Protein AF-A0A8S3PUB8-F1 (afdb_monomer_lite)

InterPro domains:
  IPR000990 Innexin [PF00876] (20-182)
  IPR000990 Innexin [PF00876] (285-530)
  IPR000990 Innexin [PR01262] (308-319)
  IPR000990 Innexin [PR01262] (336-345)
  IPR000990 Innexin [PR01262] (365-387)
  IPR000990 Innexin [PR01262] (469-483)
  IPR000990 Innexin [PR01262] (517-526)
  IPR000990 Innexin [PS51013] (15-189)
  IPR000990 Innexin [PS51013] (280-605)
  IPR000990 Innexin [PTHR11893] (272-534)

Organism: Mytilus edulis (NCBI:txid6550)

Sequence (605 aa):
MSQLLGTLPSISQLRGKPNDDWIDRMSHVYTAVILIIFTVAVSSGQFFKDPIQCWHPAEFKSSMESYTSYNCWVKNTYYIPMYDEIPPDITIRQDAEITYYQWVPLILLLMAMLFKLPNVVWRIFSGGSGLNLDKIVGLAENSQLGSPDDRKETIKSIAVFIDKWLEATKETNWTVKIQYCKKYLKINNELHTSFDKKLCVKFAEYYMRDDGVFMLRLVAKNSTEMVVSDLVKELWMMYKNKQNTRKNDDAKELIPEKYTNNFDEMSELLGFVPKISKLRGKPNDDWIDRMSHVYTTVVLIIFTVAVSSGQFFKDPIQCWHPAEFKDSMEAYTKYHCWVKNTYYVPMYDEIPENISERQDAEITYYQWVPLILLFMAFLFKLPNVVWRIFNGGSGLNLDKIVHFAEQSQLGNPDDREKSIKSLANFMDKWLDSNVERNWNVINRTKQQISRYFCFFCNKKAGKYLVALYLFVKVLYVFNAIGQIFLLNAFLSTKFSFYGFEFLENLNSDRPWRASPRFPRVTLCDFQIRQLQNFAENYMRDDGVFVLRVIAKNSTDLVVTDLVKELYELYKNKQSTRKNEDVKELEPVANGDDDDIKKPLNNEYS

Structure (mmCIF, N/CA/C/O backbone):
data_AF-A0A8S3PUB8-F1
#
_entry.id   AF-A0A8S3PUB8-F1
#
loop_
_atom_site.group_PDB
_atom_site.id
_atom_site.type_symbol
_atom_site.label_atom_id
_atom_site.label_alt_id
_atom_site.label_comp_id
_atom_site.label_asym_id
_atom_site.label_entity_id
_atom_site.label_seq_id
_atom_site.pdbx_PDB_ins_code
_atom_site.Cartn_x
_atom_site.Cartn_y
_atom_site.Cartn_z
_atom_site.occupancy
_atom_site.B_iso_or_equiv
_atom_site.auth_seq_id
_atom_site.auth_comp_id
_atom_site.auth_asym_id
_atom_site.auth_atom_id
_atom_site.pdbx_PDB_model_num
ATOM 1 N N . MET A 1 1 ? 17.197 15.611 4.208 1.00 27.06 1 MET A N 1
ATOM 2 C CA . MET A 1 1 ? 18.145 14.816 5.025 1.00 27.06 1 MET A CA 1
ATOM 3 C C . MET A 1 1 ? 17.875 14.952 6.533 1.00 27.06 1 MET A C 1
ATOM 5 O O . MET A 1 1 ? 17.776 13.932 7.198 1.00 27.06 1 MET A O 1
ATOM 9 N N . SER A 1 2 ? 17.630 16.157 7.071 1.00 23.61 2 SER A N 1
ATOM 10 C CA . SER A 1 2 ? 17.280 16.382 8.494 1.00 23.61 2 SER A CA 1
ATOM 11 C C . SER A 1 2 ? 15.954 15.747 8.960 1.00 23.61 2 SER A C 1
ATOM 13 O O . SER A 1 2 ? 15.866 15.292 10.093 1.00 23.61 2 SER A O 1
ATOM 15 N N . GLN A 1 3 ? 14.941 15.631 8.092 1.00 29.42 3 GLN A N 1
ATOM 16 C CA . GLN A 1 3 ? 13.682 14.927 8.410 1.00 29.42 3 GLN A CA 1
ATOM 17 C C . GLN A 1 3 ? 13.792 13.391 8.362 1.00 29.42 3 GLN A C 1
ATOM 19 O O . GLN A 1 3 ? 13.019 12.708 9.022 1.00 29.42 3 GLN A O 1
ATOM 24 N N . LEU A 1 4 ? 14.770 12.852 7.625 1.00 29.41 4 LEU A N 1
ATOM 25 C CA . LEU A 1 4 ? 15.040 11.409 7.509 1.00 29.41 4 LEU A CA 1
ATOM 26 C C . LEU A 1 4 ? 15.948 10.911 8.649 1.00 29.41 4 LEU A C 1
ATOM 28 O O . LEU A 1 4 ? 15.897 9.751 9.026 1.00 29.41 4 LEU A O 1
ATOM 32 N N . LEU A 1 5 ? 16.736 11.811 9.245 1.00 29.66 5 LEU A N 1
ATOM 33 C CA . LEU A 1 5 ? 17.480 11.574 10.488 1.00 29.66 5 LEU A CA 1
ATOM 34 C C . LEU A 1 5 ? 16.611 11.754 11.748 1.00 29.66 5 LEU A C 1
ATOM 36 O O . LEU A 1 5 ? 16.967 11.254 12.811 1.00 29.66 5 LEU A O 1
ATOM 40 N N . GLY A 1 6 ? 15.445 12.402 11.635 1.00 31.77 6 GLY A N 1
ATOM 41 C CA . GLY A 1 6 ? 14.461 12.539 12.719 1.00 31.77 6 GLY A CA 1
ATOM 42 C C . GLY A 1 6 ? 13.688 11.255 13.054 1.00 31.77 6 GLY A C 1
ATOM 43 O O . GLY A 1 6 ? 12.892 11.251 13.989 1.00 31.77 6 GLY A O 1
ATOM 44 N N . THR A 1 7 ? 13.908 10.170 12.303 1.00 39.03 7 THR A N 1
ATOM 45 C CA . THR A 1 7 ? 13.345 8.835 12.565 1.00 39.03 7 THR A CA 1
ATOM 46 C C . THR A 1 7 ? 14.293 7.923 13.341 1.00 39.03 7 THR A C 1
ATOM 48 O O . THR A 1 7 ? 13.961 6.757 13.557 1.00 39.03 7 THR A O 1
ATOM 51 N N . LEU A 1 8 ? 15.466 8.413 13.758 1.00 38.09 8 LEU A N 1
ATOM 52 C CA . LEU A 1 8 ? 16.292 7.678 14.708 1.00 38.09 8 LEU A CA 1
ATOM 53 C C . LEU A 1 8 ? 15.555 7.640 16.055 1.00 38.09 8 LEU A C 1
ATOM 55 O O . LEU A 1 8 ? 15.200 8.701 16.579 1.00 38.09 8 LEU A O 1
ATOM 59 N N . PRO A 1 9 ? 15.269 6.444 16.603 1.00 45.78 9 PRO A N 1
ATOM 60 C CA . PRO A 1 9 ? 14.570 6.339 17.870 1.00 45.78 9 PRO A CA 1
ATOM 61 C C . PRO A 1 9 ? 15.358 7.084 18.948 1.00 45.78 9 PRO A C 1
ATOM 63 O O . PRO A 1 9 ? 16.573 6.932 19.066 1.00 45.78 9 PRO A O 1
ATOM 66 N N . SER A 1 10 ? 14.652 7.897 19.735 1.00 45.38 10 SER A N 1
ATOM 67 C CA . SER A 1 10 ? 15.204 8.529 20.937 1.00 45.38 10 SER A CA 1
ATOM 68 C C . SER A 1 10 ? 15.931 7.482 21.794 1.00 45.38 10 SER A C 1
ATOM 70 O O . SER A 1 10 ? 15.484 6.338 21.875 1.00 45.38 10 SER A O 1
ATOM 72 N N . ILE A 1 11 ? 16.997 7.865 22.506 1.00 49.72 11 ILE A N 1
ATOM 73 C CA . ILE A 1 11 ? 17.711 6.982 23.454 1.00 49.72 11 ILE A CA 1
ATOM 74 C C . ILE A 1 11 ? 16.733 6.329 24.454 1.00 49.72 11 ILE A C 1
ATOM 76 O O . ILE A 1 11 ? 16.915 5.178 24.847 1.00 49.72 11 ILE A O 1
ATOM 80 N N . SER A 1 12 ? 15.629 7.007 24.795 1.00 49.09 12 SER A N 1
ATOM 81 C CA . SER A 1 12 ? 14.558 6.440 25.628 1.00 49.09 12 SER A CA 1
ATOM 82 C C . SER A 1 12 ? 13.759 5.314 24.955 1.00 49.09 12 SER A C 1
ATOM 84 O O . SER A 1 12 ? 13.294 4.409 25.641 1.00 49.09 12 SER A O 1
ATOM 86 N N . GLN A 1 13 ? 13.618 5.328 23.627 1.00 52.09 13 GLN A N 1
ATOM 87 C CA . GLN A 1 13 ? 12.942 4.286 22.844 1.00 52.09 13 GLN A CA 1
ATOM 88 C C . GLN A 1 13 ? 13.824 3.044 22.634 1.00 52.09 13 GLN A C 1
ATOM 90 O O . GLN A 1 13 ? 13.295 1.953 22.442 1.00 52.09 13 GLN A O 1
ATOM 95 N N . LEU A 1 14 ? 15.153 3.184 22.729 1.00 53.12 14 LEU A N 1
ATOM 96 C CA . LEU A 1 14 ? 16.117 2.073 22.679 1.00 53.12 14 LEU A CA 1
ATOM 97 C C . LEU A 1 14 ? 16.167 1.246 23.977 1.00 53.12 14 LEU A C 1
ATOM 99 O O . LEU A 1 14 ? 16.753 0.163 23.993 1.00 53.12 14 LEU A O 1
ATOM 103 N N . ARG A 1 15 ? 15.552 1.734 25.066 1.00 57.75 15 ARG A N 1
ATOM 104 C CA . ARG A 1 15 ? 15.506 1.037 26.362 1.00 57.75 15 ARG A CA 1
ATOM 105 C C . ARG A 1 15 ? 14.525 -0.145 26.379 1.00 57.75 15 ARG A C 1
ATOM 107 O O . ARG A 1 15 ? 14.636 -0.980 27.269 1.00 57.75 15 ARG A O 1
ATOM 114 N N . GLY A 1 16 ? 13.625 -0.246 25.393 1.00 60.56 16 GLY A N 1
ATOM 115 C CA . GLY A 1 16 ? 12.526 -1.222 25.392 1.00 60.56 16 GLY A CA 1
ATOM 116 C C . GLY A 1 16 ? 11.441 -0.878 26.419 1.00 60.56 16 GLY A C 1
ATOM 117 O O . GLY A 1 16 ? 11.570 0.090 27.173 1.00 60.56 16 GLY A O 1
ATOM 118 N N . LYS A 1 17 ? 10.342 -1.636 26.435 1.00 67.88 17 LYS A N 1
ATOM 119 C CA . LYS A 1 17 ? 9.321 -1.531 27.487 1.00 67.88 17 LYS A CA 1
ATOM 120 C C . LYS A 1 17 ? 9.698 -2.372 28.722 1.00 67.88 17 LYS A C 1
ATOM 122 O O . LYS A 1 17 ? 10.484 -3.308 28.594 1.00 67.88 17 LYS A O 1
ATOM 127 N N . PRO A 1 18 ? 9.115 -2.081 29.904 1.00 63.94 18 PRO A N 1
ATOM 128 C CA . PRO A 1 18 ? 9.362 -2.830 31.145 1.00 63.94 18 PRO A CA 1
ATOM 129 C C . PRO A 1 18 ? 9.121 -4.341 31.045 1.00 63.94 18 PRO A C 1
ATOM 131 O O . PRO A 1 18 ? 9.779 -5.117 31.721 1.00 63.94 18 PRO A O 1
ATOM 134 N N . ASN A 1 19 ? 8.181 -4.761 30.197 1.00 65.94 19 ASN A N 1
ATOM 135 C CA . ASN A 1 19 ? 7.847 -6.163 29.954 1.00 65.94 19 ASN A CA 1
ATOM 136 C C . ASN A 1 19 ? 8.636 -6.817 28.813 1.00 65.94 19 ASN A C 1
ATOM 138 O O . ASN A 1 19 ? 8.381 -7.982 28.532 1.00 65.94 19 ASN A O 1
ATOM 142 N N . ASP A 1 20 ? 9.516 -6.079 28.133 1.00 71.88 20 ASP A N 1
ATOM 143 C CA . ASP A 1 20 ? 10.406 -6.661 27.133 1.00 71.88 20 ASP A CA 1
ATOM 144 C C . ASP A 1 20 ? 11.655 -7.186 27.859 1.00 71.88 20 ASP A C 1
ATOM 146 O O . ASP A 1 20 ? 12.405 -6.392 28.453 1.00 71.88 20 ASP A O 1
ATOM 150 N N . ASP A 1 21 ? 11.909 -8.491 27.765 1.00 77.69 21 ASP A N 1
ATOM 151 C CA . ASP A 1 21 ? 13.136 -9.100 28.277 1.00 77.69 21 ASP A CA 1
ATOM 152 C C . ASP A 1 21 ? 14.336 -8.734 27.385 1.00 77.69 21 ASP A C 1
ATOM 154 O O . ASP A 1 21 ? 14.208 -8.168 26.292 1.00 77.69 21 ASP A O 1
ATOM 158 N N . TRP A 1 22 ? 15.555 -9.042 27.834 1.00 76.44 22 TRP A N 1
ATOM 159 C CA . TRP A 1 22 ? 16.772 -8.689 27.090 1.00 76.44 22 TRP A CA 1
ATOM 160 C C . TRP A 1 22 ? 16.811 -9.314 25.682 1.00 76.44 22 TRP A C 1
ATOM 162 O O . TRP A 1 22 ? 17.256 -8.661 24.735 1.00 76.44 22 TRP A O 1
ATOM 172 N N . ILE A 1 23 ? 16.293 -10.541 25.536 1.00 81.12 23 ILE A N 1
ATOM 173 C CA . ILE A 1 23 ? 16.183 -11.255 24.254 1.00 81.12 23 ILE A CA 1
ATOM 174 C C . ILE A 1 23 ? 15.235 -10.504 23.319 1.00 81.12 23 ILE A C 1
ATOM 176 O O . ILE A 1 23 ? 15.556 -10.297 22.146 1.00 81.12 23 ILE A O 1
ATOM 180 N N . ASP A 1 24 ? 14.106 -10.023 23.846 1.00 78.12 24 ASP A N 1
ATOM 181 C CA . ASP A 1 24 ? 13.133 -9.264 23.067 1.00 78.12 24 ASP A CA 1
ATOM 182 C C . ASP A 1 24 ? 13.769 -7.988 22.531 1.00 78.12 24 ASP A C 1
ATOM 184 O O . ASP A 1 24 ? 13.701 -7.729 21.328 1.00 78.12 24 ASP A O 1
ATOM 188 N N . ARG A 1 25 ? 14.436 -7.213 23.395 1.00 78.69 25 ARG A N 1
ATOM 189 C CA . ARG A 1 25 ? 15.104 -5.955 23.015 1.00 78.69 25 ARG A CA 1
ATOM 190 C C . ARG A 1 25 ? 16.185 -6.189 21.963 1.00 78.69 25 ARG A C 1
ATOM 192 O O . ARG A 1 25 ? 16.259 -5.450 20.981 1.00 78.69 25 ARG A O 1
ATOM 199 N N . MET A 1 26 ? 16.978 -7.246 22.120 1.00 82.06 26 MET A N 1
ATOM 200 C CA . MET A 1 26 ? 17.995 -7.617 21.138 1.00 82.06 26 MET A CA 1
ATOM 201 C C . MET A 1 26 ? 17.378 -7.930 19.771 1.00 82.06 26 MET A C 1
ATOM 203 O O . MET A 1 26 ? 17.850 -7.422 18.751 1.00 82.06 26 MET A O 1
ATOM 207 N N . SER A 1 27 ? 16.292 -8.701 19.752 1.00 81.75 27 SER A N 1
ATOM 208 C CA . SER A 1 27 ? 15.603 -9.107 18.527 1.00 81.75 27 SER A CA 1
ATOM 209 C C . SER A 1 27 ? 14.898 -7.932 17.837 1.00 81.75 27 SER A C 1
ATOM 211 O O . SER A 1 27 ? 15.279 -7.527 16.741 1.00 81.75 27 SER A O 1
ATOM 213 N N . HIS A 1 28 ? 13.878 -7.335 18.461 1.00 79.75 28 HIS A N 1
ATOM 214 C CA . HIS A 1 28 ? 12.984 -6.406 17.755 1.00 79.75 28 HIS A CA 1
ATOM 215 C C . HIS A 1 28 ? 13.437 -4.938 17.771 1.00 79.75 28 HIS A C 1
ATOM 217 O O . HIS A 1 28 ? 12.882 -4.132 17.018 1.00 79.75 28 HIS A O 1
ATOM 223 N N . VAL A 1 29 ? 14.413 -4.577 18.617 1.00 76.25 29 VAL A N 1
ATOM 224 C CA . VAL A 1 29 ? 14.943 -3.206 18.721 1.00 76.25 29 VAL A CA 1
ATOM 225 C C . VAL A 1 29 ? 16.340 -3.122 18.115 1.00 76.25 29 VAL A C 1
ATOM 227 O O . VAL A 1 29 ? 16.509 -2.446 17.104 1.00 76.25 29 VAL A O 1
ATOM 230 N N . TYR A 1 30 ? 17.338 -3.808 18.679 1.00 83.31 30 TYR A N 1
ATOM 231 C CA . TYR A 1 30 ? 18.731 -3.635 18.241 1.00 83.31 30 TYR A CA 1
ATOM 232 C C . TYR A 1 30 ? 18.983 -4.213 16.850 1.00 83.31 30 TYR A C 1
ATOM 234 O O . TYR A 1 30 ? 19.457 -3.493 15.971 1.00 83.31 30 TYR A O 1
ATOM 242 N N . THR A 1 31 ? 18.598 -5.471 16.618 1.00 88.38 31 THR A N 1
ATOM 243 C CA . THR A 1 31 ? 18.793 -6.126 15.315 1.00 88.38 31 THR A CA 1
ATOM 244 C C . THR A 1 31 ? 18.028 -5.390 14.213 1.00 88.38 31 THR A C 1
ATOM 246 O O . THR A 1 31 ? 18.595 -5.080 13.168 1.00 88.38 31 THR A O 1
ATOM 249 N N . ALA A 1 32 ? 16.773 -5.002 14.466 1.00 84.31 32 ALA A N 1
ATOM 250 C CA . ALA A 1 32 ? 15.977 -4.238 13.506 1.00 84.31 32 ALA A CA 1
ATOM 251 C C . ALA A 1 32 ? 16.595 -2.865 13.168 1.00 84.31 32 ALA A C 1
ATOM 253 O O . ALA A 1 32 ? 16.630 -2.487 11.999 1.00 84.31 32 ALA A O 1
ATOM 254 N N . VAL A 1 33 ? 17.110 -2.122 14.158 1.00 82.69 33 VAL A N 1
ATOM 255 C CA . VAL A 1 33 ? 17.761 -0.817 13.926 1.00 82.69 33 VAL A CA 1
ATOM 256 C C . VAL A 1 33 ? 19.058 -0.972 13.131 1.00 82.69 33 VAL A C 1
ATOM 258 O O . VAL A 1 33 ? 19.268 -0.223 12.178 1.00 82.69 33 VAL A O 1
ATOM 261 N N . ILE A 1 34 ? 19.897 -1.954 13.469 1.00 87.88 34 ILE A N 1
ATOM 262 C CA . ILE A 1 34 ? 21.144 -2.239 12.742 1.00 87.88 34 ILE A CA 1
ATOM 263 C C . ILE A 1 34 ? 20.845 -2.560 11.270 1.00 87.88 34 ILE A C 1
ATOM 265 O O . ILE A 1 34 ? 21.458 -1.983 10.372 1.00 87.88 34 ILE A O 1
ATOM 269 N N . LEU A 1 35 ? 19.854 -3.419 11.011 1.00 89.44 35 LEU A N 1
ATOM 270 C CA . LEU A 1 35 ? 19.437 -3.775 9.653 1.00 89.44 35 LEU A CA 1
ATOM 271 C C . LEU A 1 35 ? 18.899 -2.569 8.868 1.00 89.44 35 LEU A C 1
ATOM 273 O O . LEU A 1 35 ? 19.206 -2.423 7.685 1.00 89.44 35 LEU A O 1
ATOM 277 N N . ILE A 1 36 ? 18.151 -1.666 9.511 1.00 84.75 36 ILE A N 1
ATOM 278 C CA . ILE A 1 36 ? 17.677 -0.420 8.883 1.00 84.75 36 ILE A CA 1
ATOM 279 C C . ILE A 1 36 ? 18.855 0.499 8.526 1.00 84.75 36 ILE A C 1
ATOM 281 O O . ILE A 1 36 ? 18.876 1.056 7.429 1.00 84.75 36 ILE A O 1
ATOM 285 N N . ILE A 1 37 ? 19.854 0.634 9.405 1.00 85.88 37 ILE A N 1
ATOM 286 C CA . ILE A 1 37 ? 21.059 1.434 9.130 1.00 85.88 37 ILE A CA 1
ATOM 287 C C . ILE A 1 37 ? 21.805 0.876 7.913 1.00 85.88 37 ILE A C 1
ATOM 289 O O . ILE A 1 37 ? 22.120 1.633 6.994 1.00 85.88 37 ILE A O 1
ATOM 293 N N . PHE A 1 38 ? 22.028 -0.441 7.859 1.00 88.62 38 PHE A N 1
ATOM 294 C CA . PHE A 1 38 ? 22.661 -1.075 6.700 1.00 88.62 38 PHE A CA 1
ATOM 295 C C . PHE A 1 38 ? 21.828 -0.931 5.427 1.00 88.62 38 PHE A C 1
ATOM 297 O O . PHE A 1 38 ? 22.384 -0.654 4.367 1.00 88.62 38 PHE A O 1
ATOM 304 N N . THR A 1 39 ? 20.501 -1.036 5.527 1.00 88.06 39 THR A N 1
ATOM 305 C CA . THR A 1 39 ? 19.596 -0.802 4.392 1.00 88.06 39 THR A CA 1
ATOM 306 C C . THR A 1 39 ? 19.804 0.594 3.808 1.00 88.06 39 THR A C 1
ATOM 308 O O . THR A 1 39 ? 19.959 0.735 2.595 1.00 88.06 39 THR A O 1
ATOM 311 N N . VAL A 1 40 ? 19.854 1.630 4.654 1.00 84.19 40 VAL A N 1
ATOM 312 C CA . VAL A 1 40 ? 20.078 3.019 4.217 1.00 84.19 40 VAL A CA 1
ATOM 313 C C . VAL A 1 40 ? 21.477 3.194 3.625 1.00 84.19 40 VAL A C 1
ATOM 315 O O . VAL A 1 40 ? 21.610 3.797 2.560 1.00 84.19 40 VAL A O 1
ATOM 318 N N . ALA A 1 41 ? 22.506 2.638 4.270 1.00 84.31 41 ALA A N 1
ATOM 319 C CA . ALA A 1 41 ? 23.886 2.709 3.795 1.00 84.31 41 ALA A CA 1
ATOM 320 C C . ALA A 1 41 ? 24.037 2.100 2.389 1.00 84.31 41 ALA A C 1
ATOM 322 O O . ALA A 1 41 ? 24.505 2.780 1.475 1.00 84.31 41 ALA A O 1
ATOM 323 N N . VAL A 1 42 ? 23.563 0.868 2.180 1.00 84.00 42 VAL A N 1
ATOM 324 C CA . VAL A 1 42 ? 23.633 0.193 0.873 1.00 84.00 42 VAL A CA 1
ATOM 325 C C . VAL A 1 42 ? 22.784 0.920 -0.177 1.00 84.00 42 VAL A C 1
ATOM 327 O O . VAL A 1 42 ? 23.266 1.174 -1.280 1.00 84.00 42 VAL A O 1
ATOM 330 N N . SER A 1 43 ? 21.559 1.334 0.170 1.00 82.06 43 SER A N 1
ATOM 331 C CA . SER A 1 43 ? 20.668 2.049 -0.764 1.00 82.06 43 SER A CA 1
ATOM 332 C C . SER A 1 43 ? 21.263 3.380 -1.229 1.00 82.06 43 SER A C 1
ATOM 334 O O . SER A 1 43 ? 21.126 3.750 -2.392 1.00 82.06 43 SER A O 1
ATOM 336 N N . SER A 1 44 ? 21.950 4.105 -0.340 1.00 76.19 44 SER A N 1
ATOM 337 C CA . SER A 1 44 ? 22.615 5.359 -0.706 1.00 76.19 44 SER A CA 1
ATOM 338 C C . SER A 1 44 ? 23.735 5.150 -1.729 1.00 76.19 44 SER A C 1
ATOM 340 O O . SER A 1 44 ? 23.855 5.939 -2.664 1.00 76.19 44 SER A O 1
ATOM 342 N N . GLY A 1 45 ? 24.492 4.053 -1.623 1.00 71.19 45 GLY A N 1
ATOM 343 C CA . GLY A 1 45 ? 25.492 3.682 -2.625 1.00 71.19 45 GLY A CA 1
ATOM 344 C C . GLY A 1 45 ? 24.871 3.428 -4.000 1.00 71.19 45 GLY A C 1
ATOM 345 O O . GLY A 1 45 ? 25.397 3.909 -4.994 1.00 71.19 45 GLY A O 1
ATOM 346 N N . GLN A 1 46 ? 23.717 2.758 -4.046 1.00 74.00 46 GLN A N 1
ATOM 347 C CA . GLN A 1 46 ? 23.009 2.435 -5.293 1.00 74.00 46 GLN A CA 1
ATOM 348 C C . GLN A 1 46 ? 22.308 3.637 -5.943 1.00 74.00 46 GLN A C 1
ATOM 350 O O . GLN A 1 46 ? 22.089 3.656 -7.153 1.00 74.00 46 GLN A O 1
ATOM 355 N N . PHE A 1 47 ? 21.895 4.628 -5.150 1.00 68.56 47 PHE A N 1
ATOM 356 C CA . PHE A 1 47 ? 21.149 5.771 -5.672 1.00 68.56 47 PHE A CA 1
ATOM 357 C C . PHE A 1 47 ? 22.065 6.872 -6.220 1.00 68.56 47 PHE A C 1
ATOM 359 O O . PHE A 1 47 ? 21.742 7.468 -7.250 1.00 68.56 47 PHE A O 1
ATOM 366 N N . PHE A 1 48 ? 23.187 7.132 -5.535 1.00 68.00 48 PHE A N 1
ATOM 367 C CA . PHE A 1 48 ? 24.090 8.255 -5.821 1.00 68.00 48 PHE A CA 1
ATOM 368 C C . PHE A 1 48 ? 25.329 7.893 -6.648 1.00 68.00 48 PHE A C 1
ATOM 370 O O . PHE A 1 48 ? 25.999 8.801 -7.131 1.00 68.00 48 PHE A O 1
ATOM 377 N N . LYS A 1 49 ? 25.659 6.607 -6.795 1.00 67.44 49 LYS A N 1
ATOM 378 C CA . LYS A 1 49 ? 26.782 6.133 -7.614 1.00 67.44 49 LYS A CA 1
ATOM 379 C C . LYS A 1 49 ? 26.306 5.071 -8.594 1.00 67.44 49 LYS A C 1
ATOM 381 O O . LYS A 1 49 ? 25.270 4.446 -8.365 1.00 67.44 49 LYS A O 1
ATOM 386 N N . ASP A 1 50 ? 27.088 4.845 -9.646 1.00 68.69 50 ASP A N 1
ATOM 387 C CA . ASP A 1 50 ? 26.887 3.683 -10.502 1.00 68.69 50 ASP A CA 1
ATOM 388 C C . ASP A 1 50 ? 27.148 2.416 -9.679 1.00 68.69 50 ASP A C 1
ATOM 390 O O . ASP A 1 50 ? 28.213 2.282 -9.067 1.00 68.69 50 ASP A O 1
ATOM 394 N N . PRO A 1 51 ? 26.167 1.505 -9.592 1.00 71.75 51 PRO A N 1
ATOM 395 C CA . PRO A 1 51 ? 26.248 0.362 -8.691 1.00 71.75 51 PRO A CA 1
ATOM 396 C C . PRO A 1 51 ? 27.254 -0.692 -9.175 1.00 71.75 51 PRO A C 1
ATOM 398 O O . PRO A 1 51 ? 27.711 -1.516 -8.385 1.00 71.75 51 PRO A O 1
ATOM 401 N N . ILE A 1 52 ? 27.610 -0.648 -10.460 1.00 80.94 52 ILE A N 1
ATOM 402 C CA . ILE A 1 52 ? 28.653 -1.451 -11.085 1.00 80.94 52 ILE A CA 1
ATOM 403 C C . ILE A 1 52 ? 29.327 -0.620 -12.180 1.00 80.94 52 ILE A C 1
ATOM 405 O O . ILE A 1 52 ? 28.664 0.160 -12.862 1.00 80.94 52 ILE A O 1
ATOM 409 N N . GLN A 1 53 ? 30.636 -0.793 -12.347 1.00 80.69 53 GLN A N 1
ATOM 410 C CA . GLN A 1 53 ? 31.379 -0.264 -13.489 1.00 80.69 53 GLN A CA 1
ATOM 411 C C . GLN A 1 53 ? 31.731 -1.427 -14.404 1.00 80.69 53 GLN A C 1
ATOM 413 O O . GLN A 1 53 ? 32.274 -2.431 -13.940 1.00 80.69 53 GLN A O 1
ATOM 418 N N . CYS A 1 54 ? 31.404 -1.295 -15.685 1.00 84.88 54 CYS A N 1
ATOM 419 C CA . CYS A 1 54 ? 31.712 -2.311 -16.678 1.00 84.88 54 CYS A CA 1
ATOM 420 C C . CYS A 1 54 ? 32.849 -1.884 -17.587 1.00 84.88 54 CYS A C 1
ATOM 422 O O . CYS A 1 54 ? 32.940 -0.727 -17.985 1.00 84.88 54 CYS A O 1
ATOM 424 N N . TRP A 1 55 ? 33.697 -2.850 -17.935 1.00 84.88 55 TRP A N 1
ATOM 425 C CA . TRP A 1 55 ? 34.674 -2.658 -18.993 1.00 84.88 55 TRP A CA 1
ATOM 426 C C . TRP A 1 55 ? 33.933 -2.647 -20.331 1.00 84.88 55 TRP A C 1
ATOM 428 O O . TRP A 1 55 ? 33.234 -3.600 -20.670 1.00 84.88 55 TRP A O 1
ATOM 438 N N . HIS A 1 56 ? 34.085 -1.563 -21.083 1.00 85.44 56 HIS A N 1
ATOM 439 C CA . HIS A 1 56 ? 33.639 -1.445 -22.464 1.00 85.44 56 HIS A CA 1
ATOM 440 C C . HIS A 1 56 ? 34.798 -1.006 -23.384 1.00 85.44 56 HIS A C 1
ATOM 442 O O . HIS A 1 56 ? 35.793 -0.457 -22.901 1.00 85.44 56 HIS A O 1
ATOM 448 N N . PRO A 1 57 ? 34.699 -1.237 -24.705 1.00 87.94 57 PRO A N 1
ATOM 449 C CA . PRO A 1 57 ? 35.642 -0.700 -25.684 1.00 87.94 57 PRO A CA 1
ATOM 450 C C . PRO A 1 57 ? 35.746 0.830 -25.623 1.00 87.94 57 PRO A C 1
ATOM 452 O O . PRO A 1 57 ? 34.781 1.514 -25.274 1.00 87.94 57 PRO A O 1
ATOM 455 N N . ALA A 1 58 ? 36.906 1.368 -26.011 1.00 83.94 58 ALA A N 1
ATOM 456 C CA . ALA A 1 58 ? 37.172 2.813 -26.011 1.00 83.94 58 ALA A CA 1
ATOM 457 C C . ALA A 1 58 ? 36.383 3.590 -27.085 1.00 83.94 58 ALA A C 1
ATOM 459 O O . ALA A 1 58 ? 36.292 4.810 -27.022 1.00 83.94 58 ALA A O 1
ATOM 460 N N . GLU A 1 59 ? 35.816 2.891 -28.069 1.00 85.12 59 GLU A N 1
ATOM 461 C CA . GLU A 1 59 ? 35.022 3.471 -29.161 1.00 85.12 59 GLU A CA 1
ATOM 462 C C . GLU A 1 59 ? 33.592 3.840 -28.736 1.00 85.12 59 GLU A C 1
ATOM 464 O O . GLU A 1 59 ? 32.868 4.505 -29.479 1.00 85.12 59 GLU A O 1
ATOM 469 N N . PHE A 1 60 ? 33.153 3.399 -27.554 1.00 85.06 60 PHE A N 1
ATOM 470 C CA . PHE A 1 60 ? 31.796 3.652 -27.084 1.00 85.06 60 PHE A CA 1
ATOM 471 C C . PHE A 1 60 ? 31.621 5.119 -26.696 1.00 85.06 60 PHE A C 1
ATOM 473 O O . PHE A 1 60 ? 32.425 5.702 -25.976 1.00 85.06 60 PHE A O 1
ATOM 480 N N . LYS A 1 61 ? 30.519 5.718 -27.154 1.00 82.94 61 LYS A N 1
ATOM 481 C CA . LYS A 1 61 ? 30.083 7.042 -26.697 1.00 82.94 61 LYS A CA 1
ATOM 482 C C . LYS A 1 61 ? 29.468 6.959 -25.301 1.00 82.94 61 LYS A C 1
ATOM 484 O O . LYS A 1 61 ? 28.954 5.915 -24.907 1.00 82.94 61 LYS A O 1
ATOM 489 N N . SER A 1 62 ? 29.403 8.093 -24.603 1.00 81.31 62 SER A N 1
ATOM 490 C CA . SER A 1 62 ? 28.888 8.204 -23.225 1.00 81.31 62 SER A CA 1
ATOM 491 C C . SER A 1 62 ? 27.513 7.540 -22.992 1.00 81.31 62 SER A C 1
ATOM 493 O O . SER A 1 62 ? 27.272 6.933 -21.944 1.00 81.31 62 SER A O 1
ATOM 495 N N . SER A 1 63 ? 26.606 7.582 -23.973 1.00 79.19 63 SER A N 1
ATOM 496 C CA . SER A 1 63 ? 25.303 6.902 -23.919 1.00 79.19 63 SER A CA 1
ATOM 497 C C . SER A 1 63 ? 25.410 5.372 -23.970 1.00 79.19 63 SER A C 1
ATOM 499 O O . SER A 1 63 ? 24.704 4.681 -23.233 1.00 79.19 63 SER A O 1
ATOM 501 N N . MET A 1 64 ? 26.330 4.834 -24.773 1.00 85.12 64 MET A N 1
ATOM 502 C CA . MET A 1 64 ? 26.621 3.399 -24.871 1.00 85.12 64 MET A CA 1
ATOM 503 C C . MET A 1 64 ? 27.335 2.881 -23.616 1.00 85.12 64 MET A C 1
ATOM 505 O O . MET A 1 64 ? 27.028 1.784 -23.146 1.00 85.12 64 MET A O 1
ATOM 509 N N . GLU A 1 65 ? 28.228 3.676 -23.021 1.00 85.56 65 GLU A N 1
ATOM 510 C CA . GLU A 1 65 ? 28.860 3.375 -21.725 1.00 85.56 65 GLU A CA 1
ATOM 511 C C . GLU A 1 65 ? 27.808 3.271 -20.611 1.00 85.56 65 GLU A C 1
ATOM 513 O O . GLU A 1 65 ? 27.779 2.304 -19.839 1.00 85.56 65 GLU A O 1
ATOM 518 N N . SER A 1 66 ? 26.884 4.237 -20.585 1.00 83.38 66 SER A N 1
ATOM 519 C CA . SER A 1 66 ? 25.765 4.278 -19.641 1.00 83.38 66 SER A CA 1
ATOM 520 C C . SER A 1 66 ? 24.828 3.081 -19.822 1.00 83.38 66 SER A C 1
ATOM 522 O O . SER A 1 66 ? 24.442 2.447 -18.839 1.00 83.38 66 SER A O 1
ATOM 524 N N . TYR A 1 67 ? 24.493 2.719 -21.069 1.00 87.12 67 TYR A N 1
ATOM 525 C CA . TYR A 1 67 ? 23.711 1.515 -21.360 1.00 87.12 67 TYR A CA 1
ATOM 526 C C . TYR A 1 67 ? 24.443 0.243 -20.927 1.00 87.12 67 TYR A C 1
ATOM 528 O O . TYR A 1 67 ? 23.819 -0.637 -20.343 1.00 87.12 67 TYR A O 1
ATOM 536 N N . THR A 1 68 ? 25.749 0.138 -21.175 1.00 87.06 68 THR A N 1
ATOM 537 C CA . THR A 1 68 ? 26.544 -1.050 -20.825 1.00 87.06 68 THR A CA 1
ATOM 538 C C . THR A 1 68 ? 26.589 -1.245 -19.313 1.00 87.06 68 THR A C 1
ATOM 540 O O . THR A 1 68 ? 26.267 -2.324 -18.820 1.00 87.06 68 THR A O 1
ATOM 543 N N . SER A 1 69 ? 26.886 -0.182 -18.563 1.00 85.50 69 SER A N 1
ATOM 544 C CA . SER A 1 69 ? 26.892 -0.215 -17.096 1.00 85.50 69 SER A CA 1
ATOM 545 C C . SER A 1 69 ? 25.499 -0.517 -16.529 1.00 85.50 69 SER A C 1
ATOM 547 O O . SER A 1 69 ? 25.361 -1.320 -15.604 1.00 85.50 69 SER A O 1
ATOM 549 N N . TYR A 1 70 ? 24.441 0.041 -17.133 1.00 84.75 70 TYR A N 1
ATOM 550 C CA . TYR A 1 70 ? 23.057 -0.295 -16.792 1.00 84.75 70 TYR A CA 1
ATOM 551 C C . TYR A 1 70 ? 22.734 -1.767 -17.079 1.00 84.75 70 TYR A C 1
ATOM 553 O O . TYR A 1 70 ? 22.178 -2.449 -16.221 1.00 84.75 70 TYR A O 1
ATOM 561 N N . ASN A 1 71 ? 23.102 -2.281 -18.254 1.00 86.25 71 ASN A N 1
ATOM 562 C CA . ASN A 1 71 ? 22.845 -3.660 -18.656 1.00 86.25 71 ASN A CA 1
ATOM 563 C C . ASN A 1 71 ? 23.558 -4.641 -17.726 1.00 86.25 71 ASN A C 1
ATOM 565 O O . ASN A 1 71 ? 22.931 -5.586 -17.268 1.00 86.25 71 ASN A O 1
ATOM 569 N N . CYS A 1 72 ? 24.813 -4.367 -17.373 1.00 85.56 72 CYS A N 1
ATOM 570 C CA . CYS A 1 72 ? 25.564 -5.143 -16.395 1.00 85.56 72 CYS A CA 1
ATOM 571 C C . CYS A 1 72 ? 24.942 -5.143 -15.000 1.00 85.56 72 CYS A C 1
ATOM 573 O O . CYS A 1 72 ? 24.997 -6.153 -14.310 1.00 85.56 72 CYS A O 1
ATOM 575 N N . TRP A 1 73 ? 24.399 -4.006 -14.552 1.00 83.44 73 TRP A N 1
ATOM 576 C CA . TRP A 1 73 ? 23.743 -3.942 -13.249 1.00 83.44 73 TRP A CA 1
ATOM 577 C C . TRP A 1 73 ? 22.448 -4.726 -13.257 1.00 83.44 73 TRP A C 1
ATOM 579 O O . TRP A 1 73 ? 22.141 -5.403 -12.286 1.00 83.44 73 TRP A O 1
ATOM 589 N N . VAL A 1 74 ? 21.666 -4.564 -14.324 1.00 78.94 74 VAL A N 1
ATOM 590 C CA . VAL A 1 74 ? 20.296 -5.047 -14.432 1.00 78.94 74 VAL A CA 1
ATOM 591 C C . VAL A 1 74 ? 20.251 -6.512 -14.832 1.00 78.94 74 VAL A C 1
ATOM 593 O O . VAL A 1 74 ? 19.389 -7.225 -14.329 1.00 78.94 74 VAL A O 1
ATOM 596 N N . LYS A 1 75 ? 21.156 -6.989 -15.686 1.00 78.31 75 LYS A N 1
ATOM 597 C CA . LYS A 1 75 ? 21.382 -8.421 -15.885 1.00 78.31 75 LYS A CA 1
ATOM 598 C C . LYS A 1 75 ? 22.179 -8.979 -14.714 1.00 78.31 75 LYS A C 1
ATOM 600 O O . LYS A 1 75 ? 22.897 -8.261 -14.032 1.00 78.31 75 LYS A O 1
ATOM 605 N N . ASN A 1 76 ? 22.004 -10.265 -14.450 1.00 76.69 76 ASN A N 1
ATOM 606 C CA . ASN A 1 76 ? 22.797 -10.914 -13.419 1.00 76.69 76 ASN A CA 1
ATOM 607 C C . ASN A 1 76 ? 24.229 -11.074 -13.949 1.00 76.69 76 ASN A C 1
ATOM 609 O O . ASN A 1 76 ? 24.426 -11.308 -15.143 1.00 76.69 76 ASN A O 1
ATOM 613 N N . THR A 1 77 ? 25.217 -10.924 -13.076 1.00 84.81 77 THR A N 1
ATOM 614 C CA . THR A 1 77 ? 26.631 -11.130 -13.408 1.00 84.81 77 THR A CA 1
ATOM 615 C C . THR A 1 77 ? 27.076 -12.478 -12.876 1.00 84.81 77 THR A C 1
ATOM 617 O O . THR A 1 77 ? 26.515 -12.962 -11.906 1.00 84.81 77 THR A O 1
ATOM 620 N N . TYR A 1 78 ? 28.083 -13.101 -13.467 1.00 86.56 78 TYR A N 1
ATOM 621 C CA . TYR A 1 78 ? 28.690 -14.318 -12.930 1.00 86.56 78 TYR A CA 1
ATOM 622 C C . TYR A 1 78 ? 30.183 -14.069 -12.717 1.00 86.56 78 TYR A C 1
ATOM 624 O O . TYR A 1 78 ? 30.783 -13.210 -13.368 1.00 86.56 78 TYR A O 1
ATOM 632 N N . TYR A 1 79 ? 30.782 -14.792 -11.777 1.00 85.75 79 TYR A N 1
ATOM 633 C CA . TYR A 1 79 ? 32.210 -14.681 -11.499 1.00 85.75 79 TYR A CA 1
ATOM 634 C C . TYR A 1 79 ? 32.978 -15.752 -12.272 1.00 85.75 79 TYR A C 1
ATOM 636 O O . TYR A 1 79 ? 32.663 -16.934 -12.160 1.00 85.75 79 TYR A O 1
ATOM 644 N N . ILE A 1 80 ? 34.001 -15.333 -13.016 1.00 85.94 80 ILE A N 1
ATOM 645 C CA . ILE A 1 80 ? 35.009 -16.224 -13.599 1.00 85.94 80 ILE A CA 1
ATOM 646 C C . ILE A 1 80 ? 36.380 -15.753 -13.108 1.00 85.94 80 ILE A C 1
ATOM 648 O O . ILE A 1 80 ? 36.651 -14.546 -13.157 1.00 85.94 80 ILE A O 1
ATOM 652 N N . PRO A 1 81 ? 37.243 -16.658 -12.619 1.00 87.94 81 PRO A N 1
ATOM 653 C CA . PRO A 1 81 ? 38.629 -16.328 -12.322 1.00 87.94 81 PRO A CA 1
ATOM 654 C C . PRO A 1 81 ? 39.337 -15.747 -13.551 1.00 87.94 81 PRO A C 1
ATOM 656 O O . PRO A 1 81 ? 39.155 -16.216 -14.665 1.00 87.94 81 PRO A O 1
ATOM 659 N N . MET A 1 82 ? 40.189 -14.739 -13.357 1.00 85.81 82 MET A N 1
ATOM 660 C CA . MET A 1 82 ? 40.815 -13.994 -14.463 1.00 85.81 82 MET A CA 1
ATOM 661 C C . MET A 1 82 ? 41.657 -14.859 -15.423 1.00 85.81 82 MET A C 1
ATOM 663 O O . MET A 1 82 ? 41.903 -14.444 -16.551 1.00 85.81 82 MET A O 1
ATOM 667 N N . TYR A 1 83 ? 42.111 -16.030 -14.973 1.00 90.38 83 TYR A N 1
ATOM 668 C CA . TYR A 1 83 ? 42.952 -16.949 -15.747 1.00 90.38 83 TYR A CA 1
ATOM 669 C C . TYR A 1 83 ? 42.174 -18.095 -16.405 1.00 90.38 83 TYR A C 1
ATOM 671 O O . TYR A 1 83 ? 42.781 -18.885 -17.124 1.00 90.38 83 TYR A O 1
ATOM 679 N N . ASP A 1 84 ? 40.865 -18.187 -16.167 1.00 88.25 84 ASP A N 1
ATOM 680 C CA . ASP A 1 84 ? 40.028 -19.245 -16.723 1.00 88.25 84 ASP A CA 1
ATOM 681 C C . ASP A 1 84 ? 39.329 -18.762 -18.000 1.00 88.25 84 ASP A C 1
ATOM 683 O O . ASP A 1 84 ? 38.928 -17.601 -18.126 1.00 88.25 84 ASP A O 1
ATOM 687 N N . GLU A 1 85 ? 39.152 -19.672 -18.956 1.00 86.50 85 GLU A N 1
ATOM 688 C CA . GLU A 1 85 ? 38.374 -19.400 -20.162 1.00 86.50 85 GLU A CA 1
ATOM 689 C C . GLU A 1 85 ? 36.876 -19.322 -19.847 1.00 86.50 85 GLU A C 1
ATOM 691 O O . GLU A 1 85 ? 36.356 -20.021 -18.975 1.00 86.50 85 GLU A O 1
ATOM 696 N N . ILE A 1 86 ? 36.153 -18.485 -20.594 1.00 86.69 86 ILE A N 1
ATOM 697 C CA . ILE A 1 86 ? 34.707 -18.346 -20.429 1.00 86.69 86 ILE A CA 1
ATOM 698 C C . ILE A 1 86 ? 34.031 -19.629 -20.953 1.00 86.69 86 ILE A C 1
ATOM 700 O O . ILE A 1 86 ? 34.089 -19.868 -22.162 1.00 86.69 86 ILE A O 1
ATOM 704 N N . PRO A 1 87 ? 33.335 -20.425 -20.110 1.00 87.81 87 PRO A N 1
ATOM 705 C CA . PRO A 1 87 ? 32.755 -21.706 -20.522 1.00 87.81 87 PRO A CA 1
ATOM 706 C C . PRO A 1 87 ? 31.855 -21.529 -21.744 1.00 87.81 87 PRO A C 1
ATOM 708 O O . PRO A 1 87 ? 30.985 -20.669 -21.689 1.00 87.81 87 PRO A O 1
ATOM 711 N N . PRO A 1 88 ? 32.008 -22.269 -22.851 1.00 84.69 88 PRO A N 1
ATOM 712 C CA . PRO A 1 88 ? 31.218 -22.029 -24.063 1.00 84.69 88 PRO A CA 1
ATOM 713 C C . PRO A 1 88 ? 29.726 -22.327 -23.857 1.00 84.69 88 PRO A C 1
ATOM 715 O O . PRO A 1 88 ? 28.880 -21.674 -24.465 1.00 84.69 88 PRO A O 1
ATOM 718 N N . ASP A 1 89 ? 29.404 -23.272 -22.968 1.00 85.75 89 ASP A N 1
ATOM 719 C CA . ASP A 1 89 ? 28.029 -23.600 -22.607 1.00 85.75 89 ASP A CA 1
ATOM 720 C C . ASP A 1 89 ? 27.410 -22.502 -21.738 1.00 85.75 89 ASP A C 1
ATOM 722 O O . ASP A 1 89 ? 27.912 -22.117 -20.678 1.00 85.75 89 ASP A O 1
ATOM 726 N N . ILE A 1 90 ? 26.274 -22.006 -22.209 1.00 79.44 90 ILE A N 1
ATOM 727 C CA . ILE A 1 90 ? 25.514 -20.960 -21.556 1.00 79.44 90 ILE A CA 1
ATOM 728 C C . ILE A 1 90 ? 24.841 -21.412 -20.265 1.00 79.44 90 ILE A C 1
ATOM 730 O O . ILE A 1 90 ? 24.698 -20.599 -19.353 1.00 79.44 90 ILE A O 1
ATOM 734 N N . THR A 1 91 ? 24.432 -22.676 -20.162 1.00 81.06 91 THR A N 1
ATOM 735 C CA . THR A 1 91 ? 23.710 -23.148 -18.976 1.00 81.06 91 THR A CA 1
ATOM 736 C C . THR A 1 91 ? 24.604 -23.101 -17.742 1.00 81.06 91 THR A C 1
ATOM 738 O O . THR A 1 91 ? 24.165 -22.661 -16.685 1.00 81.06 91 THR A O 1
ATOM 741 N N . ILE A 1 92 ? 25.898 -23.384 -17.917 1.00 82.38 92 ILE A N 1
ATOM 742 C CA . ILE A 1 92 ? 26.918 -23.251 -16.870 1.00 82.38 92 ILE A CA 1
ATOM 743 C C . ILE A 1 92 ? 27.043 -21.793 -16.407 1.00 82.38 92 ILE A C 1
ATOM 745 O O . ILE A 1 92 ? 27.115 -21.520 -15.209 1.00 82.38 92 ILE A O 1
ATOM 749 N N . ARG A 1 93 ? 27.042 -20.838 -17.346 1.00 81.94 93 ARG A N 1
ATOM 750 C CA . ARG A 1 93 ? 27.108 -19.403 -17.017 1.00 81.94 93 ARG A CA 1
ATOM 751 C C . ARG A 1 93 ? 25.855 -18.938 -16.279 1.00 81.94 93 ARG A C 1
ATOM 753 O O . ARG A 1 93 ? 25.971 -18.175 -15.327 1.00 81.94 93 ARG A O 1
ATOM 760 N N . GLN A 1 94 ? 24.683 -19.406 -16.712 1.00 78.06 94 GLN A N 1
ATOM 761 C CA . GLN A 1 94 ? 23.391 -19.077 -16.106 1.00 78.06 94 GLN A CA 1
ATOM 762 C C . GLN A 1 94 ? 23.275 -19.614 -14.678 1.00 78.06 94 GLN A C 1
ATOM 764 O O . GLN A 1 94 ? 22.776 -18.916 -13.799 1.00 78.06 94 GLN A O 1
ATOM 769 N N . ASP A 1 95 ? 23.767 -20.825 -14.427 1.00 78.75 95 ASP A N 1
ATOM 770 C CA . ASP A 1 95 ? 23.736 -21.430 -13.095 1.00 78.75 95 ASP A CA 1
ATOM 771 C C . ASP A 1 95 ? 24.714 -20.740 -12.120 1.00 78.75 95 ASP A C 1
ATOM 773 O O . ASP A 1 95 ? 24.497 -20.757 -10.908 1.00 78.75 95 ASP A O 1
ATOM 777 N N . ALA A 1 96 ? 25.752 -20.073 -12.640 1.00 80.50 96 ALA A N 1
ATOM 778 C CA . ALA A 1 96 ? 26.713 -19.277 -11.872 1.00 80.50 96 ALA A CA 1
ATOM 779 C C . ALA A 1 96 ? 26.301 -17.799 -11.678 1.00 80.50 96 ALA A C 1
ATOM 781 O O . ALA A 1 96 ? 27.077 -17.006 -11.133 1.00 80.50 96 ALA A O 1
ATOM 782 N N . GLU A 1 97 ? 25.106 -17.398 -12.127 1.00 82.00 97 GLU A N 1
ATOM 783 C CA . GLU A 1 97 ? 24.632 -16.017 -12.028 1.00 82.00 97 GLU A CA 1
ATOM 784 C C . GLU A 1 97 ? 24.402 -15.562 -10.576 1.00 82.00 97 GLU A C 1
ATOM 786 O O . GLU A 1 97 ? 23.653 -16.141 -9.788 1.00 82.00 97 GLU A O 1
ATOM 791 N N . ILE A 1 98 ? 24.985 -14.417 -10.247 1.00 81.75 98 ILE A N 1
ATOM 792 C CA . ILE A 1 98 ? 24.835 -13.697 -8.995 1.00 81.75 98 ILE A CA 1
ATOM 793 C C . ILE A 1 98 ? 23.653 -12.733 -9.118 1.00 81.75 98 ILE A C 1
ATOM 795 O O . ILE A 1 98 ? 23.716 -11.691 -9.770 1.00 81.75 98 ILE A O 1
ATOM 799 N N . THR A 1 99 ? 22.555 -13.072 -8.449 1.00 77.56 99 THR A N 1
ATOM 800 C CA . THR A 1 99 ? 21.284 -12.328 -8.520 1.00 77.56 99 THR A CA 1
ATOM 801 C C . THR A 1 99 ? 21.050 -11.404 -7.323 1.00 77.56 99 THR A C 1
ATOM 803 O O . THR A 1 99 ? 20.237 -10.484 -7.395 1.00 77.56 99 THR A O 1
ATOM 806 N N . TYR A 1 100 ? 21.741 -11.622 -6.197 1.00 78.12 100 TYR A N 1
ATOM 807 C CA . TYR A 1 100 ? 21.325 -11.056 -4.910 1.00 78.12 100 TYR A CA 1
ATOM 808 C C . TYR A 1 100 ? 21.645 -9.566 -4.727 1.00 78.12 100 TYR A C 1
ATOM 810 O O . TYR A 1 100 ? 20.947 -8.909 -3.954 1.00 78.12 100 TYR A O 1
ATOM 818 N N . TYR A 1 101 ? 22.657 -9.008 -5.410 1.00 78.75 101 TYR A N 1
ATOM 819 C CA . TYR A 1 101 ? 23.136 -7.632 -5.174 1.00 78.75 101 TYR A CA 1
ATOM 820 C C . TYR A 1 101 ? 22.037 -6.570 -5.307 1.00 78.75 101 TYR A C 1
ATOM 822 O O . TYR A 1 101 ? 21.974 -5.632 -4.508 1.00 78.75 101 TYR A O 1
ATOM 830 N N . GLN A 1 102 ? 21.133 -6.750 -6.271 1.00 78.94 102 GLN A N 1
ATOM 831 C CA . GLN A 1 102 ? 19.993 -5.860 -6.507 1.00 78.94 102 GLN A CA 1
ATOM 832 C C . GLN A 1 102 ? 18.993 -5.871 -5.337 1.00 78.94 102 GLN A C 1
ATOM 834 O O . GLN A 1 102 ? 18.360 -4.859 -5.042 1.00 78.94 102 GLN A O 1
ATOM 839 N N . TRP A 1 103 ? 18.864 -7.008 -4.648 1.00 83.94 103 TRP A N 1
ATOM 840 C CA . TRP A 1 103 ? 17.833 -7.262 -3.639 1.00 83.94 103 TRP A CA 1
ATOM 841 C C . TRP A 1 103 ? 18.305 -7.048 -2.203 1.00 83.94 103 TRP A C 1
ATOM 843 O O . TRP A 1 103 ? 17.469 -7.016 -1.300 1.00 83.94 103 TRP A O 1
ATOM 853 N N . VAL A 1 104 ? 19.611 -6.868 -1.972 1.00 86.75 104 VAL A N 1
ATOM 854 C CA . VAL A 1 104 ? 20.189 -6.729 -0.622 1.00 86.75 104 VAL A CA 1
ATOM 855 C C . VAL A 1 104 ? 19.428 -5.716 0.248 1.00 86.75 104 VAL A C 1
ATOM 857 O O . VAL A 1 104 ? 19.031 -6.098 1.350 1.00 86.75 104 VAL A O 1
ATOM 860 N N . PRO A 1 105 ? 19.128 -4.475 -0.194 1.00 86.00 105 PRO A N 1
ATOM 861 C CA . PRO A 1 105 ? 18.406 -3.527 0.657 1.00 86.00 105 PRO A CA 1
ATOM 862 C C . PRO A 1 105 ? 16.988 -3.986 1.017 1.00 86.00 105 PRO A C 1
ATOM 864 O O . PRO A 1 105 ? 16.539 -3.801 2.147 1.00 86.00 105 PRO A O 1
ATOM 867 N N . LEU A 1 106 ? 16.283 -4.613 0.073 1.00 84.12 106 LEU A N 1
ATOM 868 C CA . LEU A 1 106 ? 14.923 -5.109 0.287 1.00 84.12 106 LEU A CA 1
ATOM 869 C C . LEU A 1 106 ? 14.909 -6.302 1.245 1.00 84.12 106 LEU A C 1
ATOM 871 O O . LEU A 1 106 ? 14.047 -6.374 2.120 1.00 84.12 106 LEU A O 1
ATOM 875 N N . ILE A 1 107 ? 15.886 -7.202 1.121 1.00 87.50 107 ILE A N 1
ATOM 876 C CA . ILE A 1 107 ? 16.052 -8.353 2.012 1.00 87.50 107 ILE A CA 1
ATOM 877 C C . ILE A 1 107 ? 16.384 -7.883 3.431 1.00 87.50 107 ILE A C 1
ATOM 879 O O . ILE A 1 107 ? 15.749 -8.342 4.378 1.00 87.50 107 ILE A O 1
ATOM 883 N N . LEU A 1 108 ? 17.307 -6.930 3.597 1.00 88.88 108 LEU A N 1
ATOM 884 C CA . LEU A 1 108 ? 17.644 -6.370 4.912 1.00 88.88 108 LEU A CA 1
ATOM 885 C C . LEU A 1 108 ? 16.435 -5.691 5.572 1.00 88.88 108 LEU A C 1
ATOM 887 O O . LEU A 1 108 ? 16.196 -5.868 6.770 1.00 88.88 108 LEU A O 1
ATOM 891 N N . LEU A 1 109 ? 15.628 -4.970 4.790 1.00 86.12 109 LEU A N 1
ATOM 892 C CA . LEU A 1 109 ? 14.396 -4.348 5.269 1.00 86.12 109 LEU A CA 1
ATOM 893 C C . LEU A 1 109 ? 13.334 -5.391 5.654 1.00 86.12 109 LEU A C 1
ATOM 895 O O . LEU A 1 109 ? 12.685 -5.256 6.693 1.00 86.12 109 LEU A O 1
ATOM 899 N N . LEU A 1 110 ? 13.179 -6.456 4.861 1.00 87.25 110 LEU A N 1
ATOM 900 C CA . LEU A 1 110 ? 12.295 -7.578 5.180 1.00 87.25 110 LEU A CA 1
ATOM 901 C C . LEU A 1 110 ? 12.734 -8.291 6.461 1.00 87.25 110 LEU A C 1
ATOM 903 O O . LEU A 1 110 ? 11.906 -8.527 7.339 1.00 87.25 110 LEU A O 1
ATOM 907 N N . MET A 1 111 ? 14.029 -8.573 6.606 1.00 89.50 111 MET A N 1
ATOM 908 C CA . MET A 1 111 ? 14.594 -9.144 7.827 1.00 89.50 111 MET A CA 1
ATOM 909 C C . MET A 1 111 ? 14.284 -8.250 9.032 1.00 89.50 111 MET A C 1
ATOM 911 O O . MET A 1 111 ? 13.779 -8.743 10.039 1.00 89.50 111 MET A O 1
ATOM 915 N N . ALA A 1 112 ? 14.475 -6.929 8.919 1.00 87.50 112 ALA A N 1
ATOM 916 C CA . ALA A 1 112 ? 14.144 -5.989 9.990 1.00 87.50 112 ALA A CA 1
ATOM 917 C C . ALA A 1 112 ? 12.655 -6.046 10.385 1.00 87.50 112 ALA A C 1
ATOM 919 O O . ALA A 1 112 ? 12.321 -5.983 11.570 1.00 87.50 112 ALA A O 1
ATOM 920 N N . MET A 1 113 ? 11.751 -6.203 9.410 1.00 83.62 113 MET A N 1
ATOM 921 C CA . MET A 1 113 ? 10.319 -6.385 9.671 1.00 83.62 113 MET A CA 1
ATOM 922 C C . MET A 1 113 ? 10.016 -7.723 10.351 1.00 83.62 113 MET A C 1
ATOM 924 O O . MET A 1 113 ? 9.238 -7.748 11.306 1.00 83.62 113 MET A O 1
ATOM 928 N N . LEU A 1 114 ? 10.640 -8.817 9.910 1.00 87.81 114 LEU A N 1
ATOM 929 C CA . LEU A 1 114 ? 10.452 -10.149 10.491 1.00 87.81 114 LEU A CA 1
ATOM 930 C C . LEU A 1 114 ? 10.930 -10.214 11.944 1.00 87.81 114 LEU A C 1
ATOM 932 O O . LEU A 1 114 ? 10.211 -10.743 12.784 1.00 87.81 114 LEU A O 1
ATOM 936 N N . PHE A 1 115 ? 12.060 -9.589 12.284 1.00 87.56 115 PHE A N 1
ATOM 937 C CA . PHE A 1 115 ? 12.516 -9.483 13.677 1.00 87.56 115 PHE A CA 1
ATOM 938 C C . PHE A 1 115 ? 11.564 -8.668 14.566 1.00 87.56 115 PHE A C 1
ATOM 940 O O . PHE A 1 115 ? 11.512 -8.868 15.782 1.00 87.56 115 PHE A O 1
ATOM 947 N N . LYS A 1 116 ? 10.773 -7.768 13.970 1.00 81.50 116 LYS A N 1
ATOM 948 C CA . LYS A 1 116 ? 9.762 -6.965 14.670 1.00 81.50 116 LYS A CA 1
ATOM 949 C C . LYS A 1 116 ? 8.402 -7.661 14.779 1.00 81.50 116 LYS A C 1
ATOM 951 O O . LYS A 1 116 ? 7.622 -7.339 15.678 1.00 81.50 116 LYS A O 1
ATOM 956 N N . LEU A 1 117 ? 8.118 -8.612 13.889 1.00 82.69 117 LEU A N 1
ATOM 957 C CA . LEU A 1 117 ? 6.825 -9.282 13.762 1.00 82.69 117 LEU A CA 1
ATOM 958 C C . LEU A 1 117 ? 6.382 -9.996 15.058 1.00 82.69 117 LEU A C 1
ATOM 960 O O . LEU A 1 117 ? 5.258 -9.726 15.486 1.00 82.69 117 LEU A O 1
ATOM 964 N N . PRO A 1 118 ? 7.210 -10.813 15.748 1.00 84.50 118 PRO A N 1
ATOM 965 C CA . PRO A 1 118 ? 6.798 -11.483 16.985 1.00 84.50 118 PRO A CA 1
ATOM 966 C C . PRO A 1 118 ? 6.335 -10.512 18.075 1.00 84.50 118 PRO A C 1
ATOM 968 O O . PRO A 1 118 ? 5.322 -10.753 18.725 1.00 84.50 118 PRO A O 1
ATOM 971 N N . ASN A 1 119 ? 7.018 -9.372 18.231 1.00 78.81 119 ASN A N 1
ATOM 972 C CA . ASN A 1 119 ? 6.645 -8.354 19.214 1.00 78.81 119 ASN A CA 1
ATOM 973 C C . ASN A 1 119 ? 5.302 -7.689 18.865 1.00 78.81 119 ASN A C 1
ATOM 975 O O . ASN A 1 119 ? 4.463 -7.472 19.740 1.00 78.81 119 ASN A O 1
ATOM 979 N N . VAL A 1 120 ? 5.065 -7.402 17.581 1.00 75.06 120 VAL A N 1
ATOM 980 C CA . VAL A 1 120 ? 3.778 -6.867 17.109 1.00 75.06 120 VAL A CA 1
ATOM 981 C C . VAL A 1 120 ? 2.653 -7.871 17.361 1.00 75.06 120 VAL A C 1
ATOM 983 O O . VAL A 1 120 ? 1.615 -7.497 17.905 1.00 75.06 120 VAL A O 1
ATOM 986 N N . VAL A 1 121 ? 2.876 -9.144 17.031 1.00 77.38 121 VAL A N 1
ATOM 987 C CA . VAL A 1 121 ? 1.932 -10.243 17.272 1.00 77.38 121 VAL A CA 1
ATOM 988 C C . VAL A 1 121 ? 1.624 -10.370 18.767 1.00 77.38 121 VAL A C 1
ATOM 990 O O . VAL A 1 121 ? 0.458 -10.307 19.157 1.00 77.38 121 VAL A O 1
ATOM 993 N N . TRP A 1 122 ? 2.649 -10.445 19.619 1.00 74.25 122 TRP A N 1
ATOM 994 C CA . TRP A 1 122 ? 2.497 -10.503 21.074 1.00 74.25 122 TRP A CA 1
ATOM 995 C C . TRP A 1 122 ? 1.673 -9.334 21.622 1.00 74.25 122 TRP A C 1
ATOM 997 O O . TRP A 1 122 ? 0.776 -9.533 22.441 1.00 74.25 122 TRP A O 1
ATOM 1007 N N . ARG A 1 123 ? 1.899 -8.110 21.135 1.00 69.69 123 ARG A N 1
ATOM 1008 C CA . ARG A 1 123 ? 1.148 -6.916 21.564 1.00 69.69 123 ARG A CA 1
ATOM 1009 C C . ARG A 1 123 ? -0.321 -6.952 21.145 1.00 69.69 123 ARG A C 1
ATOM 1011 O O . ARG A 1 123 ? -1.183 -6.536 21.915 1.00 69.69 123 ARG A O 1
ATOM 1018 N N . ILE A 1 124 ? -0.616 -7.469 19.953 1.00 64.75 124 ILE A N 1
ATOM 1019 C CA . ILE A 1 124 ? -1.995 -7.625 19.475 1.00 64.75 124 ILE A CA 1
ATOM 1020 C C . ILE A 1 124 ? -2.746 -8.645 20.342 1.00 64.75 124 ILE A C 1
ATOM 1022 O O . ILE A 1 124 ? -3.850 -8.361 20.807 1.00 64.75 124 ILE A O 1
ATOM 1026 N N . PHE A 1 125 ? -2.142 -9.806 20.606 1.00 61.38 125 PHE A N 1
ATOM 1027 C CA . PHE A 1 125 ? -2.790 -10.871 21.377 1.00 61.38 125 PHE A CA 1
ATOM 1028 C C . PHE A 1 125 ? -2.859 -10.576 22.883 1.00 61.38 125 PHE A C 1
ATOM 1030 O O . PHE A 1 125 ? -3.884 -10.849 23.508 1.00 61.38 125 PHE A O 1
ATOM 1037 N N . SER A 1 126 ? -1.835 -9.945 23.465 1.00 62.09 126 SER A N 1
ATOM 1038 C CA . SER A 1 126 ? -1.850 -9.543 24.882 1.00 62.09 126 SER A CA 1
ATOM 1039 C C . SER A 1 126 ? -2.912 -8.477 25.173 1.00 62.09 126 SER A C 1
ATOM 1041 O O . SER A 1 126 ? -3.590 -8.573 26.194 1.00 62.09 126 SER A O 1
ATOM 1043 N N . GLY A 1 127 ? -3.167 -7.534 24.257 1.00 55.69 127 GLY A N 1
ATOM 1044 C CA . GLY A 1 127 ? -4.267 -6.569 24.391 1.00 55.69 127 GLY A CA 1
ATOM 1045 C C . GLY A 1 127 ? -5.662 -7.215 24.425 1.00 55.69 127 GLY A C 1
ATOM 1046 O O . GLY A 1 127 ? -6.559 -6.712 25.101 1.00 55.69 127 GLY A O 1
ATOM 1047 N N . GLY A 1 128 ? -5.839 -8.360 23.756 1.00 52.19 128 GLY A N 1
ATOM 1048 C CA . GLY A 1 128 ? -7.088 -9.132 23.757 1.00 52.19 128 GLY A CA 1
ATOM 1049 C C . GLY A 1 128 ? -7.360 -9.904 25.054 1.00 52.19 128 GLY A C 1
ATOM 1050 O O . GLY A 1 128 ? -8.506 -10.259 25.319 1.00 52.19 128 GLY A O 1
ATOM 1051 N N . SER A 1 129 ? -6.335 -10.128 25.884 1.00 56.06 129 SER A N 1
ATOM 1052 C CA . SER A 1 129 ? -6.463 -10.844 27.164 1.00 56.06 129 SER A CA 1
ATOM 1053 C C . SER A 1 129 ? -7.189 -10.037 28.250 1.00 56.06 129 SER A C 1
ATOM 1055 O O . SER A 1 129 ? -7.620 -10.595 29.258 1.00 56.06 129 SER A O 1
ATOM 1057 N N . GLY A 1 130 ? -7.320 -8.715 28.075 1.00 56.03 130 GLY A N 1
ATOM 1058 C CA . GLY A 1 130 ? -7.867 -7.813 29.093 1.00 56.03 130 GLY A CA 1
ATOM 1059 C C . GLY A 1 130 ? -6.935 -7.570 30.291 1.00 56.03 130 GLY A C 1
ATOM 1060 O O . GLY A 1 130 ? -7.342 -6.902 31.241 1.00 56.03 130 GLY A O 1
ATOM 1061 N N . LEU A 1 131 ? -5.698 -8.082 30.249 1.00 59.94 131 LEU A N 1
ATOM 1062 C CA . LEU A 1 131 ? -4.676 -7.923 31.282 1.00 59.94 131 LEU A CA 1
ATOM 1063 C C . LEU A 1 131 ? -3.611 -6.911 30.820 1.00 59.94 131 LEU A C 1
ATOM 1065 O O . LEU A 1 131 ? -2.925 -7.124 29.822 1.00 59.94 131 LEU A O 1
ATOM 1069 N N . ASN A 1 132 ? -3.453 -5.792 31.537 1.00 68.31 132 ASN A N 1
ATOM 1070 C CA . ASN A 1 132 ? -2.452 -4.771 31.199 1.00 68.31 132 ASN A CA 1
ATOM 1071 C C . ASN A 1 132 ? -1.073 -5.150 31.771 1.00 68.31 132 ASN A C 1
ATOM 1073 O O . ASN A 1 132 ? -0.711 -4.725 32.871 1.00 68.31 132 ASN A O 1
ATOM 1077 N N . LEU A 1 133 ? -0.328 -5.969 31.019 1.00 68.56 133 LEU A N 1
ATOM 1078 C CA . LEU A 1 133 ? 0.986 -6.486 31.421 1.00 68.56 133 LEU A CA 1
ATOM 1079 C C . LEU A 1 133 ? 2.007 -5.367 31.678 1.00 68.56 133 LEU A C 1
ATOM 1081 O O . LEU A 1 133 ? 2.717 -5.425 32.676 1.00 68.56 133 LEU A O 1
ATOM 1085 N N . ASP A 1 134 ? 2.033 -4.329 30.834 1.00 70.94 134 ASP A N 1
ATOM 1086 C CA . ASP A 1 134 ? 2.949 -3.183 30.960 1.00 70.94 134 ASP A CA 1
ATOM 1087 C C . ASP A 1 134 ? 2.819 -2.519 32.342 1.00 70.94 134 ASP A C 1
ATOM 1089 O O . ASP A 1 134 ? 3.814 -2.196 32.990 1.00 70.94 134 ASP A O 1
ATOM 1093 N N . LYS A 1 135 ? 1.578 -2.347 32.820 1.00 73.62 135 LYS A N 1
ATOM 1094 C CA . LYS A 1 135 ? 1.298 -1.753 34.130 1.00 73.62 135 LYS A CA 1
ATOM 1095 C C . LYS A 1 135 ? 1.686 -2.684 35.280 1.00 73.62 135 LYS A C 1
ATOM 1097 O O . LYS A 1 135 ? 2.210 -2.205 36.277 1.00 73.62 135 LYS A O 1
ATOM 1102 N N . ILE A 1 136 ? 1.434 -3.988 35.159 1.00 72.56 136 ILE A N 1
ATOM 1103 C CA . ILE A 1 136 ? 1.761 -4.968 36.208 1.00 72.56 136 ILE A CA 1
ATOM 1104 C C . ILE A 1 136 ? 3.275 -5.102 36.361 1.00 72.56 136 ILE A C 1
ATOM 1106 O O . ILE A 1 136 ? 3.787 -4.986 37.470 1.00 72.56 136 ILE A O 1
ATOM 1110 N N . VAL A 1 137 ? 3.981 -5.313 35.249 1.00 78.50 137 VAL A N 1
ATOM 1111 C CA . VAL A 1 137 ? 5.435 -5.493 35.250 1.00 78.50 137 VAL A CA 1
ATOM 1112 C C . VAL A 1 137 ? 6.131 -4.195 35.655 1.00 78.50 137 VAL A C 1
ATOM 1114 O O . VAL A 1 137 ? 7.033 -4.239 36.481 1.00 78.50 137 VAL A O 1
ATOM 1117 N N . GLY A 1 138 ? 5.649 -3.033 35.199 1.00 74.88 138 GLY A N 1
ATOM 1118 C CA . GLY A 1 138 ? 6.179 -1.739 35.641 1.00 74.88 138 GLY A CA 1
ATOM 1119 C C . GLY A 1 138 ? 5.957 -1.461 37.135 1.00 74.88 138 GLY A C 1
ATOM 1120 O O . GLY A 1 138 ? 6.846 -0.943 37.803 1.00 74.88 138 GLY A O 1
ATOM 1121 N N . LEU A 1 139 ? 4.798 -1.830 37.699 1.00 73.44 139 LEU A N 1
ATOM 1122 C CA . LEU A 1 139 ? 4.566 -1.742 39.150 1.00 73.44 139 LEU A CA 1
ATOM 1123 C C . LEU A 1 139 ? 5.460 -2.719 39.927 1.00 73.44 139 LEU A C 1
ATOM 1125 O O . LEU A 1 139 ? 5.982 -2.360 40.981 1.00 73.44 139 LEU A O 1
ATOM 1129 N N . ALA A 1 140 ? 5.672 -3.927 39.401 1.00 74.25 140 ALA A N 1
ATOM 1130 C CA . ALA A 1 140 ? 6.567 -4.912 39.997 1.00 74.25 140 ALA A CA 1
ATOM 1131 C C . ALA A 1 140 ? 8.034 -4.443 39.977 1.00 74.25 140 ALA A C 1
ATOM 1133 O O . ALA A 1 140 ? 8.712 -4.549 40.997 1.00 74.25 140 ALA A O 1
ATOM 1134 N N . GLU A 1 141 ? 8.500 -3.861 38.871 1.00 73.69 141 GLU A N 1
ATOM 1135 C CA . GLU A 1 141 ? 9.840 -3.275 38.732 1.00 73.69 141 GLU A CA 1
ATOM 1136 C C . GLU A 1 141 ? 10.041 -2.112 39.717 1.00 73.69 141 GLU A C 1
ATOM 1138 O O . GLU A 1 141 ? 10.987 -2.117 40.505 1.00 73.69 141 GLU A O 1
ATOM 1143 N N . ASN A 1 142 ? 9.093 -1.171 39.779 1.00 70.31 142 ASN A N 1
ATOM 1144 C CA . ASN A 1 142 ? 9.156 -0.039 40.711 1.00 70.31 142 ASN A CA 1
ATOM 1145 C C . ASN A 1 142 ? 9.136 -0.477 42.188 1.00 70.31 142 ASN A C 1
ATOM 1147 O O . ASN A 1 142 ? 9.747 0.174 43.035 1.00 70.31 142 ASN A O 1
ATOM 1151 N N . SER A 1 143 ? 8.492 -1.605 42.510 1.00 71.88 143 SER A N 1
ATOM 1152 C CA . SER A 1 143 ? 8.462 -2.149 43.877 1.00 71.88 143 SER A CA 1
ATOM 1153 C C . SER A 1 143 ? 9.825 -2.656 44.377 1.00 71.88 143 SER A C 1
ATOM 1155 O O . SER A 1 143 ? 10.031 -2.787 45.589 1.00 71.88 143 SER A O 1
ATOM 1157 N N . GLN A 1 144 ? 10.775 -2.918 43.468 1.00 71.12 144 GLN A N 1
ATOM 1158 C CA . GLN A 1 144 ? 12.140 -3.314 43.827 1.00 71.12 144 GLN A CA 1
ATOM 1159 C C . GLN A 1 144 ? 12.936 -2.147 44.428 1.00 71.12 144 GLN A C 1
ATOM 1161 O O . GLN A 1 144 ? 13.774 -2.371 45.299 1.00 71.12 144 GLN A O 1
ATOM 1166 N N . LEU A 1 145 ? 12.634 -0.915 44.004 1.00 67.94 145 LEU A N 1
ATOM 1167 C CA . LEU A 1 145 ? 13.309 0.319 44.424 1.00 67.94 145 LEU A CA 1
ATOM 1168 C C . LEU A 1 145 ? 12.671 0.983 45.662 1.00 67.94 145 LEU A C 1
ATOM 1170 O O . LEU A 1 145 ? 13.275 1.880 46.245 1.00 67.94 145 LEU A O 1
ATOM 1174 N N . GLY A 1 146 ? 11.463 0.564 46.055 1.00 70.88 146 GLY A N 1
ATOM 1175 C CA . GLY A 1 146 ? 10.716 1.124 47.188 1.00 70.88 146 GLY A CA 1
ATOM 1176 C C . GLY A 1 146 ? 11.103 0.550 48.556 1.00 70.88 146 GLY A C 1
ATOM 1177 O O . GLY A 1 146 ? 11.755 -0.498 48.655 1.00 70.88 146 GLY A O 1
ATOM 1178 N N . SER A 1 147 ? 10.660 1.226 49.624 1.00 77.19 147 SER A N 1
ATOM 1179 C CA . SER A 1 147 ? 10.835 0.751 51.001 1.00 77.19 147 SER A CA 1
ATOM 1180 C C . SER A 1 147 ? 10.092 -0.584 51.234 1.00 77.19 147 SER A C 1
ATOM 1182 O O . SER A 1 147 ? 9.185 -0.934 50.469 1.00 77.19 147 SER A O 1
ATOM 1184 N N . PRO A 1 148 ? 10.448 -1.375 52.268 1.00 75.75 148 PRO A N 1
ATOM 1185 C CA . PRO A 1 148 ? 9.805 -2.666 52.538 1.00 75.75 148 PRO A CA 1
ATOM 1186 C C . PRO A 1 148 ? 8.279 -2.586 52.698 1.00 75.75 148 PRO A C 1
ATOM 1188 O O . PRO A 1 148 ? 7.580 -3.545 52.360 1.00 75.75 148 PRO A O 1
ATOM 1191 N N . ASP A 1 149 ? 7.766 -1.454 53.183 1.00 76.94 149 ASP A N 1
ATOM 1192 C CA . ASP A 1 149 ? 6.334 -1.227 53.373 1.00 76.94 149 ASP A CA 1
ATOM 1193 C C . ASP A 1 149 ? 5.642 -0.814 52.063 1.00 76.94 149 ASP A C 1
ATOM 1195 O O . ASP A 1 149 ? 4.614 -1.403 51.714 1.00 76.94 149 ASP A O 1
ATOM 1199 N N . ASP A 1 150 ? 6.269 0.046 51.250 1.00 73.50 150 ASP A N 1
ATOM 1200 C CA . ASP A 1 150 ? 5.772 0.407 49.908 1.00 73.50 150 ASP A CA 1
ATOM 1201 C C . ASP A 1 150 ? 5.689 -0.819 48.982 1.00 73.50 150 ASP A C 1
ATOM 1203 O O . ASP A 1 150 ? 4.772 -0.969 48.164 1.00 73.50 150 ASP A O 1
ATOM 1207 N N . ARG A 1 151 ? 6.635 -1.755 49.131 1.00 73.25 151 ARG A N 1
ATOM 1208 C CA . ARG A 1 151 ? 6.651 -3.018 48.384 1.00 73.25 151 ARG A CA 1
ATOM 1209 C C . ARG A 1 151 ? 5.448 -3.896 48.725 1.00 73.25 151 ARG A C 1
ATOM 1211 O O . ARG A 1 151 ? 4.837 -4.462 47.818 1.00 73.25 151 ARG A O 1
ATOM 1218 N N . LYS A 1 152 ? 5.078 -4.002 50.008 1.00 78.00 152 LYS A N 1
ATOM 1219 C CA . LYS A 1 152 ? 3.902 -4.781 50.443 1.00 78.00 152 LYS A CA 1
ATOM 1220 C C . LYS A 1 152 ? 2.609 -4.199 49.884 1.00 78.00 152 LYS A C 1
ATOM 1222 O O . LYS A 1 152 ? 1.750 -4.956 49.429 1.00 78.00 152 LYS A O 1
ATOM 1227 N N . GLU A 1 153 ? 2.475 -2.877 49.887 1.00 79.56 153 GLU A N 1
ATOM 1228 C CA . GLU A 1 153 ? 1.295 -2.199 49.350 1.00 79.56 153 GLU A CA 1
ATOM 1229 C C . GLU A 1 153 ? 1.187 -2.372 47.828 1.00 79.56 153 GLU A C 1
ATOM 1231 O O . GLU A 1 153 ? 0.124 -2.731 47.306 1.00 79.56 153 GLU A O 1
ATOM 1236 N N . THR A 1 154 ? 2.315 -2.259 47.121 1.00 77.31 154 THR A N 1
ATOM 1237 C CA . THR A 1 154 ? 2.384 -2.482 45.672 1.00 77.31 154 THR A CA 1
ATOM 1238 C C . THR A 1 154 ? 2.018 -3.925 45.308 1.00 77.31 154 THR A C 1
ATOM 1240 O O . THR A 1 154 ? 1.164 -4.141 44.445 1.00 77.31 154 THR A O 1
ATOM 1243 N N . ILE A 1 155 ? 2.566 -4.924 46.010 1.00 79.00 155 ILE A N 1
ATOM 1244 C CA . ILE A 1 155 ? 2.240 -6.347 45.795 1.00 79.00 155 ILE A CA 1
ATOM 1245 C C . ILE A 1 155 ? 0.754 -6.623 46.065 1.00 79.00 155 ILE A C 1
ATOM 1247 O O . ILE A 1 155 ? 0.102 -7.321 45.285 1.00 79.00 155 ILE A O 1
ATOM 1251 N N . LYS A 1 156 ? 0.182 -6.035 47.123 1.00 82.69 156 LYS A N 1
ATOM 1252 C CA . LYS A 1 156 ? -1.247 -6.166 47.440 1.00 82.69 156 LYS A CA 1
ATOM 1253 C C . LYS A 1 156 ? -2.129 -5.602 46.322 1.00 82.69 156 LYS A C 1
ATOM 1255 O O . LYS A 1 156 ? -3.134 -6.216 45.968 1.00 82.69 156 LYS A O 1
ATOM 1260 N N . SER A 1 157 ? -1.736 -4.474 45.728 1.00 77.06 157 SER A N 1
ATOM 1261 C CA . SER A 1 157 ? -2.454 -3.880 44.593 1.00 77.06 157 SER A CA 1
ATOM 1262 C C . SER A 1 157 ? -2.433 -4.775 43.342 1.00 77.06 157 SER A C 1
ATOM 1264 O O . SER A 1 157 ? -3.463 -4.929 42.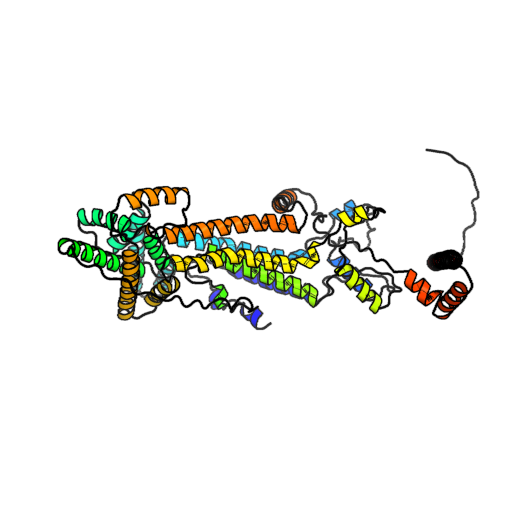681 1.00 77.06 157 SER A O 1
ATOM 1266 N N . ILE A 1 158 ? -1.296 -5.426 43.060 1.00 78.81 158 ILE A N 1
ATOM 1267 C CA . ILE A 1 158 ? -1.136 -6.363 41.938 1.00 78.81 158 ILE A CA 1
ATOM 1268 C C . ILE A 1 158 ? -2.015 -7.604 42.152 1.00 78.81 158 ILE A C 1
ATOM 1270 O O . ILE A 1 158 ? -2.730 -8.011 41.237 1.00 78.81 158 ILE A O 1
ATOM 1274 N N . ALA A 1 159 ? -2.027 -8.165 43.365 1.00 78.19 159 ALA A N 1
ATOM 1275 C CA . ALA A 1 159 ? -2.829 -9.343 43.699 1.00 78.19 159 ALA A CA 1
ATOM 1276 C C . ALA A 1 159 ? -4.339 -9.097 43.519 1.00 78.19 159 ALA A C 1
ATOM 1278 O O . ALA A 1 159 ? -5.020 -9.891 42.874 1.00 78.19 159 ALA A O 1
ATOM 1279 N N . VAL A 1 160 ? -4.852 -7.958 44.006 1.00 78.81 160 VAL A N 1
ATOM 1280 C CA . VAL A 1 160 ? -6.267 -7.567 43.836 1.00 78.81 160 VAL A CA 1
ATOM 1281 C C . VAL A 1 160 ? -6.633 -7.379 42.360 1.00 78.81 160 VAL A C 1
ATOM 1283 O O . VAL A 1 160 ? -7.758 -7.668 41.953 1.00 78.81 160 VAL A O 1
ATOM 1286 N N . PHE A 1 161 ? -5.702 -6.884 41.542 1.00 71.44 161 PHE A N 1
ATOM 1287 C CA . PHE A 1 161 ? -5.931 -6.713 40.110 1.00 71.44 161 PHE A CA 1
ATOM 1288 C C . PHE A 1 161 ? -6.048 -8.059 39.374 1.00 71.44 161 PHE A C 1
ATOM 1290 O O . PHE A 1 161 ? -6.961 -8.228 38.564 1.00 71.44 161 PHE A O 1
ATOM 1297 N N . ILE A 1 162 ? -5.166 -9.018 39.679 1.00 70.38 162 ILE A N 1
ATOM 1298 C CA . ILE A 1 162 ? -5.181 -10.365 39.085 1.00 70.38 162 ILE A CA 1
ATOM 1299 C C . ILE A 1 162 ? -6.446 -11.134 39.496 1.00 70.38 162 ILE A C 1
ATOM 1301 O O . ILE A 1 162 ? -7.091 -11.746 38.646 1.00 70.38 162 ILE A O 1
ATOM 1305 N N . ASP A 1 163 ? -6.843 -11.053 40.767 1.00 74.38 163 ASP A N 1
ATOM 1306 C CA . ASP A 1 163 ? -8.034 -11.732 41.295 1.00 74.38 163 ASP A CA 1
ATOM 1307 C C . ASP A 1 163 ? -9.328 -11.261 40.602 1.00 74.38 163 ASP A C 1
ATOM 1309 O O . ASP A 1 163 ? -10.090 -12.063 40.058 1.00 74.38 163 ASP A O 1
ATOM 1313 N N . LYS A 1 164 ? -9.509 -9.940 40.459 1.00 65.75 164 LYS A N 1
ATOM 1314 C CA . LYS A 1 164 ? -10.642 -9.361 39.712 1.00 65.75 164 LYS A CA 1
ATOM 1315 C C . LYS A 1 164 ? -10.692 -9.802 38.245 1.00 65.75 164 LYS A C 1
ATOM 1317 O O . LYS A 1 164 ? -11.777 -9.938 37.677 1.00 65.75 164 LYS A O 1
ATOM 1322 N N . TRP A 1 165 ? -9.537 -10.002 37.612 1.00 61.66 165 TRP A N 1
ATOM 1323 C CA . TRP A 1 165 ? -9.462 -10.501 36.236 1.00 61.66 165 TRP A CA 1
ATOM 1324 C C . TRP A 1 165 ? -9.861 -11.988 36.139 1.00 61.66 165 TRP A C 1
ATOM 1326 O O . TRP A 1 165 ? -10.604 -12.369 35.228 1.00 61.66 165 TRP A O 1
ATOM 1336 N N . LEU A 1 166 ? -9.454 -12.813 37.111 1.00 54.69 166 LEU A N 1
ATOM 1337 C CA . LEU A 1 166 ? -9.839 -14.230 37.214 1.00 54.69 166 LEU A CA 1
ATOM 1338 C C . LEU A 1 166 ? -11.343 -14.420 37.468 1.00 54.69 166 LEU A C 1
ATOM 1340 O O . LEU A 1 166 ? -11.946 -15.376 36.981 1.00 54.69 166 LEU A O 1
ATOM 1344 N N . GLU A 1 167 ? -11.980 -13.516 38.210 1.00 59.22 167 GLU A N 1
ATOM 1345 C CA . GLU A 1 167 ? -13.431 -13.559 38.424 1.00 59.22 167 GLU A CA 1
ATOM 1346 C C . GLU A 1 167 ? -14.223 -13.168 37.168 1.00 59.22 167 GLU A C 1
ATOM 1348 O O . GLU A 1 167 ? -15.251 -13.777 36.855 1.00 59.22 167 GLU A O 1
ATOM 1353 N N . ALA A 1 168 ? -13.733 -12.189 36.402 1.00 53.12 168 ALA A N 1
ATOM 1354 C CA . ALA A 1 168 ? -14.386 -11.712 35.183 1.00 53.12 168 ALA A CA 1
ATOM 1355 C C . ALA A 1 168 ? -14.430 -12.761 34.055 1.00 53.12 168 ALA A C 1
ATOM 1357 O O . ALA A 1 168 ? -15.295 -12.689 33.180 1.00 53.12 168 ALA A O 1
ATOM 1358 N N . THR A 1 169 ? -13.531 -13.747 34.081 1.00 50.19 169 THR A N 1
ATOM 1359 C CA . THR A 1 169 ? -13.416 -14.811 33.071 1.00 50.19 169 THR A CA 1
ATOM 1360 C C . THR A 1 169 ? -14.320 -16.028 33.337 1.00 50.19 169 THR A C 1
ATOM 1362 O O . THR A 1 169 ? -14.466 -16.871 32.455 1.00 50.19 169 THR A O 1
ATOM 1365 N N . LYS A 1 170 ? -15.000 -16.108 34.495 1.00 46.06 170 LYS A N 1
ATOM 1366 C CA . LYS A 1 170 ? -15.801 -17.281 34.916 1.00 46.06 170 LYS A CA 1
ATOM 1367 C C . LYS A 1 170 ? -17.286 -17.319 34.475 1.00 46.06 170 LYS A C 1
ATOM 1369 O O . LYS A 1 170 ? -17.922 -18.348 34.677 1.00 46.06 170 LYS A O 1
ATOM 1374 N N . GLU A 1 171 ? -17.886 -16.275 33.878 1.00 46.19 171 GLU A N 1
ATOM 1375 C CA . GLU A 1 171 ? -19.339 -16.258 33.541 1.00 46.19 171 GLU A CA 1
ATOM 1376 C C . GLU A 1 171 ? -19.680 -16.388 32.032 1.00 46.19 171 GLU A C 1
ATOM 1378 O O . GLU A 1 171 ? -19.922 -15.397 31.334 1.00 46.19 171 GLU A O 1
ATOM 1383 N N . THR A 1 172 ? -19.830 -17.618 31.529 1.00 46.44 172 THR A N 1
ATOM 1384 C CA . THR A 1 172 ? -20.143 -17.951 30.119 1.00 46.44 172 THR A CA 1
ATOM 1385 C C . THR A 1 172 ? -21.556 -18.526 29.927 1.00 46.44 172 THR A C 1
ATOM 1387 O O . THR A 1 172 ? -21.716 -19.735 29.839 1.00 46.44 172 THR A O 1
ATOM 1390 N N . ASN A 1 173 ? -22.602 -17.682 29.845 1.00 43.78 173 ASN A N 1
ATOM 1391 C CA . ASN A 1 173 ? -23.908 -18.105 29.276 1.00 43.78 173 ASN A CA 1
ATOM 1392 C C . ASN A 1 173 ? -24.888 -16.971 28.902 1.00 43.78 173 ASN A C 1
ATOM 1394 O O . ASN A 1 173 ? -26.105 -17.132 28.909 1.00 43.78 173 ASN A O 1
ATOM 1398 N N . TRP A 1 174 ? -24.382 -15.789 28.570 1.00 47.19 174 TRP A N 1
ATOM 1399 C CA . TRP A 1 174 ? -25.207 -14.643 28.175 1.00 47.19 174 TRP A CA 1
ATOM 1400 C C . TRP A 1 174 ? -24.834 -14.239 26.742 1.00 47.19 174 TRP A C 1
ATOM 1402 O O . TRP A 1 174 ? -23.682 -14.400 26.348 1.00 47.19 174 TRP A O 1
ATOM 1412 N N . THR A 1 175 ? -25.768 -13.699 25.947 1.00 58.84 175 THR A N 1
ATOM 1413 C CA . THR A 1 175 ? -25.400 -13.149 24.627 1.00 58.84 175 THR A CA 1
ATOM 1414 C C . THR A 1 175 ? -24.380 -12.021 24.811 1.00 58.84 175 THR A C 1
ATOM 1416 O O . THR A 1 175 ? -24.449 -11.277 25.793 1.00 58.84 175 THR A O 1
ATOM 1419 N N . VAL A 1 176 ? -23.435 -11.870 23.873 1.00 65.44 176 VAL A N 1
ATOM 1420 C CA . VAL A 1 176 ? -22.263 -10.979 24.030 1.00 65.44 176 VAL A CA 1
ATOM 1421 C C . VAL A 1 176 ? -22.656 -9.549 24.430 1.00 65.44 176 VAL A C 1
ATOM 1423 O O . VAL A 1 176 ? -21.954 -8.900 25.200 1.00 65.44 176 VAL A O 1
ATOM 1426 N N . LYS A 1 177 ? -23.806 -9.045 23.962 1.00 66.00 177 LYS A N 1
ATOM 1427 C CA . LYS A 1 177 ? -24.306 -7.712 24.334 1.00 66.00 177 LYS A CA 1
ATOM 1428 C C . LYS A 1 177 ? -24.834 -7.619 25.768 1.00 66.00 177 LYS A C 1
ATOM 1430 O O . LYS A 1 177 ? -24.555 -6.637 26.451 1.00 66.00 177 LYS A O 1
ATOM 1435 N N . ILE A 1 178 ? -25.545 -8.643 26.248 1.00 71.81 178 ILE A N 1
ATOM 1436 C CA . ILE A 1 178 ? -26.061 -8.673 27.621 1.00 71.81 178 ILE A CA 1
ATOM 1437 C C . ILE A 1 178 ? -24.901 -8.875 28.597 1.00 71.81 178 ILE A C 1
ATOM 1439 O O . ILE A 1 178 ? -24.865 -8.211 29.628 1.00 71.81 178 ILE A O 1
ATOM 1443 N N . GLN A 1 179 ? -23.912 -9.711 28.247 1.00 72.94 179 GLN A N 1
ATOM 1444 C CA . GLN A 1 179 ? -22.656 -9.818 29.005 1.00 72.94 179 GLN A CA 1
ATOM 1445 C C . GLN A 1 179 ? -21.978 -8.466 29.141 1.00 72.94 179 GLN A C 1
ATOM 1447 O O . GLN A 1 179 ? -21.592 -8.087 30.243 1.00 72.94 179 GLN A O 1
ATOM 1452 N N . TYR A 1 180 ? -21.880 -7.733 28.032 1.00 73.38 180 TYR A N 1
ATOM 1453 C CA . TYR A 1 180 ? -21.210 -6.444 27.996 1.00 73.38 180 TYR A CA 1
ATOM 1454 C C . TYR A 1 180 ? -21.867 -5.435 28.949 1.00 73.38 180 TYR A C 1
ATOM 1456 O O . TYR A 1 180 ? -21.189 -4.896 29.816 1.00 73.38 180 TYR A O 1
ATOM 1464 N N . CYS A 1 181 ? -23.190 -5.240 28.884 1.00 77.62 181 CYS A N 1
ATOM 1465 C CA . CYS A 1 181 ? -23.891 -4.338 29.810 1.00 77.62 181 CYS A CA 1
ATOM 1466 C C . CYS A 1 181 ? -23.866 -4.843 31.265 1.00 77.62 181 CYS A C 1
ATOM 1468 O O . CYS A 1 181 ? -23.643 -4.067 32.193 1.00 77.62 181 CYS A O 1
ATOM 1470 N N . LYS A 1 182 ? -24.053 -6.152 31.478 1.00 78.12 182 LYS A N 1
ATOM 1471 C CA . LYS A 1 182 ? -24.057 -6.771 32.812 1.00 78.12 182 LYS A CA 1
ATOM 1472 C C . LYS A 1 182 ? -22.696 -6.659 33.507 1.00 78.12 182 LYS A C 1
ATOM 1474 O O . LYS A 1 182 ? -22.675 -6.464 34.719 1.00 78.12 182 LYS A O 1
ATOM 1479 N N . LYS A 1 183 ? -21.584 -6.749 32.763 1.00 79.38 183 LYS A N 1
ATOM 1480 C CA . LYS A 1 183 ? -20.211 -6.567 33.268 1.00 79.38 183 LYS A CA 1
ATOM 1481 C C . LYS A 1 183 ? -20.078 -5.226 33.996 1.00 79.38 183 LYS A C 1
ATOM 1483 O O . LYS A 1 183 ? -19.740 -5.211 35.174 1.00 79.38 183 LYS A O 1
ATOM 1488 N N . TYR A 1 184 ? -20.408 -4.120 33.330 1.00 74.75 184 TYR A N 1
ATOM 1489 C CA . TYR A 1 184 ? -20.255 -2.776 33.904 1.00 74.75 184 TYR A CA 1
ATOM 1490 C C . TYR A 1 184 ? -21.250 -2.489 35.035 1.00 74.75 184 TYR A C 1
ATOM 1492 O O . TYR A 1 184 ? -20.883 -1.902 36.048 1.00 74.75 184 TYR A O 1
ATOM 1500 N N . LEU A 1 185 ? -22.493 -2.971 34.932 1.00 77.75 185 LEU A N 1
ATOM 1501 C CA . LEU A 1 185 ? -23.483 -2.791 36.002 1.00 77.75 185 LEU A CA 1
ATOM 1502 C C . LEU A 1 185 ? -23.152 -3.585 37.274 1.00 77.75 185 LEU A C 1
ATOM 1504 O O . LEU A 1 185 ? -23.468 -3.138 38.373 1.00 77.75 185 LEU A O 1
ATOM 1508 N N . LYS A 1 186 ? -22.485 -4.740 37.148 1.00 75.00 186 LYS A N 1
ATOM 1509 C CA . LYS A 1 186 ? -21.946 -5.474 38.301 1.00 75.00 186 LYS A CA 1
ATOM 1510 C C . LYS A 1 186 ? -20.801 -4.727 38.976 1.00 75.00 186 LYS A C 1
ATOM 1512 O O . LYS A 1 186 ? -20.785 -4.655 40.198 1.00 75.00 186 LYS A O 1
ATOM 1517 N N . ILE A 1 187 ? -19.874 -4.174 38.191 1.00 71.81 187 ILE A N 1
ATOM 1518 C CA . ILE A 1 187 ? -18.720 -3.419 38.707 1.00 71.81 187 ILE A CA 1
ATOM 1519 C C . ILE A 1 187 ? -19.183 -2.214 39.537 1.00 71.81 187 ILE A C 1
ATOM 1521 O O . ILE A 1 187 ? -18.604 -1.935 40.581 1.00 71.81 187 ILE A O 1
ATOM 1525 N N . ASN A 1 188 ? -20.267 -1.557 39.119 1.00 69.25 188 ASN A N 1
ATOM 1526 C CA . ASN A 1 188 ? -20.859 -0.427 39.840 1.00 69.25 188 ASN A CA 1
ATOM 1527 C C . ASN A 1 188 ? -21.829 -0.827 40.966 1.00 69.25 188 ASN A C 1
ATOM 1529 O O . ASN A 1 188 ? -22.447 0.047 41.563 1.00 69.25 188 ASN A O 1
ATOM 1533 N N . ASN A 1 189 ? -21.972 -2.125 41.253 1.00 72.81 189 ASN A N 1
ATOM 1534 C CA . ASN A 1 189 ? -22.884 -2.663 42.262 1.00 72.81 189 ASN A CA 1
ATOM 1535 C C . ASN A 1 189 ? -24.361 -2.258 42.059 1.00 72.81 189 ASN A C 1
ATOM 1537 O O . ASN A 1 189 ? -25.081 -2.079 43.024 1.00 72.81 189 ASN A O 1
ATOM 1541 N N . GLU A 1 190 ? -24.843 -2.136 40.819 1.00 77.56 190 GLU A N 1
ATOM 1542 C CA . GLU A 1 190 ? -26.219 -1.684 40.516 1.00 77.56 190 GLU A CA 1
ATOM 1543 C C . GLU A 1 190 ? -27.246 -2.836 40.413 1.00 77.56 190 GLU A C 1
ATOM 1545 O O . GLU A 1 190 ? -28.436 -2.625 40.155 1.00 77.56 190 GLU A O 1
ATOM 1550 N N . LEU A 1 191 ? -26.791 -4.086 40.559 1.00 75.44 191 LEU A N 1
ATOM 1551 C CA . LEU A 1 191 ? -27.580 -5.307 40.344 1.00 75.44 191 LEU A CA 1
ATOM 1552 C C . LEU A 1 191 ? -27.805 -6.069 41.654 1.00 75.44 191 LEU A C 1
ATOM 1554 O O . LEU A 1 191 ? -27.244 -7.147 41.858 1.00 75.44 191 LEU A O 1
ATOM 1558 N N . HIS A 1 192 ? -28.659 -5.529 42.522 1.00 70.81 192 HIS A N 1
ATOM 1559 C CA . HIS A 1 192 ? -28.950 -6.123 43.830 1.00 70.81 192 HIS A CA 1
ATOM 1560 C C . HIS A 1 192 ? -30.005 -7.240 43.766 1.00 70.81 192 HIS A C 1
ATOM 1562 O O . HIS A 1 192 ? -29.868 -8.263 44.435 1.00 70.81 192 HIS A O 1
ATOM 1568 N N . THR A 1 193 ? -31.039 -7.090 42.927 1.00 71.62 193 THR A N 1
ATOM 1569 C CA . THR A 1 193 ? -32.225 -7.967 42.946 1.00 71.62 193 THR A CA 1
ATOM 1570 C C . THR A 1 193 ? -32.302 -8.890 41.723 1.00 71.62 193 THR A C 1
ATOM 1572 O O . THR A 1 193 ? -31.822 -8.575 40.631 1.00 71.62 193 THR A O 1
ATOM 1575 N N . SER A 1 194 ? -32.992 -10.031 41.845 1.00 57.84 194 SER A N 1
ATOM 1576 C CA . SER A 1 194 ? -33.349 -10.886 40.695 1.00 57.84 194 SER A CA 1
ATOM 1577 C C . SER A 1 194 ? -34.193 -10.142 39.643 1.00 57.84 194 SER A C 1
ATOM 1579 O O . SER A 1 194 ? -34.089 -10.423 38.447 1.00 57.84 194 SER A O 1
ATOM 1581 N N . PHE A 1 195 ? -34.970 -9.143 40.074 1.00 69.69 195 PHE A N 1
ATOM 1582 C CA . PHE A 1 195 ? -35.684 -8.209 39.206 1.00 69.69 195 PHE A CA 1
ATOM 1583 C C . PHE A 1 195 ? -34.731 -7.299 38.415 1.00 69.69 195 PHE A C 1
ATOM 1585 O O . PHE A 1 195 ? -34.895 -7.184 37.202 1.00 69.69 195 PHE A O 1
ATOM 1592 N N . ASP A 1 196 ? -33.688 -6.742 39.045 1.00 72.25 196 ASP A N 1
ATOM 1593 C CA . ASP A 1 196 ? -32.675 -5.920 38.363 1.00 72.25 196 ASP A CA 1
ATOM 1594 C C . ASP A 1 196 ? -31.936 -6.723 37.286 1.00 72.25 196 ASP A C 1
ATOM 1596 O O . ASP A 1 196 ? -31.680 -6.220 36.193 1.00 72.25 196 ASP A O 1
ATOM 1600 N N . LYS A 1 197 ? -31.672 -8.013 37.540 1.00 70.00 197 LYS A N 1
ATOM 1601 C CA . LYS A 1 197 ? -31.088 -8.923 36.541 1.00 70.00 197 LYS A CA 1
ATOM 1602 C C . LYS A 1 197 ? -32.000 -9.096 35.319 1.00 70.00 197 LYS A C 1
ATOM 1604 O O . LYS A 1 197 ? -31.507 -9.049 34.196 1.00 70.00 197 LYS A O 1
ATOM 1609 N N . LYS A 1 198 ? -33.320 -9.240 35.505 1.00 68.06 198 LYS A N 1
ATOM 1610 C CA . LYS A 1 198 ? -34.300 -9.291 34.396 1.00 68.06 198 LYS A CA 1
ATOM 1611 C C . LYS A 1 198 ? -34.454 -7.935 33.697 1.00 68.06 198 LYS A C 1
ATOM 1613 O O . LYS A 1 198 ? -34.635 -7.883 32.482 1.00 68.06 198 LYS A O 1
ATOM 1618 N N . LEU A 1 199 ? -34.366 -6.836 34.442 1.00 74.75 199 LEU A N 1
ATOM 1619 C CA . LEU A 1 199 ? -34.440 -5.478 33.908 1.00 74.75 199 LEU A CA 1
ATOM 1620 C C . LEU A 1 199 ? -33.194 -5.120 33.078 1.00 74.75 199 LEU A C 1
ATOM 1622 O O . LEU A 1 199 ? -33.322 -4.448 32.059 1.00 74.75 199 LEU A O 1
ATOM 1626 N N . CYS A 1 200 ? -32.022 -5.637 33.455 1.00 77.50 200 CYS A N 1
ATOM 1627 C CA . CYS A 1 200 ? -30.760 -5.506 32.721 1.00 77.50 200 CYS A CA 1
ATOM 1628 C C . CYS A 1 200 ? -30.843 -6.126 31.321 1.00 77.50 200 CYS A C 1
ATOM 1630 O O . CYS A 1 200 ? -30.391 -5.524 30.349 1.00 77.50 200 CYS A O 1
ATOM 1632 N N . VAL A 1 201 ? -31.516 -7.274 31.190 1.00 70.19 201 VAL A N 1
ATOM 1633 C CA . VAL A 1 201 ? -31.815 -7.870 29.877 1.00 70.19 201 VAL A CA 1
ATOM 1634 C C . VAL A 1 201 ? -32.649 -6.916 29.031 1.00 70.19 201 VAL A C 1
ATOM 1636 O O . VAL A 1 201 ? -32.281 -6.621 27.898 1.00 70.19 201 VAL A O 1
ATOM 1639 N N . LYS A 1 202 ? -33.725 -6.355 29.600 1.00 72.00 202 LYS A N 1
ATOM 1640 C CA . LYS A 1 202 ? -34.590 -5.411 28.879 1.00 72.00 202 LYS A CA 1
ATOM 1641 C C . LYS A 1 202 ? -33.855 -4.128 28.480 1.00 72.00 202 LYS A C 1
ATOM 1643 O O . LYS A 1 202 ? -34.066 -3.619 27.383 1.00 72.00 202 LYS A O 1
ATOM 1648 N N . PHE A 1 203 ? -32.973 -3.631 29.341 1.00 78.94 203 PHE A N 1
ATOM 1649 C CA . PHE A 1 203 ? -32.108 -2.491 29.047 1.00 78.94 203 PHE A CA 1
ATOM 1650 C C . PHE A 1 203 ? -31.160 -2.781 27.881 1.00 78.94 203 PHE A C 1
ATOM 1652 O O . PHE A 1 203 ? -31.106 -2.005 26.931 1.00 78.94 203 PHE A O 1
ATOM 1659 N N . ALA A 1 204 ? -30.467 -3.921 27.898 1.00 74.56 204 ALA A N 1
ATOM 1660 C CA . ALA A 1 204 ? -29.553 -4.301 26.825 1.00 74.56 204 ALA A CA 1
ATOM 1661 C C . ALA A 1 204 ? -30.284 -4.566 25.492 1.00 74.56 204 ALA A C 1
ATOM 1663 O O . ALA A 1 204 ? -29.788 -4.206 24.425 1.00 74.56 204 ALA A O 1
ATOM 1664 N N . GLU A 1 205 ? -31.467 -5.182 25.528 1.00 67.38 205 GLU A N 1
ATOM 1665 C CA . GLU A 1 205 ? -32.199 -5.585 24.322 1.00 67.38 205 GLU A CA 1
ATOM 1666 C C . GLU A 1 205 ? -33.015 -4.463 23.681 1.00 67.38 205 GLU A C 1
ATOM 1668 O O . GLU A 1 205 ? -32.985 -4.328 22.457 1.00 67.38 205 GLU A O 1
ATOM 1673 N N . TYR A 1 206 ? -33.732 -3.669 24.480 1.00 68.88 206 TYR A N 1
ATOM 1674 C CA . TYR A 1 206 ? -34.725 -2.716 23.973 1.00 68.88 206 TYR A CA 1
ATOM 1675 C C . TYR A 1 206 ? -34.274 -1.261 24.059 1.00 68.88 206 TYR A C 1
ATOM 1677 O O . TYR A 1 206 ? -34.644 -0.472 23.192 1.00 68.88 206 TYR A O 1
ATOM 1685 N N . TYR A 1 207 ? -33.485 -0.902 25.074 1.00 73.56 207 TYR A N 1
ATOM 1686 C CA . TYR A 1 207 ? -33.003 0.468 25.245 1.00 73.56 207 TYR A CA 1
ATOM 1687 C C . TYR A 1 207 ? -31.670 0.678 24.516 1.00 73.56 207 TYR A C 1
ATOM 1689 O O . TYR A 1 207 ? -31.610 1.462 23.573 1.00 73.56 207 TYR A O 1
ATOM 1697 N N . MET A 1 208 ? -30.636 -0.096 24.861 1.00 74.19 208 MET A N 1
ATOM 1698 C CA . MET A 1 208 ? -29.314 0.003 24.229 1.00 74.19 208 MET A CA 1
ATOM 1699 C C . MET A 1 208 ? -29.305 -0.516 22.787 1.00 74.19 208 MET A C 1
ATOM 1701 O O . MET A 1 208 ? -28.700 0.109 21.918 1.00 74.19 208 MET A O 1
ATOM 1705 N N . ARG A 1 209 ? -29.987 -1.639 22.512 1.00 73.44 209 ARG A N 1
ATOM 1706 C CA . ARG A 1 209 ? -30.008 -2.304 21.192 1.00 73.44 209 ARG A CA 1
ATOM 1707 C C . ARG A 1 209 ? -28.590 -2.605 20.671 1.00 73.44 209 ARG A C 1
ATOM 1709 O O . ARG A 1 209 ? -27.612 -2.556 21.414 1.00 73.44 209 ARG A O 1
ATOM 1716 N N . ASP A 1 210 ? -28.470 -2.991 19.403 1.00 68.75 210 ASP A N 1
ATOM 1717 C CA . ASP A 1 210 ? -27.176 -3.371 18.828 1.00 68.75 210 ASP A CA 1
ATOM 1718 C C . ASP A 1 210 ? -26.312 -2.126 18.534 1.00 68.75 210 ASP A C 1
ATOM 1720 O O . ASP A 1 210 ? -25.127 -2.116 18.872 1.00 68.75 210 ASP A O 1
ATOM 1724 N N . ASP A 1 211 ? -26.908 -1.043 18.014 1.00 73.50 211 ASP A N 1
ATOM 1725 C CA . ASP A 1 211 ? -26.182 0.204 17.735 1.00 73.50 211 ASP A CA 1
ATOM 1726 C C . ASP A 1 211 ? -25.681 0.903 19.022 1.00 73.50 211 ASP A C 1
ATOM 1728 O O . ASP A 1 211 ? -24.557 1.400 19.047 1.00 73.50 211 ASP A O 1
ATOM 1732 N N . GLY A 1 212 ? -26.439 0.910 20.128 1.00 74.62 212 GLY A N 1
ATOM 1733 C CA . GLY A 1 212 ? -25.977 1.515 21.387 1.00 74.62 212 GLY A CA 1
ATOM 1734 C C . GLY A 1 212 ? -24.856 0.720 22.060 1.00 74.62 212 GLY A C 1
ATOM 1735 O O . GLY A 1 212 ? -23.931 1.303 22.626 1.00 74.62 212 GLY A O 1
ATOM 1736 N N . VAL A 1 213 ? -24.873 -0.612 21.950 1.00 76.81 213 VAL A N 1
ATOM 1737 C CA . VAL A 1 213 ? -23.760 -1.458 22.416 1.00 76.81 213 VAL A CA 1
ATOM 1738 C C . VAL A 1 213 ? -22.525 -1.267 21.535 1.00 76.81 213 VAL A C 1
ATOM 1740 O O . VAL A 1 213 ? -21.410 -1.218 22.054 1.00 76.81 213 VAL A O 1
ATOM 1743 N N . PHE A 1 214 ? -22.701 -1.100 20.221 1.00 76.88 214 PHE A N 1
ATOM 1744 C CA . PHE A 1 214 ? -21.614 -0.702 19.326 1.00 76.88 214 PHE A CA 1
ATOM 1745 C C . PHE A 1 214 ? -21.003 0.642 19.744 1.00 76.88 214 PHE A C 1
ATOM 1747 O O . PHE A 1 214 ? -19.780 0.752 19.820 1.00 76.88 214 PHE A O 1
ATOM 1754 N N . MET A 1 215 ? -21.825 1.626 20.118 1.00 77.94 215 MET A N 1
ATOM 1755 C CA . MET A 1 215 ? -21.336 2.915 20.613 1.00 77.94 215 MET A CA 1
ATOM 1756 C C . MET A 1 215 ? -20.536 2.791 21.909 1.00 77.94 215 MET A C 1
ATOM 1758 O O . MET A 1 215 ? -19.457 3.369 22.004 1.00 77.94 215 MET A O 1
ATOM 1762 N N . LEU A 1 216 ? -20.986 1.986 22.876 1.00 76.75 216 LEU A N 1
ATOM 1763 C CA . LEU A 1 216 ? -20.202 1.738 24.092 1.00 76.75 216 LEU A CA 1
ATOM 1764 C C . LEU A 1 216 ? -18.856 1.065 23.794 1.00 76.75 216 LEU A C 1
ATOM 1766 O O . LEU A 1 216 ? -17.868 1.347 24.467 1.00 76.75 216 LEU A O 1
ATOM 1770 N N . ARG A 1 217 ? -18.794 0.189 22.784 1.00 76.44 217 ARG A N 1
ATOM 1771 C CA . ARG A 1 217 ? -17.532 -0.419 22.331 1.00 76.44 217 ARG A CA 1
ATOM 1772 C C . ARG A 1 217 ? -16.626 0.591 21.634 1.00 76.44 217 ARG A C 1
ATOM 1774 O O . ARG A 1 217 ? -15.413 0.520 21.790 1.00 76.44 217 ARG A O 1
ATOM 1781 N N . LEU A 1 218 ? -17.197 1.528 20.880 1.00 70.50 218 LEU A N 1
ATOM 1782 C CA . LEU A 1 218 ? -16.444 2.607 20.246 1.00 70.50 218 LEU A CA 1
ATOM 1783 C C . LEU A 1 218 ? -15.849 3.563 21.287 1.00 70.50 218 LEU A C 1
ATOM 1785 O O . LEU A 1 218 ? -14.686 3.941 21.169 1.00 70.50 218 LEU A O 1
ATOM 1789 N N . VAL A 1 219 ? -16.625 3.905 22.321 1.00 74.31 219 VAL A N 1
ATOM 1790 C CA . VAL A 1 219 ? -16.153 4.678 23.479 1.00 74.31 219 VAL A CA 1
ATOM 1791 C C . VAL A 1 219 ? -15.050 3.898 24.198 1.00 74.31 219 VAL A C 1
ATOM 1793 O O . VAL A 1 219 ? -13.965 4.435 24.359 1.00 74.31 219 VAL A O 1
ATOM 1796 N N . ALA A 1 220 ? -15.247 2.608 24.502 1.00 72.44 220 ALA A N 1
ATOM 1797 C CA . ALA A 1 220 ? -14.234 1.768 25.157 1.00 72.44 220 ALA A CA 1
ATOM 1798 C C . ALA A 1 220 ? -12.895 1.709 24.407 1.00 72.44 220 ALA A C 1
ATOM 1800 O O . ALA A 1 220 ? -11.843 1.680 25.034 1.00 72.44 220 ALA A O 1
ATOM 1801 N N . LYS A 1 221 ? -12.926 1.713 23.069 1.00 68.19 221 LYS A N 1
ATOM 1802 C CA . LYS A 1 221 ? -11.716 1.738 22.231 1.00 68.19 221 LYS A CA 1
ATOM 1803 C C . LYS A 1 221 ? -10.944 3.056 22.309 1.00 68.19 221 LYS A C 1
ATOM 1805 O O . LYS A 1 221 ? -9.750 3.062 22.028 1.00 68.19 221 LYS A O 1
ATOM 1810 N N . ASN A 1 222 ? -11.624 4.153 22.632 1.00 68.75 222 ASN A N 1
ATOM 1811 C CA . ASN A 1 222 ? -11.058 5.501 22.632 1.00 68.75 222 ASN A CA 1
ATOM 1812 C C . ASN A 1 222 ? -10.891 6.099 24.036 1.00 68.75 222 ASN A C 1
ATOM 1814 O O . ASN A 1 222 ? -10.212 7.109 24.184 1.00 68.75 222 ASN A O 1
ATOM 1818 N N . SER A 1 223 ? -11.487 5.489 25.060 1.00 72.62 223 SER A N 1
ATOM 1819 C CA . SER A 1 223 ? -11.399 5.904 26.459 1.00 72.62 223 SER A CA 1
ATOM 1820 C C . SER A 1 223 ? -10.883 4.769 27.353 1.00 72.62 223 SER A C 1
ATOM 1822 O O . SER A 1 223 ? -10.277 3.806 26.891 1.00 72.62 223 SER A O 1
ATOM 1824 N N . THR A 1 224 ? -11.075 4.886 28.673 1.00 70.56 224 THR A N 1
ATOM 1825 C CA . THR A 1 224 ? -10.797 3.790 29.611 1.00 70.56 224 THR A CA 1
ATOM 1826 C C . THR A 1 224 ? -12.052 2.955 29.854 1.00 70.56 224 THR A C 1
ATOM 1828 O O . THR A 1 224 ? -13.174 3.454 29.753 1.00 70.56 224 THR A O 1
ATOM 1831 N N . GLU A 1 225 ? -11.866 1.701 30.270 1.00 69.81 225 GLU A N 1
ATOM 1832 C CA . GLU A 1 225 ? -12.947 0.838 30.777 1.00 69.81 225 GLU A CA 1
ATOM 1833 C C . GLU A 1 225 ? -13.723 1.486 31.941 1.00 69.81 225 GLU A C 1
ATOM 1835 O O . GLU A 1 225 ? -14.909 1.222 32.115 1.00 69.81 225 GLU A O 1
ATOM 1840 N N . MET A 1 226 ? -13.076 2.365 32.718 1.00 68.19 226 MET A N 1
ATOM 1841 C CA . MET A 1 226 ? -13.701 3.085 33.831 1.00 68.19 226 MET A CA 1
ATOM 1842 C C . MET A 1 226 ? -14.714 4.129 33.338 1.00 68.19 226 MET A C 1
ATOM 1844 O O . MET A 1 226 ? -15.831 4.168 33.837 1.00 68.19 226 MET A O 1
ATOM 1848 N N . VAL A 1 227 ? -14.367 4.903 32.304 1.00 73.31 227 VAL A N 1
ATOM 1849 C CA . VAL A 1 227 ? -15.288 5.863 31.662 1.00 73.31 227 VAL A CA 1
ATOM 1850 C C . VAL A 1 227 ? -16.519 5.148 31.108 1.00 73.31 227 VAL A C 1
ATOM 1852 O O . VAL A 1 227 ? -17.639 5.629 31.257 1.00 73.31 227 VAL A O 1
ATOM 1855 N N . VAL A 1 228 ? -16.331 3.974 30.499 1.00 73.62 228 VAL A N 1
ATOM 1856 C CA . VAL A 1 228 ? -17.450 3.162 29.999 1.00 73.62 228 VAL A CA 1
ATOM 1857 C C . VAL A 1 228 ? -18.314 2.644 31.142 1.00 73.62 228 VAL A C 1
ATOM 1859 O O . VAL A 1 228 ? -19.536 2.644 31.021 1.00 73.62 228 VAL A O 1
ATOM 1862 N N . SER A 1 229 ? -17.701 2.251 32.261 1.00 75.19 229 SER A N 1
ATOM 1863 C CA . SER A 1 229 ? -18.421 1.844 33.469 1.00 75.19 229 SER A CA 1
ATOM 1864 C C . SER A 1 229 ? -19.343 2.952 33.977 1.00 75.19 229 SER A C 1
ATOM 1866 O O . SER A 1 229 ? -20.534 2.710 34.184 1.00 75.19 229 SER A O 1
ATOM 1868 N N . ASP A 1 230 ? -18.811 4.164 34.124 1.00 78.12 230 ASP A N 1
ATOM 1869 C CA . ASP A 1 230 ? -19.555 5.332 34.605 1.00 78.12 230 ASP A CA 1
ATOM 1870 C C . ASP A 1 230 ? -20.672 5.721 33.623 1.00 78.12 230 ASP A C 1
ATOM 1872 O O . ASP A 1 230 ? -21.814 5.947 34.016 1.00 78.12 230 ASP A O 1
ATOM 1876 N N . LEU A 1 231 ? -20.380 5.704 32.319 1.00 79.00 231 LEU A N 1
ATOM 1877 C CA . LEU A 1 231 ? -21.353 5.986 31.263 1.00 79.00 231 LEU A CA 1
ATOM 1878 C C . LEU A 1 231 ? -22.513 4.979 31.253 1.00 79.00 231 LEU A C 1
ATOM 1880 O O . LEU A 1 231 ? -23.672 5.367 31.113 1.00 79.00 231 LEU A O 1
ATOM 1884 N N . VAL A 1 232 ? -22.226 3.682 31.414 1.00 83.19 232 VAL A N 1
ATOM 1885 C CA . VAL A 1 232 ? -23.265 2.641 31.494 1.00 83.19 232 VAL A CA 1
ATOM 1886 C C . VAL A 1 232 ?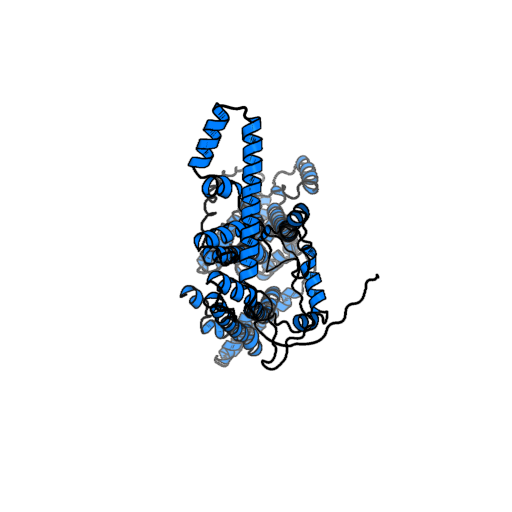 -24.129 2.823 32.740 1.00 83.19 232 VAL A C 1
ATOM 1888 O O . VAL A 1 232 ? -25.342 2.627 32.656 1.00 83.19 232 VAL A O 1
ATOM 1891 N N . LYS A 1 233 ? -23.533 3.216 33.873 1.00 84.25 233 LYS A N 1
ATOM 1892 C CA . LYS A 1 233 ? -24.272 3.532 35.101 1.00 84.25 233 LYS A CA 1
ATOM 1893 C C . LYS A 1 233 ? -25.230 4.702 34.888 1.00 84.25 233 LYS A C 1
ATOM 1895 O O . LYS A 1 233 ? -26.413 4.565 35.187 1.00 84.25 233 LYS A O 1
ATOM 1900 N N . GLU A 1 234 ? -24.755 5.807 34.321 1.00 83.19 234 GLU A N 1
ATOM 1901 C CA . GLU A 1 234 ? -25.592 6.981 34.041 1.00 83.19 234 GLU A CA 1
ATOM 1902 C C . GLU A 1 234 ? -26.757 6.643 33.096 1.00 83.19 234 GLU A C 1
ATOM 1904 O O . GLU A 1 234 ? -27.914 6.944 33.394 1.00 83.19 234 GLU A O 1
ATOM 1909 N N . LEU A 1 235 ? -26.487 5.920 32.003 1.00 82.44 235 LEU A N 1
ATOM 1910 C CA . LEU A 1 235 ? -27.522 5.467 31.063 1.00 82.44 235 LEU A CA 1
ATOM 1911 C C . LEU A 1 235 ? -28.547 4.529 31.724 1.00 82.44 235 LEU A C 1
ATOM 1913 O O . LEU A 1 235 ? -29.745 4.594 31.439 1.00 82.44 235 LEU A O 1
ATOM 1917 N N . TRP A 1 236 ? -28.100 3.659 32.630 1.00 86.06 236 TRP A N 1
ATOM 1918 C CA . TRP A 1 236 ? -28.975 2.772 33.396 1.00 86.06 236 TRP A CA 1
ATOM 1919 C C . TRP A 1 236 ? -29.873 3.535 34.372 1.00 86.06 236 TRP A C 1
ATOM 1921 O O . TRP A 1 236 ? -31.068 3.241 34.455 1.00 86.06 236 TRP A O 1
ATOM 1931 N N . MET A 1 237 ? -29.334 4.542 35.063 1.00 85.00 237 MET A N 1
ATOM 1932 C CA . MET A 1 237 ? -30.104 5.411 35.957 1.00 85.00 237 MET A CA 1
ATOM 1933 C C . MET A 1 237 ? -31.148 6.218 35.183 1.00 85.00 237 MET A C 1
ATOM 1935 O O . MET A 1 237 ? -32.310 6.269 35.588 1.00 85.00 237 MET A O 1
ATOM 1939 N N . MET A 1 238 ? -30.785 6.764 34.018 1.00 83.00 238 MET A N 1
ATOM 1940 C CA . MET A 1 238 ? -31.726 7.427 33.108 1.00 83.00 238 MET A CA 1
ATOM 1941 C C . MET A 1 238 ? -32.855 6.491 32.663 1.00 83.00 238 MET A C 1
ATOM 1943 O O . MET A 1 238 ? -34.031 6.859 32.723 1.00 83.00 238 MET A O 1
ATOM 1947 N N . TYR A 1 239 ? -32.526 5.255 32.284 1.00 83.38 239 TYR A N 1
ATOM 1948 C CA . TYR A 1 239 ? -33.513 4.245 31.909 1.00 83.38 239 TYR A CA 1
ATOM 1949 C C . TYR A 1 239 ? -34.443 3.859 33.072 1.00 83.38 239 TYR A C 1
ATOM 1951 O O . TYR A 1 239 ? -35.663 3.801 32.886 1.00 83.38 239 TYR A O 1
ATOM 1959 N N . LYS A 1 240 ? -33.901 3.635 34.280 1.00 82.69 240 LYS A N 1
ATOM 1960 C CA . LYS A 1 240 ? -34.689 3.359 35.496 1.00 82.69 240 LYS A CA 1
ATOM 1961 C C . LYS A 1 240 ? -35.628 4.520 35.827 1.00 82.69 240 LYS A C 1
ATOM 1963 O O . LYS A 1 240 ? -36.811 4.291 36.080 1.00 82.69 240 LYS A O 1
ATOM 1968 N N . ASN A 1 241 ? -35.138 5.756 35.749 1.00 82.12 241 ASN A N 1
ATOM 1969 C CA . ASN A 1 241 ? -35.940 6.952 35.996 1.00 82.12 241 ASN A CA 1
ATOM 1970 C C . ASN A 1 241 ? -37.105 7.057 35.008 1.00 82.12 241 ASN A C 1
ATOM 1972 O O . ASN A 1 241 ? -38.236 7.256 35.446 1.00 82.12 241 ASN A O 1
ATOM 1976 N N . LYS A 1 242 ? -36.865 6.810 33.711 1.00 75.19 242 LYS A N 1
ATOM 1977 C CA . LYS A 1 242 ? -37.911 6.772 32.671 1.00 75.19 242 LYS A CA 1
ATOM 1978 C C . LYS A 1 242 ? -38.923 5.642 32.870 1.00 75.19 242 LYS A C 1
ATOM 1980 O O . LYS A 1 242 ? -40.099 5.818 32.567 1.00 75.19 242 LYS A O 1
ATOM 1985 N N . GLN A 1 243 ? -38.504 4.482 33.379 1.00 69.06 243 GLN A N 1
ATOM 1986 C CA . GLN A 1 243 ? -39.425 3.394 33.738 1.00 69.06 243 GLN A CA 1
ATOM 1987 C C . GLN A 1 243 ? -40.328 3.770 34.921 1.00 69.06 243 GLN A C 1
ATOM 1989 O O . GLN A 1 243 ? -41.508 3.423 34.914 1.00 69.06 243 GLN A O 1
ATOM 1994 N N . ASN A 1 244 ? -39.798 4.512 35.897 1.00 59.72 244 ASN A N 1
ATOM 1995 C CA . ASN A 1 244 ? -40.567 5.002 37.040 1.00 59.72 244 ASN A CA 1
ATOM 1996 C C . ASN A 1 244 ? -41.544 6.125 36.650 1.00 59.72 244 ASN A C 1
ATOM 1998 O O . ASN A 1 244 ? -42.660 6.144 37.158 1.00 59.72 244 ASN A O 1
ATOM 2002 N N . THR A 1 245 ? -41.187 7.007 35.706 1.00 55.25 245 THR A N 1
ATOM 2003 C CA . THR A 1 245 ? -42.102 8.047 35.179 1.00 55.25 245 THR A CA 1
ATOM 2004 C C . THR A 1 245 ? -43.173 7.480 34.241 1.00 55.25 245 THR A C 1
ATOM 2006 O O . THR A 1 245 ? -44.290 7.983 34.210 1.00 55.25 245 THR A O 1
ATOM 2009 N N . ARG A 1 246 ? -42.896 6.376 33.530 1.00 51.56 246 ARG A N 1
ATOM 2010 C CA . ARG A 1 246 ? -43.879 5.672 32.677 1.00 51.56 246 ARG A CA 1
ATOM 2011 C C . ARG A 1 246 ? -45.027 5.002 33.441 1.00 51.56 246 ARG A C 1
ATOM 2013 O O . ARG A 1 246 ? -45.961 4.538 32.799 1.00 51.56 246 ARG A O 1
ATOM 2020 N N . LYS A 1 247 ? -44.981 4.945 34.777 1.00 42.72 247 LYS A N 1
ATOM 2021 C CA . LYS A 1 247 ? -46.132 4.531 35.593 1.00 42.72 247 LYS A CA 1
ATOM 2022 C C . LYS A 1 247 ? -47.188 5.627 35.775 1.00 42.72 247 LYS A C 1
ATOM 2024 O O . LYS A 1 247 ? -48.254 5.277 36.263 1.00 42.72 247 LYS A O 1
ATOM 2029 N N . ASN A 1 248 ? -46.927 6.882 35.383 1.00 41.41 248 ASN A N 1
ATOM 2030 C CA . ASN A 1 248 ? -47.833 7.989 35.706 1.00 41.41 248 ASN A CA 1
ATOM 2031 C C . ASN A 1 248 ? -48.357 8.863 34.561 1.00 41.41 248 ASN A C 1
ATOM 2033 O O . ASN A 1 248 ? -49.362 9.502 34.815 1.00 41.41 248 ASN A O 1
ATOM 2037 N N . ASP A 1 249 ? -47.812 8.898 33.340 1.00 37.19 249 ASP A N 1
ATOM 2038 C CA . ASP A 1 249 ? -48.317 9.879 32.356 1.00 37.19 249 ASP A CA 1
ATOM 2039 C C . ASP A 1 249 ? -48.407 9.353 30.914 1.00 37.19 249 ASP A C 1
ATOM 2041 O O . ASP A 1 249 ? -47.457 9.403 30.123 1.00 37.19 249 ASP A O 1
ATOM 2045 N N . ASP A 1 250 ? -49.620 8.934 30.547 1.00 41.66 250 ASP A N 1
ATOM 2046 C CA . ASP A 1 250 ? -50.150 9.049 29.190 1.00 41.66 250 ASP A CA 1
ATOM 2047 C C . ASP A 1 250 ? -50.451 10.530 28.898 1.00 41.66 250 ASP A C 1
ATOM 2049 O O . ASP A 1 250 ? -51.567 10.981 29.115 1.00 41.66 250 ASP A O 1
ATOM 2053 N N . ALA A 1 251 ? -49.458 11.302 28.442 1.00 42.34 251 ALA A N 1
ATOM 2054 C CA . ALA A 1 251 ? -49.608 12.446 27.521 1.00 42.34 251 ALA A CA 1
ATOM 2055 C C . ALA A 1 251 ? -48.370 13.355 27.540 1.00 42.34 251 ALA A C 1
ATOM 2057 O O . ALA A 1 251 ? -48.120 14.066 28.505 1.00 42.34 251 ALA A O 1
ATOM 2058 N N . LYS A 1 252 ? -47.648 13.401 26.417 1.00 31.02 252 LYS A N 1
ATOM 2059 C CA . LYS A 1 252 ? -47.344 14.632 25.662 1.00 31.02 252 LYS A CA 1
ATOM 2060 C C . LYS A 1 252 ? -46.324 14.336 24.575 1.00 31.02 252 LYS A C 1
ATOM 2062 O O . LYS A 1 252 ? -45.251 13.787 24.808 1.00 31.02 252 LYS A O 1
ATOM 2067 N N . GLU A 1 253 ? -46.728 14.706 23.376 1.00 35.34 253 GLU A N 1
ATOM 2068 C CA . GLU A 1 253 ? -45.948 14.741 22.156 1.00 35.34 253 GLU A CA 1
ATOM 2069 C C . GLU A 1 253 ? -45.190 16.077 22.121 1.00 35.34 253 GLU A C 1
ATOM 2071 O O . GLU A 1 253 ? -45.772 17.127 22.398 1.00 35.34 253 GLU A O 1
ATOM 2076 N N . LEU A 1 254 ? -43.889 16.047 21.826 1.00 31.66 254 LEU A N 1
ATOM 2077 C CA . LEU A 1 254 ? -43.108 17.246 21.528 1.00 31.66 254 LEU A CA 1
ATOM 2078 C C . LEU A 1 254 ? -42.182 16.970 20.339 1.00 31.66 254 LEU A C 1
ATOM 2080 O O . LEU A 1 254 ? -41.483 15.960 20.273 1.00 31.66 254 LEU A O 1
ATOM 2084 N N . ILE A 1 255 ? -42.277 17.888 19.386 1.00 29.08 255 ILE A N 1
ATOM 2085 C CA . ILE A 1 255 ? -41.723 17.907 18.030 1.00 29.08 255 ILE A CA 1
ATOM 2086 C C . ILE A 1 255 ? -40.186 18.017 18.077 1.00 29.08 255 ILE A C 1
ATOM 2088 O O . ILE A 1 255 ? -39.678 18.770 18.909 1.00 29.08 255 ILE A O 1
ATOM 2092 N N . PRO A 1 256 ? -39.415 17.341 17.197 1.00 31.28 256 PRO A N 1
ATOM 2093 C CA . PRO A 1 256 ? -37.970 17.519 17.158 1.00 31.28 256 PRO A CA 1
ATOM 2094 C C . PRO A 1 256 ? -37.569 18.765 16.354 1.00 31.28 256 PRO A C 1
ATOM 2096 O O . PRO A 1 256 ? -38.054 19.009 15.248 1.00 31.28 256 PRO A O 1
ATOM 2099 N N . GLU A 1 257 ? -36.624 19.517 16.915 1.00 27.20 257 GLU A N 1
ATOM 2100 C CA . GLU A 1 257 ? -35.900 20.606 16.264 1.00 27.20 257 GLU A CA 1
ATOM 2101 C C . GLU A 1 257 ? -35.077 20.091 15.073 1.00 27.20 257 GLU A C 1
ATOM 2103 O O . GLU A 1 257 ? -34.379 19.075 15.139 1.00 27.20 257 GLU A O 1
ATOM 2108 N N . LYS A 1 258 ? -35.170 20.819 13.962 1.00 26.45 258 LYS A N 1
ATOM 2109 C CA . LYS A 1 258 ? -34.511 20.528 12.691 1.00 26.45 258 LYS A CA 1
ATOM 2110 C C . LYS A 1 258 ? -33.045 20.960 12.779 1.00 26.45 258 LYS A C 1
ATOM 2112 O O . LYS A 1 258 ? -32.754 22.150 12.747 1.00 26.45 258 LYS A O 1
ATOM 2117 N N . TYR A 1 259 ? -32.123 20.003 12.871 1.00 30.44 259 TYR A N 1
ATOM 2118 C CA . TYR A 1 259 ? -30.687 20.287 12.822 1.00 30.44 259 TYR A CA 1
ATOM 2119 C C . TYR A 1 259 ? -30.215 20.348 11.362 1.00 30.44 259 TYR A C 1
ATOM 2121 O O . TYR A 1 259 ? -30.362 19.387 10.606 1.00 30.44 259 TYR A O 1
ATOM 2129 N N . THR A 1 260 ? -29.685 21.499 10.957 1.00 25.25 260 THR A N 1
ATOM 2130 C CA . THR A 1 260 ? -29.076 21.740 9.645 1.00 25.25 260 THR A CA 1
ATOM 2131 C C . THR A 1 260 ? -27.693 21.098 9.585 1.00 25.25 260 THR A C 1
ATOM 2133 O O . THR A 1 260 ? -26.830 21.375 10.418 1.00 25.25 260 THR A O 1
ATOM 2136 N N . ASN A 1 261 ? -27.477 20.237 8.592 1.00 27.75 261 ASN A N 1
ATOM 2137 C CA . ASN A 1 261 ? -26.159 19.702 8.276 1.00 27.75 261 ASN A CA 1
ATOM 2138 C C . ASN A 1 261 ? -25.371 20.779 7.523 1.00 27.75 261 ASN A C 1
ATOM 2140 O O . ASN A 1 261 ? -25.714 21.084 6.382 1.00 27.75 261 ASN A O 1
ATOM 2144 N N . ASN A 1 262 ? -24.319 21.325 8.132 1.00 29.48 262 ASN A N 1
ATOM 2145 C CA . ASN A 1 262 ? -23.295 22.030 7.369 1.00 29.48 262 ASN A CA 1
ATOM 2146 C C . ASN A 1 262 ? -22.468 20.979 6.625 1.00 29.48 262 ASN A C 1
ATOM 2148 O O . ASN A 1 262 ? -21.786 20.152 7.232 1.00 29.48 262 ASN A O 1
ATOM 2152 N N . PHE A 1 263 ? -22.631 20.981 5.306 1.00 33.31 263 PHE A N 1
ATOM 2153 C CA . PHE A 1 263 ? -21.878 20.192 4.349 1.00 33.31 263 PHE A CA 1
ATOM 2154 C C . PHE A 1 263 ? -20.640 21.001 3.965 1.00 33.31 263 PHE A C 1
ATOM 2156 O O . PHE A 1 263 ? -20.660 21.713 2.974 1.00 33.31 263 PHE A O 1
ATOM 2163 N N . ASP A 1 264 ? -19.588 20.905 4.771 1.00 31.70 264 ASP A N 1
ATOM 2164 C CA . ASP A 1 264 ? -18.268 21.426 4.423 1.00 31.70 264 ASP A CA 1
ATOM 2165 C C . ASP A 1 264 ? -17.233 20.355 4.755 1.00 31.70 264 ASP A C 1
ATOM 2167 O O . ASP A 1 264 ? -16.797 20.237 5.893 1.00 31.70 264 ASP A O 1
ATOM 2171 N N . GLU A 1 265 ? -16.899 19.527 3.765 1.00 38.78 265 GLU A N 1
ATOM 2172 C CA . GLU A 1 265 ? -15.575 18.906 3.611 1.00 38.78 265 GLU A CA 1
ATOM 2173 C C . GLU A 1 265 ? -15.540 18.145 2.272 1.00 38.78 265 GLU A C 1
ATOM 2175 O O . GLU A 1 265 ? -15.617 16.920 2.200 1.00 38.78 265 GLU A O 1
ATOM 2180 N N . MET A 1 266 ? -15.437 18.896 1.173 1.00 32.91 266 MET A N 1
ATOM 2181 C CA . MET A 1 266 ? -15.071 18.358 -0.143 1.00 32.91 266 MET A CA 1
ATOM 2182 C C . MET A 1 266 ? -14.026 19.257 -0.818 1.00 32.91 266 MET A C 1
ATOM 2184 O O . MET A 1 266 ? -14.157 19.631 -1.978 1.00 32.91 266 MET A O 1
ATOM 2188 N N . SER A 1 267 ? -12.981 19.638 -0.074 1.00 33.94 267 SER A N 1
ATOM 2189 C CA . SER A 1 267 ? -11.892 20.482 -0.594 1.00 33.94 267 SER A CA 1
ATOM 2190 C C . SER A 1 267 ? -10.505 20.166 -0.010 1.00 33.94 267 SER A C 1
ATOM 2192 O O . SER A 1 267 ? -9.685 21.061 0.161 1.00 33.94 267 SER A O 1
ATOM 2194 N N . GLU A 1 268 ? -10.203 18.899 0.287 1.00 41.97 268 GLU A N 1
ATOM 2195 C CA . GLU A 1 268 ? -8.855 18.473 0.727 1.00 41.97 268 GLU A CA 1
ATOM 2196 C C . GLU A 1 268 ? -8.295 17.291 -0.097 1.00 41.97 268 GLU A C 1
ATOM 2198 O O . GLU A 1 268 ? -7.474 16.512 0.381 1.00 41.97 268 GLU A O 1
ATOM 2203 N N . LEU A 1 269 ? -8.706 17.144 -1.363 1.00 36.09 269 LEU A N 1
ATOM 2204 C CA . LEU A 1 269 ? -8.222 16.065 -2.244 1.00 36.09 269 LEU A CA 1
ATOM 2205 C C . LEU A 1 269 ? -6.901 16.399 -2.985 1.00 36.09 269 LEU A C 1
ATOM 2207 O O . LEU A 1 269 ? -6.449 15.604 -3.799 1.00 36.09 269 LEU A O 1
ATOM 2211 N N . LEU A 1 270 ? -6.267 17.553 -2.728 1.00 33.03 270 LEU A N 1
ATOM 2212 C CA . LEU A 1 270 ? -5.120 18.051 -3.520 1.00 33.03 270 LEU A CA 1
ATOM 2213 C C . LEU A 1 270 ? -3.903 18.523 -2.697 1.00 33.03 270 LEU A C 1
ATOM 2215 O O . LEU A 1 270 ? -3.047 19.245 -3.198 1.00 33.03 27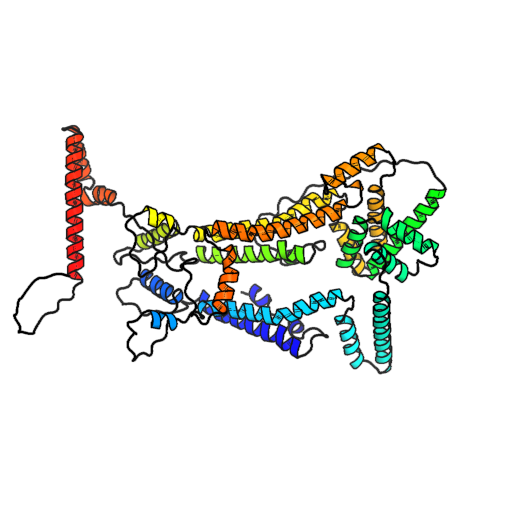0 LEU A O 1
ATOM 2219 N N . GLY A 1 271 ? -3.779 18.101 -1.435 1.00 33.88 271 GLY A N 1
ATOM 2220 C CA . GLY A 1 271 ? -2.594 18.379 -0.614 1.00 33.88 271 GLY A CA 1
ATOM 2221 C C . GLY A 1 271 ? -1.615 17.205 -0.614 1.00 33.88 271 GLY A C 1
ATOM 2222 O O . GLY A 1 271 ? -1.767 16.292 0.192 1.00 33.88 271 GLY A O 1
ATOM 2223 N N . PHE A 1 272 ? -0.602 17.226 -1.484 1.00 40.59 272 PHE A N 1
ATOM 2224 C CA . PHE A 1 272 ? 0.324 16.107 -1.745 1.00 40.59 272 PHE A CA 1
ATOM 2225 C C . PHE A 1 272 ? 1.326 15.776 -0.611 1.00 40.59 272 PHE A C 1
ATOM 2227 O O . PHE A 1 272 ? 2.299 15.063 -0.835 1.00 40.59 272 PHE A O 1
ATOM 2234 N N . VAL A 1 273 ? 1.112 16.247 0.626 1.00 42.12 273 VAL A N 1
ATOM 2235 C CA . VAL A 1 273 ? 1.951 15.878 1.783 1.00 42.12 273 VAL A CA 1
ATOM 2236 C C . VAL A 1 273 ? 1.083 15.703 3.037 1.00 42.12 273 VAL A C 1
ATOM 2238 O O . VAL A 1 273 ? 0.628 16.696 3.615 1.00 42.12 273 VAL A O 1
ATOM 2241 N N . PRO A 1 274 ? 0.825 14.468 3.510 1.00 45.59 274 PRO A N 1
ATOM 2242 C CA . PRO A 1 274 ? 0.088 14.271 4.751 1.00 45.59 274 PRO A CA 1
ATOM 2243 C C . PRO A 1 274 ? 0.928 14.752 5.942 1.00 45.59 274 PRO A C 1
ATOM 2245 O O . PRO A 1 274 ? 2.026 14.257 6.191 1.00 45.59 274 PRO A O 1
ATOM 2248 N N . LYS A 1 275 ? 0.390 15.693 6.733 1.00 44.44 275 LYS A N 1
ATOM 2249 C CA . LYS A 1 275 ? 0.904 15.972 8.086 1.00 44.44 275 LYS A CA 1
ATOM 2250 C C . LYS A 1 275 ? 0.951 14.651 8.865 1.00 44.44 275 LYS A C 1
ATOM 2252 O O . LYS A 1 275 ? -0.026 13.910 8.849 1.00 44.44 275 LYS A O 1
ATOM 2257 N N . ILE A 1 276 ? 2.040 14.379 9.586 1.00 48.97 276 ILE A N 1
ATOM 2258 C CA . ILE A 1 276 ? 2.264 13.123 10.335 1.00 48.97 276 ILE A CA 1
ATOM 2259 C C . ILE A 1 276 ? 1.112 12.804 11.312 1.00 48.97 276 ILE A C 1
ATOM 2261 O O . ILE A 1 276 ? 0.790 11.640 11.535 1.00 48.97 276 ILE A O 1
ATOM 2265 N N . SER A 1 277 ? 0.404 13.817 11.823 1.00 44.97 277 SER A N 1
ATOM 2266 C CA . SER A 1 277 ? -0.813 13.632 12.627 1.00 44.97 277 SER A CA 1
ATOM 2267 C C . SER A 1 277 ? -1.972 12.968 11.864 1.00 44.97 277 SER A C 1
ATOM 2269 O O . SER A 1 277 ? -2.737 12.220 12.468 1.00 44.97 277 SER A O 1
ATOM 2271 N N . LYS A 1 278 ? -2.078 13.164 10.540 1.00 54.81 278 LYS A N 1
ATOM 2272 C CA . LYS A 1 278 ? -3.078 12.518 9.667 1.00 54.81 278 LYS A CA 1
ATOM 2273 C C . LYS A 1 278 ? -2.772 11.023 9.421 1.00 54.81 278 LYS A C 1
ATOM 2275 O O . LYS A 1 278 ? -3.686 10.284 9.070 1.00 54.81 278 LYS A O 1
ATOM 2280 N N . LEU A 1 279 ? -1.543 10.546 9.679 1.00 53.53 279 LEU A N 1
ATOM 2281 C CA . LEU A 1 279 ? -1.171 9.117 9.585 1.00 53.53 279 LEU A CA 1
ATOM 2282 C C . LEU A 1 279 ? -1.699 8.270 10.755 1.00 53.53 279 LEU A C 1
ATOM 2284 O O . LEU A 1 279 ? -1.734 7.044 10.664 1.00 53.53 279 LEU A O 1
ATOM 2288 N N . ARG A 1 280 ? -2.128 8.897 11.860 1.00 56.47 280 ARG A N 1
ATOM 2289 C CA . ARG A 1 280 ? -2.681 8.187 13.027 1.00 56.47 280 ARG A CA 1
ATOM 2290 C C . ARG A 1 280 ? -4.084 7.608 12.760 1.00 56.47 280 ARG A C 1
ATOM 2292 O O . ARG A 1 280 ? -4.524 6.737 13.512 1.00 56.47 280 ARG A O 1
ATOM 2299 N N . GLY A 1 281 ? -4.742 8.039 11.675 1.00 62.22 281 GLY A N 1
ATOM 2300 C CA . GLY A 1 281 ? -6.156 7.767 11.396 1.00 62.22 281 GLY A CA 1
ATOM 2301 C C . GLY A 1 281 ? -7.080 8.603 12.286 1.00 62.22 281 GLY A C 1
ATOM 2302 O O . GLY A 1 281 ? -6.615 9.255 13.224 1.00 62.22 281 GLY A O 1
ATOM 2303 N N . LYS A 1 282 ? -8.390 8.609 12.006 1.00 72.00 282 LYS A N 1
ATOM 2304 C CA . LYS A 1 282 ? -9.343 9.246 12.925 1.00 72.00 282 LYS A CA 1
ATOM 2305 C C . LYS A 1 282 ? -9.607 8.305 14.119 1.00 72.00 282 LYS A C 1
ATOM 2307 O O . LYS A 1 282 ? -9.572 7.083 13.956 1.00 72.00 282 LYS A O 1
ATOM 2312 N N . PRO A 1 283 ? -9.880 8.838 15.324 1.00 65.56 283 PRO A N 1
ATOM 2313 C CA . PRO A 1 283 ? -10.092 8.030 16.532 1.00 65.56 283 PRO A CA 1
ATOM 2314 C C . PRO A 1 283 ? -11.189 6.954 16.405 1.00 65.56 283 PRO A C 1
ATOM 2316 O O . PRO A 1 283 ? -11.062 5.850 16.926 1.00 65.56 283 PRO A O 1
ATOM 2319 N N . ASN A 1 284 ? -12.239 7.219 15.627 1.00 70.38 284 ASN A N 1
ATOM 2320 C CA . ASN A 1 284 ? -13.316 6.260 15.366 1.00 70.38 284 ASN A CA 1
ATOM 2321 C C . ASN A 1 284 ? -13.000 5.176 14.317 1.00 70.38 284 ASN A C 1
ATOM 2323 O O . ASN A 1 284 ? -13.870 4.347 14.052 1.00 70.38 284 ASN A O 1
ATOM 2327 N N . ASP A 1 285 ? -11.801 5.164 13.728 1.00 76.31 285 ASP A N 1
ATOM 2328 C CA . ASP A 1 285 ? -11.369 4.114 12.802 1.00 76.31 285 ASP A CA 1
ATOM 2329 C C . ASP A 1 285 ? -10.711 2.954 13.573 1.00 76.31 285 ASP A C 1
ATOM 2331 O O . ASP A 1 285 ? -9.838 3.186 14.420 1.00 76.31 285 ASP A O 1
ATOM 2335 N N . ASP A 1 286 ? -11.052 1.705 13.235 1.00 75.44 286 ASP A N 1
ATOM 2336 C CA . ASP A 1 286 ? -10.393 0.527 13.810 1.00 75.44 286 ASP A CA 1
ATOM 2337 C C . ASP A 1 286 ? -9.025 0.264 13.175 1.00 75.44 286 ASP A C 1
ATOM 2339 O O . ASP A 1 286 ? -8.724 0.740 12.082 1.00 75.44 286 ASP A O 1
ATOM 2343 N N . TRP A 1 287 ? -8.197 -0.568 13.817 1.00 74.38 287 TRP A N 1
ATOM 2344 C CA . TRP A 1 287 ? -6.880 -0.944 13.286 1.00 74.38 287 TRP A CA 1
ATOM 2345 C C . TRP A 1 287 ? -6.937 -1.449 11.836 1.00 74.38 287 TRP A C 1
ATOM 2347 O O . TRP A 1 287 ? -6.168 -0.991 10.998 1.00 74.38 287 TRP A O 1
ATOM 2357 N N . ILE A 1 288 ? -7.885 -2.341 11.525 1.00 79.69 288 ILE A N 1
ATOM 2358 C CA . ILE A 1 288 ? -8.063 -2.891 10.170 1.00 79.69 288 ILE A CA 1
ATOM 2359 C C . ILE A 1 288 ? -8.462 -1.790 9.174 1.00 79.69 288 ILE A C 1
ATOM 2361 O O . ILE A 1 288 ? -8.016 -1.810 8.026 1.00 79.69 288 ILE A O 1
ATOM 2365 N N . ASP A 1 289 ? -9.255 -0.802 9.612 1.00 83.06 289 ASP A N 1
ATOM 2366 C CA . ASP A 1 289 ? -9.604 0.344 8.768 1.00 83.06 289 ASP A CA 1
ATOM 2367 C C . ASP A 1 289 ? -8.356 1.159 8.469 1.00 83.06 289 ASP A C 1
ATOM 2369 O O . ASP A 1 289 ? -8.081 1.435 7.305 1.00 83.06 289 ASP A O 1
ATOM 2373 N N . ARG A 1 290 ? -7.577 1.506 9.499 1.00 83.31 290 ARG A N 1
ATOM 2374 C CA . ARG A 1 290 ? -6.334 2.279 9.359 1.00 83.31 290 ARG A CA 1
ATOM 2375 C C . ARG A 1 290 ? -5.328 1.557 8.473 1.00 83.31 290 ARG A C 1
ATOM 2377 O O . ARG A 1 290 ? -4.756 2.177 7.584 1.00 83.31 290 ARG A O 1
ATOM 2384 N N . MET A 1 291 ? -5.170 0.249 8.655 1.00 82.81 291 MET A N 1
ATOM 2385 C CA . MET A 1 291 ? -4.321 -0.574 7.801 1.00 82.81 291 MET A CA 1
ATOM 2386 C C . MET A 1 291 ? -4.727 -0.444 6.334 1.00 82.81 291 MET A C 1
ATOM 2388 O O . MET A 1 291 ? -3.885 -0.131 5.501 1.00 82.81 291 MET A O 1
ATOM 2392 N N . SER A 1 292 ? -6.021 -0.583 6.045 1.00 88.31 292 SER A N 1
ATOM 2393 C CA . SER A 1 292 ? -6.530 -0.601 4.675 1.00 88.31 292 SER A CA 1
ATOM 2394 C C . SER A 1 292 ? -6.515 0.777 4.003 1.00 88.31 292 SER A C 1
ATOM 2396 O O . SER A 1 292 ? -5.985 0.911 2.910 1.00 88.31 292 SER A O 1
ATOM 2398 N N . HIS A 1 293 ? -7.082 1.817 4.626 1.00 87.19 293 HIS A N 1
ATOM 2399 C CA . HIS A 1 293 ? -7.298 3.113 3.958 1.00 87.19 293 HIS A CA 1
ATOM 2400 C C . HIS A 1 293 ? -6.273 4.203 4.312 1.00 87.19 293 HIS A C 1
ATOM 2402 O O . HIS A 1 293 ? -6.304 5.283 3.718 1.00 87.19 293 HIS A O 1
ATOM 2408 N N . VAL A 1 294 ? -5.422 3.975 5.322 1.00 82.31 294 VAL A N 1
ATOM 2409 C CA . VAL A 1 294 ? -4.341 4.901 5.702 1.00 82.31 294 VAL A CA 1
ATOM 2410 C C . VAL A 1 294 ? -3.002 4.299 5.316 1.00 82.31 294 VAL A C 1
ATOM 2412 O O . VAL A 1 294 ? -2.316 4.867 4.477 1.00 82.31 294 VAL A O 1
ATOM 2415 N N . TYR A 1 295 ? -2.627 3.151 5.885 1.00 83.50 295 TYR A N 1
ATOM 2416 C CA . TYR A 1 295 ? -1.285 2.598 5.687 1.00 83.50 295 TYR A CA 1
ATOM 2417 C C . TYR A 1 295 ? -1.074 2.112 4.256 1.00 83.50 295 TYR A C 1
ATOM 2419 O O . TYR A 1 295 ? -0.116 2.548 3.625 1.00 83.50 295 TYR A O 1
ATOM 2427 N N . THR A 1 296 ? -1.980 1.299 3.704 1.00 89.69 296 THR A N 1
ATOM 2428 C CA . THR A 1 296 ? -1.853 0.836 2.313 1.00 89.69 296 THR A CA 1
ATOM 2429 C C . THR A 1 296 ? -1.887 2.000 1.323 1.00 89.69 296 THR A C 1
ATOM 2431 O O . THR A 1 296 ? -1.036 2.071 0.443 1.00 89.69 296 THR A O 1
ATOM 2434 N N . THR A 1 297 ? -2.795 2.966 1.497 1.00 89.94 297 THR A N 1
ATOM 2435 C CA . THR A 1 297 ? -2.846 4.178 0.662 1.00 89.94 297 THR A CA 1
ATOM 2436 C C . THR A 1 297 ? -1.540 4.977 0.733 1.00 89.94 297 THR A C 1
ATOM 2438 O O . THR A 1 297 ? -1.017 5.373 -0.303 1.00 89.94 297 THR A O 1
ATOM 2441 N N . VAL A 1 298 ? -0.969 5.182 1.924 1.00 84.94 298 VAL A N 1
ATOM 2442 C CA . VAL A 1 298 ? 0.309 5.897 2.096 1.00 84.94 298 VAL A CA 1
ATOM 2443 C C . VAL A 1 298 ? 1.462 5.141 1.447 1.00 84.94 298 VAL A C 1
ATOM 2445 O O . VAL A 1 298 ? 2.266 5.757 0.758 1.00 84.94 298 VAL A O 1
ATOM 2448 N N . VAL A 1 299 ? 1.531 3.820 1.618 1.00 85.06 299 VAL A N 1
ATOM 2449 C CA . VAL A 1 299 ? 2.551 2.977 0.979 1.00 85.06 299 VAL A CA 1
ATOM 2450 C C . VAL A 1 299 ? 2.459 3.077 -0.545 1.00 85.06 299 VAL A C 1
ATOM 2452 O O . VAL A 1 299 ? 3.472 3.301 -1.202 1.00 85.06 299 VAL A O 1
ATOM 2455 N N . LEU A 1 300 ? 1.253 2.991 -1.111 1.00 89.00 300 LEU A N 1
ATOM 2456 C CA . LEU A 1 300 ? 1.037 3.136 -2.553 1.00 89.00 300 LEU A CA 1
ATOM 2457 C C . LEU A 1 300 ? 1.405 4.537 -3.059 1.00 89.00 300 LEU A C 1
ATOM 2459 O O . LEU A 1 300 ? 2.008 4.657 -4.123 1.00 89.00 300 LEU A O 1
ATOM 2463 N N . ILE A 1 301 ? 1.112 5.594 -2.295 1.00 86.94 301 ILE A N 1
ATOM 2464 C CA . ILE A 1 301 ? 1.531 6.965 -2.627 1.00 86.94 301 ILE A CA 1
ATOM 2465 C C . ILE A 1 301 ? 3.058 7.098 -2.566 1.00 86.94 301 ILE A C 1
ATOM 2467 O O . ILE A 1 301 ? 3.643 7.699 -3.462 1.00 86.94 301 ILE A O 1
ATOM 2471 N N . ILE A 1 302 ? 3.721 6.517 -1.562 1.00 83.56 302 ILE A N 1
ATOM 2472 C CA . ILE A 1 302 ? 5.189 6.509 -1.474 1.00 83.56 302 ILE A CA 1
ATOM 2473 C C . ILE A 1 302 ? 5.785 5.804 -2.692 1.00 83.56 302 ILE A C 1
ATOM 2475 O O . ILE A 1 302 ? 6.691 6.353 -3.313 1.00 83.56 302 ILE A O 1
ATOM 2479 N N . PHE A 1 303 ? 5.265 4.634 -3.074 1.00 86.94 303 PHE A N 1
ATOM 2480 C CA . PHE A 1 303 ? 5.723 3.935 -4.275 1.00 86.94 303 PHE A CA 1
ATOM 2481 C C . PHE A 1 303 ? 5.436 4.718 -5.552 1.00 86.94 303 PHE A C 1
ATOM 2483 O O . PHE A 1 303 ? 6.299 4.778 -6.419 1.00 86.94 303 PHE A O 1
ATOM 2490 N N . THR A 1 304 ? 4.279 5.375 -5.647 1.00 89.25 304 THR A N 1
ATOM 2491 C CA . THR A 1 304 ? 3.973 6.281 -6.761 1.00 89.25 304 THR A CA 1
ATOM 2492 C C . THR A 1 304 ? 5.048 7.358 -6.868 1.00 89.25 304 THR A C 1
ATOM 2494 O O . THR A 1 304 ? 5.653 7.516 -7.921 1.00 89.25 304 THR A O 1
ATOM 2497 N N . VAL A 1 305 ? 5.332 8.065 -5.769 1.00 85.50 305 VAL A N 1
ATOM 2498 C CA . VAL A 1 305 ? 6.346 9.126 -5.740 1.00 85.50 305 VAL A CA 1
ATOM 2499 C C . VAL A 1 305 ? 7.728 8.568 -6.061 1.00 85.50 305 VAL A C 1
ATOM 2501 O O . VAL A 1 305 ? 8.454 9.189 -6.830 1.00 85.50 305 VAL A O 1
ATOM 2504 N N . ALA A 1 306 ? 8.100 7.409 -5.517 1.00 82.44 306 ALA A N 1
ATOM 2505 C CA . ALA A 1 306 ? 9.396 6.786 -5.765 1.00 82.44 306 ALA A CA 1
ATOM 2506 C C . ALA A 1 306 ? 9.583 6.420 -7.247 1.00 82.44 306 ALA A C 1
ATOM 2508 O O . ALA A 1 306 ? 10.597 6.787 -7.840 1.00 82.44 306 ALA A O 1
ATOM 2509 N N . VAL A 1 307 ? 8.590 5.765 -7.860 1.00 84.38 307 VAL A N 1
ATOM 2510 C CA . VAL A 1 307 ? 8.625 5.390 -9.282 1.00 84.38 307 VAL A CA 1
ATOM 2511 C C . VAL A 1 307 ? 8.622 6.637 -10.167 1.00 84.38 307 VAL A C 1
ATOM 2513 O O . VAL A 1 307 ? 9.465 6.748 -11.053 1.00 84.38 307 VAL A O 1
ATOM 2516 N N . SER A 1 308 ? 7.758 7.620 -9.890 1.00 85.75 308 SER A N 1
ATOM 2517 C CA . SER A 1 308 ? 7.748 8.887 -10.631 1.00 85.75 308 SER A CA 1
ATOM 2518 C C . SER A 1 308 ? 9.063 9.654 -10.492 1.00 85.75 308 SER A C 1
ATOM 2520 O O . SER A 1 308 ? 9.561 10.186 -11.476 1.00 85.75 308 SER A O 1
ATOM 2522 N N . SER A 1 309 ? 9.678 9.683 -9.306 1.00 78.69 309 SER A N 1
ATOM 2523 C CA . SER A 1 309 ? 10.973 10.352 -9.106 1.00 78.69 309 SER A CA 1
ATOM 2524 C C . SER A 1 309 ? 12.057 9.733 -9.990 1.00 78.69 309 SER A C 1
ATOM 2526 O O . SER A 1 309 ? 12.846 10.459 -10.588 1.00 78.69 309 SER A O 1
ATOM 2528 N N . GLY A 1 310 ? 12.067 8.402 -10.126 1.00 71.38 310 GLY A N 1
ATOM 2529 C CA . GLY A 1 310 ? 12.976 7.707 -11.039 1.00 71.38 310 GLY A CA 1
ATOM 2530 C C . GLY A 1 310 ? 12.786 8.113 -12.504 1.00 71.38 310 GLY A C 1
ATOM 2531 O O . GLY A 1 310 ? 13.769 8.214 -13.224 1.00 71.38 310 GLY A O 1
ATOM 2532 N N . GLN A 1 311 ? 11.552 8.410 -12.918 1.00 76.19 311 GLN A N 1
ATOM 2533 C CA . GLN A 1 311 ? 11.222 8.842 -14.282 1.00 76.19 311 GLN A CA 1
ATOM 2534 C C . GLN A 1 311 ? 11.523 10.326 -14.552 1.00 76.19 311 GLN A C 1
ATOM 2536 O O . GLN A 1 311 ? 11.723 10.700 -15.703 1.00 76.19 311 GLN A O 1
ATOM 2541 N N . PHE A 1 312 ? 11.526 11.179 -13.520 1.00 72.50 312 PHE A N 1
ATOM 2542 C CA . PHE A 1 312 ? 11.792 12.618 -13.663 1.00 72.50 312 PHE A CA 1
ATOM 2543 C C . PHE A 1 312 ? 13.274 12.987 -13.525 1.00 72.50 312 PHE A C 1
ATOM 2545 O O . PHE A 1 312 ? 13.722 13.927 -14.175 1.00 72.50 312 PHE A O 1
ATOM 2552 N N . PHE A 1 313 ? 14.022 12.298 -12.655 1.00 66.94 313 PHE A N 1
ATOM 2553 C CA . PHE A 1 313 ? 15.416 12.648 -12.342 1.00 66.94 313 PHE A CA 1
ATOM 2554 C C . PHE A 1 313 ? 16.460 11.784 -13.063 1.00 66.94 313 PHE A C 1
ATOM 2556 O O . PHE A 1 313 ? 17.640 12.129 -13.042 1.00 66.94 313 PHE A O 1
ATOM 2563 N N . LYS A 1 314 ? 16.055 10.668 -13.677 1.00 68.94 314 LYS A N 1
ATOM 2564 C CA . LYS A 1 314 ? 16.905 9.818 -14.520 1.00 68.94 314 LYS A CA 1
ATOM 2565 C C . LYS A 1 314 ? 16.203 9.580 -15.853 1.00 68.94 314 LYS A C 1
ATOM 2567 O O . LYS A 1 314 ? 14.981 9.687 -15.935 1.00 68.94 314 LYS A O 1
ATOM 2572 N N . ASP A 1 315 ? 16.970 9.226 -16.880 1.00 76.25 315 ASP A N 1
ATOM 2573 C CA . ASP A 1 315 ? 16.379 8.743 -18.127 1.00 76.25 315 ASP A CA 1
ATOM 2574 C C . ASP A 1 315 ? 15.541 7.483 -17.824 1.00 76.25 315 ASP A C 1
ATOM 2576 O O . ASP A 1 315 ? 16.079 6.522 -17.261 1.00 76.25 315 ASP A O 1
ATOM 2580 N N . PRO A 1 316 ? 14.245 7.448 -18.188 1.00 81.12 316 PRO A N 1
ATOM 2581 C CA . PRO A 1 316 ? 13.366 6.321 -17.871 1.00 81.12 316 PRO A CA 1
ATOM 2582 C C . PRO A 1 316 ? 13.746 5.043 -18.632 1.00 81.12 316 PRO A C 1
ATOM 2584 O O . PRO A 1 316 ? 13.391 3.943 -18.210 1.00 81.12 316 PRO A O 1
ATOM 2587 N N . ILE A 1 317 ? 14.480 5.186 -19.739 1.00 87.00 317 ILE A N 1
ATOM 2588 C CA . ILE A 1 317 ? 15.005 4.094 -20.552 1.00 87.00 317 ILE A CA 1
ATOM 2589 C C . ILE A 1 317 ? 16.393 4.464 -21.088 1.00 87.00 317 ILE A C 1
ATOM 2591 O O . ILE A 1 317 ? 16.620 5.590 -21.532 1.00 87.00 317 ILE A O 1
ATOM 2595 N N . GLN A 1 318 ? 17.320 3.505 -21.067 1.00 88.44 318 GLN A N 1
ATOM 2596 C CA . GLN A 1 318 ? 18.591 3.593 -21.788 1.00 88.44 318 GLN A CA 1
ATOM 2597 C C . GLN A 1 318 ? 18.487 2.760 -23.062 1.00 88.44 318 GLN A C 1
ATOM 2599 O O . GLN A 1 318 ? 18.018 1.624 -23.021 1.00 88.44 318 GLN A O 1
ATOM 2604 N N . CYS A 1 319 ? 18.907 3.328 -24.190 1.00 89.44 319 CYS A N 1
ATOM 2605 C CA . CYS A 1 319 ? 18.797 2.694 -25.500 1.00 89.44 319 CYS A CA 1
ATOM 2606 C C . CYS A 1 319 ? 20.184 2.438 -26.080 1.00 89.44 319 CYS A C 1
ATOM 2608 O O . CYS A 1 319 ? 21.055 3.300 -26.003 1.00 89.44 319 CYS A O 1
ATOM 2610 N N . TRP A 1 320 ? 20.348 1.281 -26.714 1.00 89.44 320 TRP A N 1
ATOM 2611 C CA . TRP A 1 320 ? 21.472 1.027 -27.602 1.00 89.44 320 TRP A CA 1
ATOM 2612 C C . TRP A 1 320 ? 21.128 1.531 -29.006 1.00 89.44 320 TRP A C 1
ATOM 2614 O O . TRP A 1 320 ? 20.136 1.096 -29.589 1.00 89.44 320 TRP A O 1
ATOM 2624 N N . HIS A 1 321 ? 21.921 2.454 -29.544 1.00 85.69 321 HIS A N 1
ATOM 2625 C CA . HIS A 1 321 ? 21.726 3.047 -30.870 1.00 85.69 321 HIS A CA 1
ATOM 2626 C C . HIS A 1 321 ? 23.053 3.084 -31.647 1.00 85.69 321 HIS A C 1
ATOM 2628 O O . HIS A 1 321 ? 24.113 2.931 -31.038 1.00 85.69 321 HIS A O 1
ATOM 2634 N N . PRO A 1 322 ? 23.027 3.292 -32.978 1.00 84.44 322 PRO A N 1
ATOM 2635 C CA . PRO A 1 322 ? 24.244 3.389 -33.779 1.00 84.44 322 PRO A CA 1
ATOM 2636 C C . PRO A 1 322 ? 25.196 4.475 -33.266 1.00 84.44 322 PRO A C 1
ATOM 2638 O O . PRO A 1 322 ? 24.753 5.546 -32.837 1.00 84.44 322 PRO A O 1
ATOM 2641 N N . ALA A 1 323 ? 26.503 4.219 -33.361 1.00 78.06 323 ALA A N 1
ATOM 2642 C CA . ALA A 1 323 ? 27.542 5.142 -32.900 1.00 78.06 323 ALA A CA 1
ATOM 2643 C C . ALA A 1 323 ? 27.565 6.464 -33.691 1.00 78.06 323 ALA A C 1
ATOM 2645 O O . ALA A 1 323 ? 28.039 7.479 -33.191 1.00 78.06 323 ALA A O 1
ATOM 2646 N N . GLU A 1 324 ? 27.007 6.499 -34.901 1.00 78.44 324 GLU A N 1
ATOM 2647 C CA . GLU A 1 324 ? 26.917 7.701 -35.742 1.00 78.44 324 GLU A CA 1
ATOM 2648 C C . GLU A 1 324 ? 25.933 8.757 -35.217 1.00 78.44 324 GLU A C 1
ATOM 2650 O O . GLU A 1 324 ? 25.975 9.916 -35.642 1.00 78.44 324 GLU A O 1
ATOM 2655 N N . PHE A 1 325 ? 25.031 8.386 -34.301 1.00 78.12 325 PHE A N 1
ATOM 2656 C CA . PHE A 1 325 ? 24.000 9.299 -33.820 1.00 78.12 325 PHE A CA 1
ATOM 2657 C C . PHE A 1 325 ? 24.631 10.478 -33.069 1.00 78.12 325 PHE A C 1
ATOM 2659 O O . PHE A 1 325 ? 25.599 10.340 -32.320 1.00 78.12 325 PHE A O 1
ATOM 2666 N N . LYS A 1 326 ? 24.098 11.675 -33.322 1.00 81.12 326 LYS A N 1
ATOM 2667 C CA . LYS A 1 326 ? 24.435 12.890 -32.567 1.00 81.12 326 LYS A CA 1
ATOM 2668 C C . LYS A 1 326 ? 23.582 12.946 -31.305 1.00 81.12 326 LYS A C 1
ATOM 2670 O O . LYS A 1 326 ? 22.456 12.460 -31.339 1.00 81.12 326 LYS A O 1
ATOM 2675 N N . ASP A 1 327 ? 24.031 13.650 -30.271 1.00 77.50 327 ASP A N 1
ATOM 2676 C CA . ASP A 1 327 ? 23.353 13.752 -28.966 1.00 77.50 327 ASP A CA 1
ATOM 2677 C C . ASP A 1 327 ? 21.842 14.058 -29.057 1.00 77.50 327 ASP A C 1
ATOM 2679 O O . ASP A 1 327 ? 21.033 13.507 -28.311 1.00 77.50 327 ASP A O 1
ATOM 2683 N N . SER A 1 328 ? 21.417 14.894 -30.015 1.00 77.69 328 SER A N 1
ATOM 2684 C CA . SER A 1 328 ? 19.995 15.197 -30.242 1.00 77.69 328 SER A CA 1
ATOM 2685 C C . SER A 1 328 ? 19.188 14.005 -30.775 1.00 77.69 328 SER A C 1
ATOM 2687 O O . SER A 1 328 ? 18.027 13.825 -30.407 1.00 77.69 328 SER A O 1
ATOM 2689 N N . MET A 1 329 ? 19.795 13.178 -31.625 1.00 79.38 329 MET A N 1
ATOM 2690 C CA . MET A 1 329 ? 19.208 11.941 -32.142 1.00 79.38 329 MET A CA 1
ATOM 2691 C C . MET A 1 329 ? 19.183 10.856 -31.065 1.00 79.38 329 MET A C 1
ATOM 2693 O O . MET A 1 329 ? 18.219 10.095 -30.996 1.00 79.38 329 MET A O 1
ATOM 2697 N N . GLU A 1 330 ? 20.193 10.813 -30.193 1.00 84.31 330 GLU A N 1
ATOM 2698 C CA . GLU A 1 330 ? 20.214 9.920 -29.028 1.00 84.31 330 GLU A CA 1
ATOM 2699 C C . GLU A 1 330 ? 19.053 10.246 -28.078 1.00 84.31 330 GLU A C 1
ATOM 2701 O O . GLU A 1 330 ? 18.257 9.368 -27.734 1.00 84.31 330 GLU A O 1
ATOM 2706 N N . ALA A 1 331 ? 18.884 11.528 -27.732 1.00 83.94 331 ALA A N 1
ATOM 2707 C CA . ALA A 1 331 ? 17.777 11.999 -26.903 1.00 83.94 331 ALA A CA 1
ATOM 2708 C C . ALA A 1 331 ? 16.405 11.710 -27.540 1.00 83.94 331 ALA A C 1
ATOM 2710 O O . ALA A 1 331 ? 15.487 11.249 -26.857 1.00 83.94 331 ALA A O 1
ATOM 2711 N N . TYR A 1 332 ? 16.266 11.917 -28.857 1.00 85.38 332 TYR A N 1
ATOM 2712 C CA . TYR A 1 332 ? 15.044 11.570 -29.586 1.00 85.38 332 TYR A CA 1
ATOM 2713 C C . TYR A 1 332 ? 14.762 10.065 -29.564 1.00 85.38 332 TYR A C 1
ATOM 2715 O O . TYR A 1 332 ? 13.621 9.667 -29.346 1.00 85.38 332 TYR A O 1
ATOM 2723 N N . THR A 1 333 ? 15.786 9.227 -29.743 1.00 86.56 333 THR A N 1
ATOM 2724 C CA . THR A 1 333 ? 15.651 7.762 -29.720 1.00 86.56 333 THR A CA 1
ATOM 2725 C C . THR A 1 333 ? 15.168 7.285 -28.353 1.00 86.56 333 THR A C 1
ATOM 2727 O O . THR A 1 333 ? 14.203 6.524 -28.279 1.00 86.56 333 THR A O 1
ATOM 2730 N N . LYS A 1 334 ? 15.763 7.803 -27.268 1.00 87.12 334 LYS A N 1
ATOM 2731 C CA . LYS A 1 334 ? 15.325 7.526 -25.891 1.00 87.12 334 LYS A CA 1
ATOM 2732 C C . LYS A 1 334 ? 13.863 7.919 -25.670 1.00 87.12 334 LYS A C 1
ATOM 2734 O O . LYS A 1 334 ? 13.082 7.117 -25.167 1.00 87.12 334 LYS A O 1
ATOM 2739 N N . TYR A 1 335 ? 13.471 9.124 -26.087 1.00 87.25 335 TYR A N 1
ATOM 2740 C CA . TYR A 1 335 ? 12.088 9.589 -25.958 1.00 87.25 335 TYR A CA 1
ATOM 2741 C C . TYR A 1 335 ? 11.113 8.746 -26.790 1.00 87.25 335 TYR A C 1
ATOM 2743 O O . TYR A 1 335 ? 10.075 8.320 -26.287 1.00 87.25 335 TYR A O 1
ATOM 2751 N N . HIS A 1 336 ? 11.458 8.462 -28.047 1.00 88.88 336 HIS A N 1
ATOM 2752 C CA . HIS A 1 336 ? 10.639 7.659 -28.947 1.00 88.88 336 HIS A CA 1
ATOM 2753 C C . HIS A 1 336 ? 10.421 6.251 -28.389 1.00 88.88 336 HIS A C 1
ATOM 2755 O O . HIS A 1 336 ? 9.285 5.792 -28.359 1.00 88.88 336 HIS A O 1
ATOM 2761 N N . CYS A 1 337 ? 11.473 5.587 -27.905 1.00 89.00 337 CYS A N 1
ATOM 2762 C CA . CYS A 1 337 ? 11.366 4.250 -27.320 1.00 89.00 337 CYS A CA 1
ATOM 2763 C C . CYS A 1 337 ? 10.730 4.223 -25.930 1.00 89.00 337 CYS A C 1
ATOM 2765 O O . CYS A 1 337 ? 10.235 3.180 -25.525 1.00 89.00 337 CYS A O 1
ATOM 2767 N N . TRP A 1 338 ? 10.720 5.340 -25.199 1.00 88.62 338 TRP A N 1
ATOM 2768 C CA . TRP A 1 338 ? 9.943 5.436 -23.968 1.00 88.62 338 TRP A CA 1
ATOM 2769 C C . TRP A 1 338 ? 8.453 5.613 -24.240 1.00 88.62 338 TRP A C 1
ATOM 2771 O O . TRP A 1 338 ? 7.658 5.040 -23.512 1.00 88.62 338 TRP A O 1
ATOM 2781 N N . VAL A 1 339 ? 8.069 6.424 -25.234 1.00 87.88 339 VAL A N 1
ATOM 2782 C CA . VAL A 1 339 ? 6.661 6.742 -25.543 1.00 87.88 339 VAL A CA 1
ATOM 2783 C C . VAL A 1 339 ? 6.001 5.655 -26.387 1.00 87.88 339 VAL A C 1
ATOM 2785 O O . VAL A 1 339 ? 4.826 5.345 -26.188 1.00 87.88 339 VAL A O 1
ATOM 2788 N N . LYS A 1 340 ? 6.742 5.065 -27.326 1.00 86.75 340 LYS A N 1
ATOM 2789 C CA . LYS A 1 340 ? 6.308 3.881 -28.064 1.00 86.75 340 LYS A CA 1
ATOM 2790 C C . LYS A 1 340 ? 6.451 2.657 -27.160 1.00 86.75 340 LYS A C 1
ATOM 2792 O O . LYS A 1 340 ? 7.421 2.560 -26.416 1.00 86.75 340 LYS A O 1
ATOM 2797 N N . ASN A 1 341 ? 5.507 1.724 -27.232 1.00 88.00 341 ASN A N 1
ATOM 2798 C CA . ASN A 1 341 ? 5.647 0.457 -26.521 1.00 88.00 341 ASN A CA 1
ATOM 2799 C C . ASN A 1 341 ? 6.887 -0.300 -27.019 1.00 88.00 341 ASN A C 1
ATOM 2801 O O . ASN A 1 341 ? 7.247 -0.228 -28.199 1.00 88.00 341 ASN A O 1
ATOM 2805 N N . THR A 1 342 ? 7.519 -1.042 -26.116 1.00 91.31 342 THR A N 1
ATOM 2806 C CA . THR A 1 342 ? 8.610 -1.966 -26.436 1.00 91.31 342 THR A CA 1
ATOM 2807 C C . THR A 1 342 ? 8.100 -3.395 -26.366 1.00 91.31 342 THR A C 1
ATOM 2809 O O . THR A 1 342 ? 7.081 -3.649 -25.737 1.00 91.31 342 THR A O 1
ATOM 2812 N N . TYR A 1 343 ? 8.783 -4.343 -26.992 1.00 91.19 343 TYR A N 1
ATOM 2813 C CA . TYR A 1 343 ? 8.409 -5.757 -26.945 1.00 91.19 343 TYR A CA 1
ATOM 2814 C C . TYR A 1 343 ? 9.576 -6.599 -26.436 1.00 91.19 343 TYR A C 1
ATOM 2816 O O . TYR A 1 343 ? 10.738 -6.182 -26.479 1.00 91.19 343 TYR A O 1
ATOM 2824 N N . TYR A 1 344 ? 9.277 -7.777 -25.898 1.00 88.88 344 TYR A N 1
ATOM 2825 C CA . TYR A 1 344 ? 10.297 -8.690 -25.393 1.00 88.88 344 TYR A CA 1
ATOM 2826 C C . TYR A 1 344 ? 10.435 -9.910 -26.293 1.00 88.88 344 TYR A C 1
ATOM 2828 O O . TYR A 1 344 ? 9.466 -10.620 -26.540 1.00 88.88 344 TYR A O 1
ATOM 2836 N N . VAL A 1 345 ? 11.670 -10.161 -26.722 1.00 87.69 345 VAL A N 1
ATOM 2837 C CA . VAL A 1 345 ? 12.092 -11.394 -27.387 1.00 87.69 345 VAL A CA 1
ATOM 2838 C C . VAL A 1 345 ? 13.280 -11.939 -26.593 1.00 87.69 345 VAL A C 1
ATOM 2840 O O . VAL A 1 345 ? 14.160 -11.154 -26.211 1.00 87.69 345 VAL A O 1
ATOM 2843 N N . PRO A 1 346 ? 13.320 -13.244 -26.278 1.00 85.12 346 PRO A N 1
ATOM 2844 C CA . PRO A 1 346 ? 14.499 -13.858 -25.684 1.00 85.12 346 PRO A CA 1
ATOM 2845 C C . PRO A 1 346 ? 15.743 -13.606 -26.544 1.00 85.12 346 PRO A C 1
ATOM 2847 O O . PRO A 1 346 ? 15.683 -13.614 -27.763 1.00 85.12 346 PRO A O 1
ATOM 2850 N N . MET A 1 347 ? 16.897 -13.394 -25.910 1.00 78.12 347 MET A N 1
ATOM 2851 C CA . MET A 1 347 ? 18.126 -12.984 -26.616 1.00 78.12 347 MET A CA 1
ATOM 2852 C C . MET A 1 347 ? 18.655 -14.007 -27.634 1.00 78.12 347 MET A C 1
ATOM 2854 O O . MET A 1 347 ? 19.472 -13.640 -28.471 1.00 78.12 347 MET A O 1
ATOM 2858 N N . TYR A 1 348 ? 18.242 -15.271 -27.525 1.00 80.00 348 TYR A N 1
ATOM 2859 C CA . TYR A 1 348 ? 18.673 -16.367 -28.402 1.00 80.00 348 TYR A CA 1
ATOM 2860 C C . TYR A 1 348 ? 17.646 -16.704 -29.481 1.00 80.00 348 TYR A C 1
ATOM 2862 O O . TYR A 1 348 ? 17.934 -17.533 -30.339 1.00 80.00 348 TYR A O 1
ATOM 2870 N N . ASP A 1 349 ? 16.477 -16.069 -29.435 1.00 83.88 349 ASP A N 1
ATOM 2871 C CA . ASP A 1 349 ? 15.430 -16.274 -30.422 1.00 83.88 349 ASP A CA 1
ATOM 2872 C C . ASP A 1 349 ? 15.570 -15.218 -31.522 1.00 83.88 349 ASP A C 1
ATOM 2874 O O . ASP A 1 349 ? 15.924 -14.060 -31.269 1.00 83.88 349 ASP A O 1
ATOM 2878 N N . GLU A 1 350 ? 15.289 -15.613 -32.761 1.00 86.56 350 GLU A N 1
ATOM 2879 C CA . GLU A 1 350 ? 15.264 -14.682 -33.884 1.00 86.56 350 GLU A CA 1
ATOM 2880 C C . GLU A 1 350 ? 14.107 -13.690 -33.733 1.00 86.56 350 GLU A C 1
ATOM 2882 O O . GLU A 1 350 ? 13.012 -14.033 -33.280 1.00 86.56 350 GLU A O 1
ATOM 2887 N N . ILE A 1 351 ? 14.343 -12.437 -34.127 1.00 89.44 351 ILE A N 1
ATOM 2888 C CA . ILE A 1 351 ? 13.308 -11.405 -34.083 1.00 89.44 351 ILE A CA 1
ATOM 2889 C C . ILE A 1 351 ? 12.277 -11.728 -35.177 1.00 89.44 351 ILE A C 1
ATOM 2891 O O . ILE A 1 351 ? 12.638 -11.676 -36.355 1.00 89.44 351 ILE A O 1
ATOM 2895 N N . PRO A 1 352 ? 10.998 -11.987 -34.837 1.00 89.19 352 PRO A N 1
ATOM 2896 C CA . PRO A 1 352 ? 9.989 -12.364 -35.826 1.00 89.19 352 PRO A CA 1
ATOM 2897 C C . PRO A 1 352 ? 9.864 -11.311 -36.926 1.00 89.19 352 PRO A C 1
ATOM 2899 O O . PRO A 1 352 ? 9.776 -10.128 -36.616 1.00 89.19 352 PRO A O 1
ATOM 2902 N N . GLU A 1 353 ? 9.838 -11.675 -38.208 1.00 84.25 353 GLU A N 1
ATOM 2903 C CA . GLU A 1 353 ? 9.667 -10.689 -39.296 1.00 84.25 353 GLU A CA 1
ATOM 2904 C C . GLU A 1 353 ? 8.260 -10.074 -39.316 1.00 84.25 353 GLU A C 1
ATOM 2906 O O . GLU A 1 353 ? 8.068 -8.925 -39.723 1.00 84.25 353 GLU A O 1
ATOM 2911 N N . ASN A 1 354 ? 7.271 -10.834 -38.842 1.00 87.00 354 ASN A N 1
ATOM 2912 C CA . ASN A 1 354 ? 5.878 -10.429 -38.810 1.00 87.00 354 ASN A CA 1
ATOM 2913 C C . ASN A 1 354 ? 5.635 -9.343 -37.747 1.00 87.00 354 ASN A C 1
ATOM 2915 O O . ASN A 1 354 ? 5.809 -9.560 -36.548 1.00 87.00 354 ASN A O 1
ATOM 2919 N N . ILE A 1 355 ? 5.181 -8.168 -38.187 1.00 86.00 355 ILE A N 1
ATOM 2920 C CA . ILE A 1 355 ? 4.936 -7.011 -37.312 1.00 86.00 355 ILE A CA 1
ATOM 2921 C C . ILE A 1 355 ? 3.828 -7.310 -36.293 1.00 86.00 355 ILE A C 1
ATOM 2923 O O . ILE A 1 355 ? 3.912 -6.846 -35.159 1.00 86.00 355 ILE A O 1
ATOM 2927 N N . SER A 1 356 ? 2.815 -8.097 -36.667 1.00 87.31 356 SER A N 1
ATOM 2928 C CA . SER A 1 356 ? 1.700 -8.424 -35.771 1.00 87.31 356 SER A CA 1
ATOM 2929 C C . SER A 1 356 ? 2.156 -9.223 -34.549 1.00 87.31 356 SER A C 1
ATOM 2931 O O . SER A 1 356 ? 1.736 -8.928 -33.438 1.00 87.31 356 SER A O 1
ATOM 2933 N N . GLU A 1 357 ? 3.092 -10.158 -34.723 1.00 87.75 357 GLU A N 1
ATOM 2934 C CA . GLU A 1 357 ? 3.640 -10.946 -33.610 1.00 87.75 357 GLU A CA 1
ATOM 2935 C C . GLU A 1 357 ? 4.457 -10.081 -32.643 1.00 87.75 357 GLU A C 1
ATOM 2937 O O . GLU A 1 357 ? 4.393 -10.271 -31.428 1.00 87.75 357 GLU A O 1
ATOM 2942 N N . ARG A 1 358 ? 5.176 -9.076 -33.162 1.00 87.56 358 ARG A N 1
ATOM 2943 C CA . ARG A 1 358 ? 5.879 -8.093 -32.322 1.00 87.56 358 ARG A CA 1
ATOM 2944 C C . ARG A 1 358 ? 4.902 -7.230 -31.528 1.00 87.56 358 ARG A C 1
ATOM 2946 O O . ARG A 1 358 ? 5.155 -6.962 -30.359 1.00 87.56 358 ARG A O 1
ATOM 2953 N N . GLN A 1 359 ? 3.800 -6.817 -32.159 1.00 86.50 359 GLN A N 1
ATOM 2954 C CA . GLN A 1 359 ? 2.750 -6.006 -31.535 1.00 86.50 359 GLN A CA 1
ATOM 2955 C C . GLN A 1 359 ? 2.028 -6.758 -30.414 1.00 86.50 359 GLN A C 1
ATOM 2957 O O . GLN A 1 359 ? 1.771 -6.183 -29.360 1.00 86.50 359 GLN A O 1
ATOM 2962 N N . ASP A 1 360 ? 1.758 -8.050 -30.597 1.00 86.25 360 ASP A N 1
ATOM 2963 C CA . ASP A 1 360 ? 1.126 -8.886 -29.570 1.00 86.25 360 ASP A CA 1
ATOM 2964 C C . ASP A 1 360 ? 2.042 -9.117 -28.351 1.00 86.25 360 ASP A C 1
ATOM 2966 O O . ASP A 1 360 ? 1.559 -9.332 -27.236 1.00 86.25 360 ASP A O 1
ATOM 2970 N N . ALA A 1 361 ? 3.363 -9.032 -28.545 1.00 84.94 361 ALA A N 1
ATOM 2971 C CA . ALA A 1 361 ? 4.377 -9.118 -27.494 1.00 84.94 361 ALA A CA 1
ATOM 2972 C C . ALA A 1 361 ? 4.741 -7.754 -26.863 1.00 84.94 361 ALA A C 1
ATOM 2974 O O . ALA A 1 361 ? 5.678 -7.680 -26.057 1.00 84.94 361 ALA A O 1
ATOM 2975 N N . GLU A 1 362 ? 4.038 -6.672 -27.221 1.00 88.38 362 GLU A N 1
ATOM 2976 C CA . GLU A 1 362 ? 4.293 -5.338 -26.677 1.00 88.38 362 GLU A CA 1
ATOM 2977 C C . GLU A 1 362 ? 3.968 -5.238 -25.182 1.00 88.38 362 GLU A C 1
ATOM 2979 O O . GLU A 1 362 ? 2.967 -5.727 -24.658 1.00 88.38 362 GLU A O 1
ATOM 2984 N N . ILE A 1 363 ? 4.826 -4.503 -24.489 1.00 88.31 363 ILE A N 1
ATOM 2985 C CA . ILE A 1 363 ? 4.773 -4.242 -23.067 1.00 88.31 363 ILE A CA 1
ATOM 2986 C C . ILE A 1 363 ? 4.382 -2.789 -22.875 1.00 88.31 363 ILE A C 1
ATOM 2988 O O . ILE A 1 363 ? 5.137 -1.862 -23.168 1.00 88.31 363 ILE A O 1
ATOM 2992 N N . THR A 1 364 ? 3.190 -2.596 -22.328 1.00 87.56 364 THR A N 1
ATOM 2993 C CA . THR A 1 364 ? 2.581 -1.268 -22.213 1.00 87.56 364 THR A CA 1
ATOM 2994 C C . THR A 1 364 ? 2.602 -0.736 -20.781 1.00 87.56 364 THR A C 1
ATOM 2996 O O . THR A 1 364 ? 2.515 0.467 -20.558 1.00 87.56 364 THR A O 1
ATOM 2999 N N . TYR A 1 365 ? 2.752 -1.600 -19.772 1.00 87.88 365 TYR A N 1
ATOM 3000 C CA . TYR A 1 365 ? 2.449 -1.236 -18.385 1.00 87.88 365 TYR A CA 1
ATOM 3001 C C . TYR A 1 365 ? 3.446 -0.252 -17.745 1.00 87.88 365 TYR A C 1
ATOM 3003 O O . TYR A 1 365 ? 3.037 0.518 -16.878 1.00 87.88 365 TYR A O 1
ATOM 3011 N N . TYR A 1 366 ? 4.728 -0.227 -18.143 1.00 86.88 366 TYR A N 1
ATOM 3012 C CA . TYR A 1 366 ? 5.777 0.563 -17.465 1.00 86.88 366 TYR A CA 1
ATOM 3013 C C . TYR A 1 366 ? 5.467 2.064 -17.385 1.00 86.88 366 TYR A C 1
ATOM 3015 O O . TYR A 1 366 ? 5.709 2.695 -16.354 1.00 86.88 366 TYR A O 1
ATOM 3023 N N . GLN A 1 367 ? 4.883 2.624 -18.443 1.00 87.56 367 GLN A N 1
ATOM 3024 C CA . GLN A 1 367 ? 4.492 4.033 -18.505 1.00 87.56 367 GLN A CA 1
ATOM 3025 C C . GLN A 1 367 ? 3.365 4.364 -17.511 1.00 87.56 367 GLN A C 1
ATOM 3027 O O . GLN A 1 367 ? 3.334 5.442 -16.920 1.00 87.56 367 GLN A O 1
ATOM 3032 N N . TRP A 1 368 ? 2.445 3.420 -17.301 1.00 90.69 368 TRP A N 1
ATOM 3033 C CA . TRP A 1 368 ? 1.199 3.622 -16.557 1.00 90.69 368 TRP A CA 1
ATOM 3034 C C . TRP A 1 368 ? 1.291 3.234 -15.078 1.00 90.69 368 TRP A C 1
ATOM 3036 O O . TRP A 1 368 ? 0.360 3.520 -14.323 1.00 90.69 368 TRP A O 1
ATOM 3046 N N . VAL A 1 369 ? 2.401 2.626 -14.636 1.00 90.75 369 VAL A N 1
ATOM 3047 C CA . VAL A 1 369 ? 2.582 2.167 -13.245 1.00 90.75 369 VAL A CA 1
ATOM 3048 C C . VAL A 1 369 ? 2.237 3.251 -12.211 1.00 90.75 369 VAL A C 1
ATOM 3050 O O . VAL A 1 369 ? 1.431 2.956 -11.326 1.00 90.75 369 VAL A O 1
ATOM 3053 N N . PRO A 1 370 ? 2.739 4.504 -12.289 1.00 91.62 370 PRO A N 1
ATOM 3054 C CA . PRO A 1 370 ? 2.411 5.517 -11.282 1.00 91.62 370 PRO A CA 1
ATOM 3055 C C . PRO A 1 370 ? 0.916 5.858 -11.236 1.00 91.62 370 PRO A C 1
ATOM 3057 O O . PRO A 1 370 ? 0.345 6.034 -10.160 1.00 91.62 370 PRO A O 1
ATOM 3060 N N . LEU A 1 371 ? 0.261 5.916 -12.398 1.00 92.12 371 LEU A N 1
ATOM 3061 C CA . LEU A 1 371 ? -1.164 6.231 -12.500 1.00 92.12 371 LEU A CA 1
ATOM 3062 C C . LEU A 1 371 ? -2.023 5.109 -11.915 1.00 92.12 371 LEU A C 1
ATOM 3064 O O . LEU A 1 371 ? -2.967 5.378 -11.170 1.00 92.12 371 LEU A O 1
ATOM 3068 N N . ILE A 1 372 ? -1.664 3.852 -12.187 1.00 93.75 372 ILE A N 1
ATOM 3069 C CA . ILE A 1 372 ? -2.340 2.700 -11.592 1.00 93.75 372 ILE A CA 1
ATOM 3070 C C . ILE A 1 372 ? -2.123 2.655 -10.082 1.00 93.75 372 ILE A C 1
ATOM 3072 O O . ILE A 1 372 ? -3.094 2.468 -9.357 1.00 93.75 372 ILE A O 1
ATOM 3076 N N . LEU A 1 373 ? -0.911 2.902 -9.575 1.00 92.25 373 LEU A N 1
ATOM 3077 C CA . LEU A 1 373 ? -0.661 2.942 -8.128 1.00 92.25 373 LEU A CA 1
ATOM 3078 C C . LEU A 1 373 ? -1.500 4.021 -7.421 1.00 92.25 373 LEU A C 1
ATOM 3080 O O . LEU A 1 373 ? -2.049 3.757 -6.348 1.00 92.25 373 LEU A O 1
ATOM 3084 N N . LEU A 1 374 ? -1.676 5.198 -8.032 1.00 92.06 374 LEU A N 1
ATOM 3085 C CA . LEU A 1 374 ? -2.587 6.232 -7.524 1.00 92.06 374 LEU A CA 1
ATOM 3086 C C . LEU A 1 374 ? -4.046 5.783 -7.543 1.00 92.06 374 LEU A C 1
ATOM 3088 O O . LEU A 1 374 ? -4.772 5.998 -6.570 1.00 92.06 374 LEU A O 1
ATOM 3092 N N . PHE A 1 375 ? -4.481 5.139 -8.624 1.00 94.81 375 PHE A N 1
ATOM 3093 C CA . PHE A 1 375 ? -5.838 4.615 -8.726 1.00 94.81 375 PHE A CA 1
ATOM 3094 C C . PHE A 1 375 ? -6.106 3.522 -7.680 1.00 94.81 375 PHE A C 1
ATOM 3096 O O . PHE A 1 375 ? -7.128 3.549 -6.994 1.00 94.81 375 PHE A O 1
ATOM 3103 N N . MET A 1 376 ? -5.151 2.616 -7.461 1.00 94.75 376 MET A N 1
ATOM 3104 C CA . MET A 1 376 ? -5.198 1.622 -6.387 1.00 94.75 376 MET A CA 1
ATOM 3105 C C . MET A 1 376 ? -5.279 2.293 -5.008 1.00 94.75 376 MET A C 1
ATOM 3107 O O . MET A 1 376 ? -6.103 1.909 -4.174 1.00 94.75 376 MET A O 1
ATOM 3111 N N . ALA A 1 377 ? -4.473 3.334 -4.771 1.00 93.38 377 ALA A N 1
ATOM 3112 C CA . ALA A 1 377 ? -4.482 4.094 -3.521 1.00 93.38 377 ALA A CA 1
ATOM 3113 C C . ALA A 1 377 ? -5.851 4.748 -3.261 1.00 93.38 377 ALA A C 1
ATOM 3115 O O . ALA A 1 377 ? -6.351 4.709 -2.130 1.00 93.38 377 ALA A O 1
ATOM 3116 N N . PHE A 1 378 ? -6.478 5.291 -4.309 1.00 93.31 378 PHE A N 1
ATOM 3117 C CA . PHE A 1 378 ? -7.837 5.828 -4.274 1.00 93.31 378 PHE A CA 1
ATOM 3118 C C . PHE A 1 378 ? -8.876 4.751 -3.931 1.00 93.31 378 PHE A C 1
ATOM 3120 O O . PHE A 1 378 ? -9.702 4.956 -3.040 1.00 93.31 378 PHE A O 1
ATOM 3127 N N . LEU A 1 379 ? -8.814 3.580 -4.567 1.00 94.06 379 LEU A N 1
ATOM 3128 C CA . LEU A 1 379 ? -9.739 2.477 -4.300 1.00 94.06 379 LEU A CA 1
ATOM 3129 C C . LEU A 1 379 ? -9.637 1.955 -2.854 1.00 94.06 379 LEU A C 1
ATOM 3131 O O . LEU A 1 379 ? -10.658 1.669 -2.235 1.00 94.06 379 LEU A O 1
ATOM 3135 N N . PHE A 1 380 ? -8.440 1.921 -2.258 1.00 93.19 380 PHE A N 1
ATOM 3136 C CA . PHE A 1 380 ? -8.274 1.632 -0.823 1.00 93.19 380 PHE A CA 1
ATOM 3137 C C . PHE A 1 380 ? -8.862 2.706 0.098 1.00 93.19 380 PHE A C 1
ATOM 3139 O O . PHE A 1 380 ? -9.311 2.397 1.206 1.00 93.19 380 PHE A O 1
ATOM 3146 N N . LYS A 1 381 ? -8.910 3.962 -0.357 1.00 89.69 381 LYS A N 1
ATOM 3147 C CA . LYS A 1 381 ? -9.537 5.066 0.378 1.00 89.69 381 LYS A CA 1
ATOM 3148 C C . LYS A 1 381 ? -11.067 5.053 0.268 1.00 89.69 381 LYS A C 1
ATOM 3150 O O . LYS A 1 381 ? -11.746 5.511 1.190 1.00 89.69 381 LYS A O 1
ATOM 3155 N N . LEU A 1 382 ? -11.616 4.496 -0.811 1.00 90.38 382 LEU A N 1
ATOM 3156 C CA . LEU A 1 382 ? -13.041 4.535 -1.146 1.00 90.38 382 LEU A CA 1
ATOM 3157 C C . LEU A 1 382 ? -13.970 3.975 -0.046 1.00 90.38 382 LEU A C 1
ATOM 3159 O O . LEU A 1 382 ? -14.920 4.677 0.303 1.00 90.38 382 LEU A O 1
ATOM 3163 N N . PRO A 1 383 ? -13.728 2.805 0.586 1.00 91.81 383 PRO A N 1
ATOM 3164 C CA . PRO A 1 383 ? -14.615 2.306 1.643 1.00 91.81 383 PRO A CA 1
ATOM 3165 C C . PRO A 1 383 ? -14.710 3.249 2.856 1.00 91.81 383 PRO A C 1
ATOM 3167 O O . PRO A 1 383 ? -15.777 3.389 3.456 1.00 91.81 383 PRO A O 1
ATOM 3170 N N . ASN A 1 384 ? -13.624 3.956 3.195 1.00 87.81 384 ASN A N 1
ATOM 3171 C CA . ASN A 1 384 ? -13.635 4.983 4.241 1.00 87.81 384 ASN A CA 1
ATOM 3172 C C . ASN A 1 384 ? -14.454 6.211 3.822 1.00 87.81 384 ASN A C 1
ATOM 3174 O O . ASN A 1 384 ? -15.198 6.746 4.638 1.00 87.81 384 ASN A O 1
ATOM 3178 N N . VAL A 1 385 ? -14.364 6.636 2.559 1.00 86.94 385 VAL A N 1
ATOM 3179 C CA . VAL A 1 385 ? -15.203 7.723 2.025 1.00 86.94 385 VAL A CA 1
ATOM 3180 C C . VAL A 1 385 ? -16.683 7.343 2.107 1.00 86.94 385 VAL A C 1
ATOM 3182 O O . VAL A 1 385 ? -17.484 8.127 2.609 1.00 86.94 385 VAL A O 1
ATOM 3185 N N . VAL A 1 386 ? -17.038 6.109 1.732 1.00 86.50 386 VAL A N 1
ATOM 3186 C CA . VAL A 1 386 ? -18.400 5.570 1.885 1.00 86.50 386 VAL A CA 1
ATOM 3187 C C . VAL A 1 386 ? -18.845 5.626 3.351 1.00 86.50 386 VAL A C 1
ATOM 3189 O O . VAL A 1 386 ? -19.914 6.158 3.645 1.00 86.50 386 VAL A O 1
ATOM 3192 N N . TRP A 1 387 ? -18.017 5.170 4.298 1.00 86.06 387 TRP A N 1
ATOM 3193 C CA . TRP A 1 387 ? -18.323 5.303 5.729 1.00 86.06 387 TRP A CA 1
ATOM 3194 C C . TRP A 1 387 ? -18.613 6.753 6.129 1.00 86.06 387 TRP A C 1
ATOM 3196 O O . TRP A 1 387 ? -19.599 7.008 6.814 1.00 86.06 387 TRP A O 1
ATOM 3206 N N . ARG A 1 388 ? -17.789 7.710 5.693 1.00 83.69 388 ARG A N 1
ATOM 3207 C CA . ARG A 1 388 ? -17.924 9.127 6.066 1.00 83.69 388 ARG A CA 1
ATOM 3208 C C . ARG A 1 388 ? -19.173 9.781 5.483 1.00 83.69 388 ARG A C 1
ATOM 3210 O O . ARG A 1 388 ? -19.817 10.552 6.182 1.00 83.69 388 ARG A O 1
ATOM 3217 N N . ILE A 1 389 ? -19.545 9.438 4.253 1.00 82.38 389 ILE A N 1
ATOM 3218 C CA . ILE A 1 389 ? -20.756 9.965 3.612 1.00 82.38 389 ILE A CA 1
ATOM 3219 C C . ILE A 1 389 ? -22.015 9.412 4.297 1.00 82.38 389 ILE A C 1
ATOM 3221 O O . ILE A 1 389 ? -22.959 10.153 4.570 1.00 82.38 389 ILE A O 1
ATOM 3225 N N . PHE A 1 390 ? -22.040 8.113 4.610 1.00 79.88 390 PHE A N 1
ATOM 3226 C CA . PHE A 1 390 ? -23.252 7.450 5.102 1.00 79.88 390 PHE A CA 1
ATOM 3227 C C . PHE A 1 390 ? -23.381 7.402 6.633 1.00 79.88 390 PHE A C 1
ATOM 3229 O O . PHE A 1 390 ? -24.491 7.177 7.135 1.00 79.88 390 PHE A O 1
ATOM 3236 N N . ASN A 1 391 ? -22.310 7.646 7.401 1.00 78.06 391 ASN A N 1
ATOM 3237 C CA . ASN A 1 391 ? -22.376 7.620 8.868 1.00 78.06 391 ASN A CA 1
ATOM 3238 C C . ASN A 1 391 ? -23.267 8.739 9.434 1.00 78.06 391 ASN A C 1
ATOM 3240 O O . ASN A 1 391 ? -24.024 8.486 10.373 1.00 78.06 391 ASN A O 1
ATOM 3244 N N . GLY A 1 392 ? -23.292 9.920 8.803 1.00 70.38 392 GLY A N 1
ATOM 3245 C CA . GLY A 1 392 ? -24.168 11.034 9.174 1.00 70.38 392 GLY A CA 1
ATOM 3246 C C . GLY A 1 392 ? -25.650 10.691 9.006 1.00 70.38 392 GLY A C 1
ATOM 3247 O O . GLY A 1 392 ? -26.503 11.198 9.732 1.00 70.38 392 GLY A O 1
ATOM 3248 N N . GLY A 1 393 ? -25.962 9.725 8.133 1.00 67.56 393 GLY A N 1
ATOM 3249 C CA . GLY A 1 393 ? -27.308 9.186 7.953 1.00 67.56 393 GLY A CA 1
ATOM 3250 C C . GLY A 1 393 ? -27.913 8.539 9.208 1.00 67.56 393 GLY A C 1
ATOM 3251 O O . GLY A 1 393 ? -29.136 8.374 9.245 1.00 67.56 393 GLY A O 1
ATOM 3252 N N . SER A 1 394 ? -27.095 8.217 10.222 1.00 69.38 394 SER A N 1
ATOM 3253 C CA . SER A 1 394 ? -27.517 7.695 11.536 1.00 69.38 394 SER A CA 1
ATOM 3254 C C . SER A 1 394 ? -28.081 8.763 12.487 1.00 69.38 394 SER A C 1
ATOM 3256 O O . SER A 1 394 ? -28.605 8.419 13.548 1.00 69.38 394 SER A O 1
ATOM 3258 N N . GLY A 1 395 ? -27.953 10.052 12.139 1.00 69.94 395 GLY A N 1
ATOM 3259 C CA . GLY A 1 395 ? -28.302 11.170 13.023 1.00 69.94 395 GLY A CA 1
ATOM 3260 C C . GLY A 1 395 ? -27.357 11.333 14.221 1.00 69.94 395 GLY A C 1
ATOM 3261 O O . GLY A 1 395 ? -27.654 12.109 15.126 1.00 69.94 395 GLY A O 1
ATOM 3262 N N . LEU A 1 396 ? -26.233 10.605 14.241 1.00 72.50 396 LEU A N 1
ATOM 3263 C CA . LEU A 1 396 ? -25.238 10.606 15.309 1.00 72.50 396 LEU A CA 1
ATOM 3264 C C . LEU A 1 396 ? -23.907 11.165 14.802 1.00 72.50 396 LEU A C 1
ATOM 3266 O O . LEU A 1 396 ? -23.350 10.669 13.824 1.00 72.50 396 LEU A O 1
ATOM 3270 N N . ASN A 1 397 ? -23.352 12.158 15.499 1.00 80.12 397 ASN A N 1
ATOM 3271 C CA . ASN A 1 397 ? -21.996 12.622 15.223 1.00 80.12 397 ASN A CA 1
ATOM 3272 C C . ASN A 1 397 ? -20.991 11.793 16.041 1.00 80.12 397 ASN A C 1
ATOM 3274 O O . ASN A 1 397 ? -20.777 12.039 17.230 1.00 80.12 397 ASN A O 1
ATOM 3278 N N . LEU A 1 398 ? -20.395 10.794 15.387 1.00 77.25 398 LEU A N 1
ATOM 3279 C CA . LEU A 1 398 ? -19.422 9.883 15.996 1.00 77.25 398 LEU A CA 1
ATOM 3280 C C . LEU A 1 398 ? -18.155 10.601 16.466 1.00 77.25 398 LEU A C 1
ATOM 3282 O O . LEU A 1 398 ? -17.613 10.249 17.510 1.00 77.25 398 LEU A O 1
ATOM 3286 N N . ASP A 1 399 ? -17.699 11.604 15.715 1.00 80.00 399 ASP A N 1
ATOM 3287 C CA . ASP A 1 399 ? -16.475 12.339 16.036 1.00 80.00 399 ASP A CA 1
ATOM 3288 C C . ASP A 1 399 ? -16.655 13.122 17.353 1.00 80.00 399 ASP A C 1
ATOM 3290 O O . ASP A 1 399 ? -15.774 13.097 18.210 1.00 80.00 399 ASP A O 1
ATOM 3294 N N . LYS A 1 400 ? -17.842 13.708 17.590 1.00 81.00 400 LYS A N 1
ATOM 3295 C CA . LYS A 1 400 ? -18.184 14.356 18.872 1.00 81.00 400 LYS A CA 1
ATOM 3296 C C . LYS A 1 400 ? -18.196 13.376 20.046 1.00 81.00 400 LYS A C 1
ATOM 3298 O O . LYS A 1 400 ? -17.685 13.704 21.112 1.00 81.00 400 LYS A O 1
ATOM 3303 N N . ILE A 1 401 ? -18.766 12.182 19.867 1.00 80.81 401 ILE A N 1
ATOM 3304 C CA . ILE A 1 401 ? -18.817 11.165 20.932 1.00 80.81 401 ILE A CA 1
ATOM 3305 C C . ILE A 1 401 ? -17.418 10.727 21.333 1.00 80.81 401 ILE A C 1
ATOM 3307 O O . ILE A 1 401 ? -17.113 10.658 22.522 1.00 80.81 401 ILE A O 1
ATOM 3311 N N . VAL A 1 402 ? -16.569 10.450 20.346 1.00 81.12 402 VAL A N 1
ATOM 3312 C CA . VAL A 1 402 ? -15.201 10.025 20.619 1.00 81.12 402 VAL A CA 1
ATOM 3313 C C . VAL A 1 402 ? -14.389 11.155 21.248 1.00 81.12 402 VAL A C 1
ATOM 3315 O O . VAL A 1 402 ? -13.646 10.903 22.187 1.00 81.12 402 VAL A O 1
ATOM 3318 N N . HIS A 1 403 ? -14.600 12.401 20.828 1.00 81.56 403 HIS A N 1
ATOM 3319 C CA . HIS A 1 403 ? -13.968 13.555 21.460 1.00 81.56 403 HIS A CA 1
ATOM 3320 C C . HIS A 1 403 ? -14.367 13.712 22.938 1.00 81.56 403 HIS A C 1
ATOM 3322 O O . HIS A 1 403 ? -13.499 13.888 23.787 1.00 81.56 403 HIS A O 1
ATOM 3328 N N . PHE A 1 404 ? -15.655 13.587 23.284 1.00 79.19 404 PHE A N 1
ATOM 3329 C CA . PHE A 1 404 ? -16.084 13.601 24.692 1.00 79.19 404 PHE A CA 1
ATOM 3330 C C . PHE A 1 404 ? -15.521 12.414 25.486 1.00 79.19 404 PHE A C 1
ATOM 3332 O O . PHE A 1 404 ? -15.153 12.566 26.652 1.00 79.19 404 PHE A O 1
ATOM 3339 N N . ALA A 1 405 ? -15.417 11.243 24.855 1.00 76.81 405 ALA A N 1
ATOM 3340 C CA . ALA A 1 405 ? -14.800 10.064 25.452 1.00 76.81 405 ALA A CA 1
ATOM 3341 C C . ALA A 1 405 ? -13.301 10.279 25.736 1.00 76.81 405 ALA A C 1
ATOM 3343 O O . ALA A 1 405 ? -12.828 9.918 26.812 1.00 76.81 405 ALA A O 1
ATOM 3344 N N . GLU A 1 406 ? -12.567 10.916 24.825 1.00 76.38 406 GLU A N 1
ATOM 3345 C CA . GLU A 1 406 ? -11.149 11.253 24.996 1.00 76.38 406 GLU A CA 1
ATOM 3346 C C . GLU A 1 406 ? -10.954 12.344 26.063 1.00 76.38 406 GLU A C 1
ATOM 3348 O O . GLU A 1 406 ? -10.142 12.187 26.974 1.00 76.38 406 GLU A O 1
ATOM 3353 N N . GLN A 1 407 ? -11.768 13.405 26.040 1.00 74.88 407 GLN A N 1
ATOM 3354 C CA . GLN A 1 407 ? -11.731 14.470 27.051 1.00 74.88 407 GLN A CA 1
ATOM 3355 C C . GLN A 1 407 ? -11.992 13.953 28.470 1.00 74.88 407 GLN A C 1
ATOM 3357 O O . GLN A 1 407 ? -11.363 14.416 29.421 1.00 74.88 407 GLN A O 1
ATOM 3362 N N . SER A 1 408 ? -12.857 12.946 28.622 1.00 72.19 408 SER A N 1
ATOM 3363 C CA . SER A 1 408 ? -13.131 12.329 29.924 1.00 72.19 408 SER A CA 1
ATOM 3364 C C . SER A 1 408 ? -11.920 11.613 30.547 1.00 72.19 408 SER A C 1
ATOM 3366 O O . SER A 1 408 ? -11.940 11.323 31.742 1.00 72.19 408 SER A O 1
ATOM 3368 N N . GLN A 1 409 ? -10.860 11.341 29.771 1.00 68.94 409 GLN A N 1
ATOM 3369 C CA . GLN A 1 409 ? -9.605 10.783 30.285 1.00 68.94 409 GLN A CA 1
ATOM 3370 C C . GLN A 1 409 ? -8.625 11.844 30.798 1.00 68.94 409 GLN A C 1
ATOM 3372 O O . GLN A 1 409 ? -7.776 11.521 31.626 1.00 68.94 409 GLN A O 1
ATOM 3377 N N . LEU A 1 410 ? -8.703 13.072 30.277 1.00 65.25 410 LEU A N 1
ATOM 3378 C CA . LEU A 1 410 ? -7.683 14.112 30.459 1.00 65.25 410 LEU A CA 1
ATOM 3379 C C . LEU A 1 410 ? -8.120 15.239 31.414 1.00 65.25 410 LEU A C 1
ATOM 3381 O O . LEU A 1 410 ? -7.292 16.066 31.785 1.00 65.25 410 LEU A O 1
ATOM 3385 N N . GLY A 1 411 ? -9.401 15.291 31.797 1.00 64.69 411 GLY A N 1
ATOM 3386 C CA . GLY A 1 411 ? -9.962 16.326 32.672 1.00 64.69 411 GLY A CA 1
ATOM 3387 C C . GLY A 1 411 ? -9.849 16.038 34.175 1.00 64.69 411 GLY A C 1
ATOM 3388 O O . GLY A 1 411 ? -9.686 14.893 34.601 1.00 64.69 411 GLY A O 1
ATOM 3389 N N . ASN A 1 412 ? -10.004 17.091 34.985 1.00 75.25 412 ASN A N 1
ATOM 3390 C CA . ASN A 1 412 ? -10.182 16.995 36.438 1.00 75.25 412 ASN A CA 1
ATOM 3391 C C . ASN A 1 412 ? -11.414 16.133 36.791 1.00 75.25 412 ASN A C 1
ATOM 3393 O O . ASN A 1 412 ? -12.333 16.035 35.975 1.00 75.25 412 ASN A O 1
ATOM 3397 N N . PRO A 1 413 ? -11.482 15.522 37.992 1.00 72.69 413 PRO A N 1
ATOM 3398 C CA . PRO A 1 413 ? -12.580 14.623 38.374 1.00 72.69 413 PRO A CA 1
ATOM 3399 C C . PRO A 1 413 ? -13.981 15.236 38.184 1.00 72.69 413 PRO A C 1
ATOM 3401 O O . PRO A 1 413 ? -14.854 14.572 37.623 1.00 72.69 413 PRO A O 1
ATOM 3404 N N . ASP A 1 414 ? -14.167 16.514 38.525 1.00 76.00 414 ASP A N 1
ATOM 3405 C CA . ASP A 1 414 ? -15.447 17.221 38.349 1.00 76.00 414 ASP A CA 1
ATOM 3406 C C . ASP A 1 414 ? -15.797 17.470 36.870 1.00 76.00 414 ASP A C 1
ATOM 3408 O O . ASP A 1 414 ? -16.960 17.412 36.460 1.00 76.00 414 ASP A O 1
ATOM 3412 N N . ASP A 1 415 ? -14.790 17.732 36.033 1.00 76.75 415 ASP A N 1
ATOM 3413 C CA . ASP A 1 415 ? -14.970 17.964 34.595 1.00 76.75 415 ASP A CA 1
ATOM 3414 C C . ASP A 1 415 ? -15.200 16.652 33.839 1.00 76.75 415 ASP A C 1
ATOM 3416 O O . ASP A 1 415 ? -15.963 16.606 32.866 1.00 76.75 415 ASP A O 1
ATOM 3420 N N . ARG A 1 416 ? -14.603 15.557 34.321 1.00 76.19 416 ARG A N 1
ATOM 3421 C CA . ARG A 1 416 ? -14.863 14.197 33.849 1.00 76.19 416 ARG A CA 1
ATOM 3422 C C . ARG A 1 416 ? -16.317 13.807 34.098 1.00 76.19 416 ARG A C 1
ATOM 3424 O O . ARG A 1 416 ? -16.960 13.322 33.168 1.00 76.19 416 ARG A O 1
ATOM 3431 N N . GLU A 1 417 ? -16.853 14.046 35.295 1.00 80.94 417 GLU A N 1
ATOM 3432 C CA . GLU A 1 417 ? -18.256 13.738 35.605 1.00 80.94 417 GLU A CA 1
ATOM 3433 C C . GLU A 1 417 ? -19.216 14.526 34.699 1.00 80.94 417 GLU A C 1
ATOM 3435 O O . GLU A 1 417 ? -20.108 13.946 34.075 1.00 80.94 417 GLU A O 1
ATOM 3440 N N . LYS A 1 418 ? -18.983 15.835 34.522 1.00 82.44 418 LYS A N 1
ATOM 3441 C CA . LYS A 1 418 ? -19.769 16.674 33.597 1.00 82.44 418 LYS A CA 1
ATOM 3442 C C . LYS A 1 418 ? -19.688 16.187 32.150 1.00 82.44 418 LYS A C 1
ATOM 3444 O O . LYS A 1 418 ? -20.703 16.185 31.448 1.00 82.44 418 LYS A O 1
ATOM 3449 N N . SER A 1 419 ? -18.508 15.759 31.700 1.00 79.88 419 SER A N 1
ATOM 3450 C CA . SER A 1 419 ? -18.288 15.240 30.344 1.00 79.88 419 SER A CA 1
ATOM 3451 C C . SER A 1 419 ? -19.009 13.909 30.126 1.00 79.88 419 SER A C 1
ATOM 3453 O O . SER A 1 419 ? -19.696 13.744 29.118 1.00 79.88 419 SER A O 1
ATOM 3455 N N . ILE A 1 420 ? -18.937 12.992 31.097 1.00 84.50 420 ILE A N 1
ATOM 3456 C CA . ILE A 1 420 ? -19.647 11.704 31.069 1.00 84.50 420 ILE A CA 1
ATOM 3457 C C . ILE A 1 420 ? -21.158 11.930 31.085 1.00 84.50 420 ILE A C 1
ATOM 3459 O O . ILE A 1 420 ? -21.869 11.327 30.287 1.00 84.50 420 ILE A O 1
ATOM 3463 N N . LYS A 1 421 ? -21.658 12.849 31.915 1.00 85.62 421 LYS A N 1
ATOM 3464 C CA . LYS A 1 421 ? -23.084 13.192 31.973 1.00 85.62 421 LYS A CA 1
ATOM 3465 C C . LYS A 1 421 ? -23.577 13.842 30.680 1.00 85.62 421 LYS A C 1
ATOM 3467 O O . LYS A 1 421 ? -24.675 13.548 30.212 1.00 85.62 421 LYS A O 1
ATOM 3472 N N . SER A 1 422 ? -22.763 14.698 30.065 1.00 85.12 422 SER A N 1
ATOM 3473 C CA . SER A 1 422 ? -23.060 15.300 28.758 1.00 85.12 422 SER A CA 1
ATOM 3474 C C . SER A 1 422 ? -23.087 14.248 27.647 1.00 85.12 422 SER A C 1
ATOM 3476 O O . SER A 1 422 ? -24.004 14.243 26.824 1.00 85.12 422 SER A O 1
ATOM 3478 N N . LEU A 1 423 ? -22.138 13.308 27.667 1.00 84.25 423 LEU A N 1
ATOM 3479 C CA . LEU A 1 423 ? -22.091 12.170 26.754 1.00 84.25 423 LEU A CA 1
ATOM 3480 C C . LEU A 1 423 ? -23.296 11.231 26.946 1.00 84.25 423 LEU A C 1
ATOM 3482 O O . LEU A 1 423 ? -23.929 10.852 25.961 1.00 84.25 423 LEU A O 1
ATOM 3486 N N . ALA A 1 424 ? -23.657 10.915 28.192 1.00 86.31 424 ALA A N 1
ATOM 3487 C CA . ALA A 1 424 ? -24.820 10.101 28.539 1.00 86.31 424 ALA A CA 1
ATOM 3488 C C . ALA A 1 424 ? -26.120 10.752 28.054 1.00 86.31 424 ALA A C 1
ATOM 3490 O O . ALA A 1 424 ? -26.907 10.097 27.384 1.00 86.31 424 ALA A O 1
ATOM 3491 N N . ASN A 1 425 ? -26.302 12.056 28.290 1.00 85.81 425 ASN A N 1
ATOM 3492 C CA . ASN A 1 425 ? -27.446 12.821 27.784 1.00 85.81 425 ASN A CA 1
ATOM 3493 C C . ASN A 1 425 ? -27.531 12.803 26.251 1.00 85.81 425 ASN A C 1
ATOM 3495 O O . ASN A 1 425 ? -28.619 12.692 25.687 1.00 85.81 425 ASN A O 1
ATOM 3499 N N . PHE A 1 426 ? -26.395 12.936 25.561 1.00 83.88 426 PHE A N 1
ATOM 3500 C CA . PHE A 1 426 ? -26.357 12.895 24.100 1.00 83.88 426 PHE A CA 1
ATOM 3501 C C . PHE A 1 426 ? -26.731 11.507 23.564 1.00 83.88 426 PHE A C 1
ATOM 3503 O O . PHE A 1 426 ? -27.564 11.396 22.663 1.00 83.88 426 PHE A O 1
ATOM 3510 N N . MET A 1 427 ? -26.162 10.451 24.154 1.00 82.62 427 MET A N 1
ATOM 3511 C CA . MET A 1 427 ? -26.483 9.066 23.809 1.00 82.62 427 MET A CA 1
ATOM 3512 C C . MET A 1 427 ? -27.935 8.716 24.132 1.00 82.62 427 MET A C 1
ATOM 3514 O O . MET A 1 427 ? -28.592 8.104 23.301 1.00 82.62 427 MET A O 1
ATOM 3518 N N . ASP A 1 428 ? -28.454 9.130 25.286 1.00 84.25 428 ASP A N 1
ATOM 3519 C CA . ASP A 1 428 ? -29.835 8.899 25.713 1.00 84.25 428 ASP A CA 1
ATOM 3520 C C . ASP A 1 428 ? -30.841 9.560 24.761 1.00 84.25 428 ASP A C 1
ATOM 3522 O O . ASP A 1 428 ? -31.749 8.891 24.272 1.00 84.25 428 ASP A O 1
ATOM 3526 N N . LYS A 1 429 ? -30.631 10.837 24.402 1.00 81.94 429 LYS A N 1
ATOM 3527 C CA . LYS A 1 429 ? -31.472 11.542 23.418 1.00 81.94 429 LYS A CA 1
ATOM 3528 C C . LYS A 1 429 ? -31.476 10.852 22.055 1.00 81.94 429 LYS A C 1
ATOM 3530 O O . LYS A 1 429 ? -32.520 10.778 21.411 1.00 81.94 429 LYS A O 1
ATOM 3535 N N . TRP A 1 430 ? -30.324 10.353 21.608 1.00 80.06 430 TRP A N 1
ATOM 3536 C CA . TRP A 1 430 ? -30.223 9.618 20.348 1.00 80.06 430 TRP A CA 1
ATOM 3537 C C . TRP A 1 430 ? -30.831 8.209 20.430 1.00 80.06 430 TRP A C 1
ATOM 3539 O O . TRP A 1 430 ? -31.466 7.750 19.481 1.00 80.06 430 TRP A O 1
ATOM 3549 N N . LEU A 1 431 ? -30.670 7.505 21.551 1.00 75.31 431 LEU A N 1
ATOM 3550 C CA . LEU A 1 431 ? -31.294 6.200 21.755 1.00 75.31 431 LEU A CA 1
ATOM 3551 C C . LEU A 1 431 ? -32.817 6.339 21.756 1.00 75.31 431 LEU A C 1
ATOM 3553 O O . LEU A 1 431 ? -33.477 5.573 21.056 1.00 75.31 431 LEU A O 1
ATOM 3557 N N . ASP A 1 432 ? -33.354 7.344 22.449 1.00 73.25 432 ASP A N 1
ATOM 3558 C CA . ASP A 1 432 ? -34.789 7.624 22.521 1.00 73.25 432 ASP A CA 1
ATOM 3559 C C . ASP A 1 432 ? -35.379 8.085 21.186 1.00 73.25 432 ASP A C 1
ATOM 3561 O O . ASP A 1 432 ? -36.443 7.601 20.800 1.00 73.25 432 ASP A O 1
ATOM 3565 N N . SER A 1 433 ? -34.690 8.959 20.442 1.00 67.19 433 SER A N 1
ATOM 3566 C CA . SER A 1 433 ? -35.168 9.419 19.127 1.00 67.19 433 SER A CA 1
ATOM 3567 C C . SER A 1 433 ? -35.294 8.278 18.111 1.00 67.19 433 SER A C 1
ATOM 3569 O O . SER A 1 433 ? -36.088 8.354 17.173 1.00 67.19 433 SER A O 1
ATOM 3571 N N . ASN A 1 434 ? -34.556 7.188 18.326 1.00 57.72 434 ASN A N 1
ATOM 3572 C CA . ASN A 1 434 ? -34.588 5.992 17.497 1.00 57.72 434 ASN A CA 1
ATOM 3573 C C . ASN A 1 434 ? -35.594 4.924 17.971 1.00 57.72 434 ASN A C 1
ATOM 3575 O O . ASN A 1 434 ? -35.662 3.862 17.350 1.00 57.72 434 ASN A O 1
ATOM 3579 N N . VAL A 1 435 ? -36.326 5.117 19.076 1.00 59.44 435 VAL A N 1
ATOM 3580 C CA . VAL A 1 435 ? -37.367 4.182 19.553 1.00 59.44 435 VAL A CA 1
ATOM 3581 C C . VAL A 1 435 ? -38.728 4.604 18.982 1.00 59.44 435 VAL A C 1
ATOM 3583 O O . VAL A 1 435 ? -39.272 5.639 19.356 1.00 59.44 435 VAL A O 1
ATOM 3586 N N . GLU A 1 436 ? -39.321 3.802 18.087 1.00 52.53 436 GLU A N 1
ATOM 3587 C CA . GLU A 1 436 ? -40.708 4.029 17.649 1.00 52.53 436 GLU A CA 1
ATOM 3588 C C . GLU A 1 436 ? -41.672 3.826 18.831 1.00 52.53 436 GLU A C 1
ATOM 3590 O O . GLU A 1 436 ? -41.791 2.724 19.366 1.00 52.53 436 GLU A O 1
ATOM 3595 N N . ARG A 1 437 ? -42.385 4.891 19.222 1.00 48.88 437 ARG A N 1
ATOM 3596 C CA . ARG A 1 437 ? -43.426 4.855 20.266 1.00 48.88 437 ARG A CA 1
ATOM 3597 C C . ARG A 1 437 ? -44.812 4.442 19.740 1.00 48.88 437 ARG A C 1
ATOM 3599 O O . ARG A 1 437 ? -45.707 4.241 20.549 1.00 48.88 437 ARG A O 1
ATOM 3606 N N . ASN A 1 438 ? -44.988 4.286 18.419 1.00 42.19 438 ASN A N 1
ATOM 3607 C CA . ASN A 1 438 ? -46.274 3.934 17.800 1.00 42.19 438 ASN A CA 1
ATOM 3608 C C . ASN A 1 438 ? -46.306 2.489 17.280 1.00 42.19 438 ASN A C 1
ATOM 3610 O O . ASN A 1 438 ? -45.616 2.121 16.328 1.00 42.19 438 ASN A O 1
ATOM 3614 N N . TRP A 1 439 ? -47.150 1.681 17.918 1.00 36.75 439 TRP A N 1
ATOM 3615 C CA . TRP A 1 439 ? -47.310 0.244 17.713 1.00 36.75 439 TRP A CA 1
ATOM 3616 C C . TRP A 1 439 ? -48.438 -0.031 16.704 1.00 36.75 439 TRP A C 1
ATOM 3618 O O . TRP A 1 439 ? -49.569 -0.278 17.100 1.00 36.75 439 TRP A O 1
ATOM 3628 N N . ASN A 1 440 ? -48.152 0.017 15.394 1.00 47.84 440 ASN A N 1
ATOM 3629 C CA . ASN A 1 440 ? -49.153 -0.266 14.349 1.00 47.84 440 ASN A CA 1
ATOM 3630 C C . ASN A 1 440 ? -48.770 -1.463 13.459 1.00 47.84 440 ASN A C 1
ATOM 3632 O O . ASN A 1 440 ? -47.629 -1.599 13.013 1.00 47.84 440 ASN A O 1
ATOM 3636 N N . VAL A 1 441 ? -49.765 -2.304 13.142 1.00 52.34 441 VAL A N 1
ATOM 3637 C CA . VAL A 1 441 ? -49.661 -3.556 12.355 1.00 52.34 441 VAL A CA 1
ATOM 3638 C C . VAL A 1 441 ? -49.024 -3.345 10.969 1.00 52.34 441 VAL A C 1
ATOM 3640 O O . VAL A 1 441 ? -48.286 -4.204 10.488 1.00 52.34 441 VAL A O 1
ATOM 3643 N N . ILE A 1 442 ? -49.217 -2.167 10.370 1.00 50.16 442 ILE A N 1
ATOM 3644 C CA . ILE A 1 442 ? -48.674 -1.772 9.057 1.00 50.16 442 ILE A CA 1
ATOM 3645 C C . ILE A 1 442 ? -47.137 -1.624 9.074 1.00 50.16 442 ILE A C 1
ATOM 3647 O O . ILE A 1 442 ? -46.471 -1.914 8.079 1.00 50.16 442 ILE A O 1
ATOM 3651 N N . ASN A 1 443 ? -46.530 -1.249 10.208 1.00 52.44 443 ASN A N 1
ATOM 3652 C CA . ASN A 1 443 ? -45.065 -1.197 10.326 1.00 52.44 443 ASN A CA 1
ATOM 3653 C C . ASN A 1 443 ? -44.436 -2.601 10.376 1.00 52.44 443 ASN A C 1
ATOM 3655 O O . ASN A 1 443 ? -43.271 -2.765 10.010 1.00 52.44 443 ASN A O 1
ATOM 3659 N N . ARG A 1 444 ? -45.203 -3.626 10.773 1.00 46.25 444 ARG A N 1
ATOM 3660 C CA . ARG A 1 444 ? -44.746 -5.018 10.919 1.00 46.25 444 ARG A CA 1
ATOM 3661 C C . ARG A 1 444 ? -44.491 -5.684 9.562 1.00 46.25 444 ARG A C 1
ATOM 3663 O O . ARG A 1 444 ? -43.469 -6.346 9.386 1.00 46.25 444 ARG A O 1
ATOM 3670 N N . THR A 1 445 ? -45.365 -5.438 8.585 1.00 50.44 445 THR A N 1
ATOM 3671 C CA . THR A 1 445 ? -45.225 -5.925 7.201 1.00 50.44 445 THR A CA 1
ATOM 3672 C C . THR A 1 445 ? -44.122 -5.180 6.443 1.00 50.44 445 THR A C 1
ATOM 3674 O O . THR A 1 445 ? -43.296 -5.810 5.782 1.00 50.44 445 THR A O 1
ATOM 3677 N N . LYS A 1 446 ? -43.995 -3.858 6.636 1.00 51.69 446 LYS A N 1
ATOM 3678 C CA . LYS A 1 446 ? -42.880 -3.056 6.089 1.00 51.69 446 LYS A CA 1
ATOM 3679 C C . LYS A 1 446 ? -41.510 -3.479 6.656 1.00 51.69 446 LYS A C 1
ATOM 3681 O O . LYS A 1 446 ? -40.522 -3.520 5.922 1.00 51.69 446 LYS A O 1
ATOM 3686 N N . GLN A 1 447 ? -41.446 -3.851 7.941 1.00 50.34 447 GLN A N 1
ATOM 3687 C CA . GLN A 1 447 ? -40.232 -4.363 8.597 1.00 50.34 447 GLN A CA 1
ATOM 3688 C C . GLN A 1 447 ? -39.803 -5.762 8.129 1.00 50.34 447 GLN A C 1
ATOM 3690 O O . GLN A 1 447 ? -38.602 -6.033 8.122 1.00 50.34 447 GLN A O 1
ATOM 3695 N N . GLN A 1 448 ? -40.731 -6.652 7.758 1.00 46.56 448 GLN A N 1
ATOM 3696 C CA . GLN A 1 448 ? -40.382 -7.985 7.246 1.00 46.56 448 GLN A CA 1
ATOM 3697 C C . GLN A 1 448 ? -39.836 -7.942 5.813 1.00 46.56 448 GLN A C 1
ATOM 3699 O O . GLN A 1 448 ? -38.855 -8.624 5.527 1.00 46.56 448 GLN A O 1
ATOM 3704 N N . ILE A 1 449 ? -40.392 -7.088 4.949 1.00 45.22 449 ILE A N 1
ATOM 3705 C CA . ILE A 1 449 ? -39.932 -6.923 3.558 1.00 45.22 449 ILE A CA 1
ATOM 3706 C C . ILE A 1 449 ? -38.557 -6.227 3.509 1.00 45.22 449 ILE A C 1
ATOM 3708 O O . ILE A 1 449 ? -37.652 -6.670 2.803 1.00 45.22 449 ILE A O 1
ATOM 3712 N N . SER A 1 450 ? -38.336 -5.204 4.347 1.00 48.41 450 SER A N 1
ATOM 3713 C CA . SER A 1 450 ? -37.015 -4.572 4.526 1.00 48.41 450 SER A CA 1
ATOM 3714 C C . SER A 1 450 ? -35.947 -5.543 5.048 1.00 48.41 450 SER A C 1
ATOM 3716 O O . SER A 1 450 ? -34.775 -5.368 4.727 1.00 48.41 450 SER A O 1
ATOM 3718 N N . ARG A 1 451 ? -36.327 -6.565 5.828 1.00 45.06 451 ARG A N 1
ATOM 3719 C CA . ARG A 1 451 ? -35.400 -7.551 6.409 1.00 45.06 451 ARG A CA 1
ATOM 3720 C C . ARG A 1 451 ? -34.738 -8.457 5.371 1.00 45.06 451 ARG A C 1
ATOM 3722 O O . ARG A 1 451 ? -33.615 -8.882 5.608 1.00 45.06 451 ARG A O 1
ATOM 3729 N N . TYR A 1 452 ? -35.429 -8.745 4.267 1.00 44.31 452 TYR A N 1
ATOM 3730 C CA . TYR A 1 452 ? -34.940 -9.646 3.220 1.00 44.31 452 TYR A CA 1
ATOM 3731 C C . TYR A 1 452 ? -34.294 -8.914 2.038 1.00 44.31 452 TYR A C 1
ATOM 3733 O O . TYR A 1 452 ? -33.369 -9.459 1.448 1.00 44.31 452 TYR A O 1
ATOM 3741 N N . PHE A 1 453 ? -34.731 -7.690 1.708 1.00 39.31 453 PHE A N 1
ATOM 3742 C CA . PHE A 1 453 ? -34.283 -7.001 0.485 1.00 39.31 453 PHE A CA 1
ATOM 3743 C C . PHE A 1 453 ? -33.444 -5.728 0.715 1.00 39.31 453 PHE A C 1
ATOM 3745 O O . PHE A 1 453 ? -32.735 -5.301 -0.188 1.00 39.31 453 PHE A O 1
ATOM 3752 N N . CYS A 1 454 ? -33.465 -5.117 1.911 1.00 46.44 454 CYS A N 1
ATOM 3753 C CA . CYS A 1 454 ? -32.570 -3.997 2.239 1.00 46.44 454 CYS A CA 1
ATOM 3754 C C . CYS A 1 454 ? -32.098 -4.045 3.701 1.00 46.44 454 CYS A C 1
ATOM 3756 O O . CYS A 1 454 ? -32.618 -3.336 4.570 1.00 46.44 454 CYS A O 1
ATOM 3758 N N . PHE A 1 455 ? -31.041 -4.828 3.951 1.00 46.00 455 PHE A N 1
ATOM 3759 C CA . PHE A 1 455 ? -30.285 -4.839 5.215 1.00 46.00 455 PHE A CA 1
ATOM 3760 C C . PHE A 1 455 ? -29.779 -3.431 5.616 1.00 46.00 455 PHE A C 1
ATOM 3762 O O . PHE A 1 455 ? -29.602 -3.140 6.795 1.00 46.00 455 PHE A O 1
ATOM 3769 N N . PHE A 1 456 ? -29.633 -2.528 4.638 1.00 41.00 456 PHE A N 1
ATOM 3770 C CA . PHE A 1 456 ? -29.089 -1.171 4.772 1.00 41.00 456 PHE A CA 1
ATOM 3771 C C . PHE A 1 456 ? -30.070 -0.086 5.220 1.00 41.00 456 PHE A C 1
ATOM 3773 O O . PHE A 1 456 ? -29.647 0.984 5.652 1.00 41.00 456 PHE A O 1
ATOM 3780 N N . CYS A 1 457 ? -31.379 -0.320 5.126 1.00 43.91 457 CYS A N 1
ATOM 3781 C CA . CYS A 1 457 ? -32.345 0.783 5.132 1.00 43.91 457 CYS A CA 1
ATOM 3782 C C . CYS A 1 457 ? -33.083 0.990 6.464 1.00 43.91 457 CYS A C 1
ATOM 3784 O O . CYS A 1 457 ? -33.869 1.931 6.587 1.00 43.91 457 CYS A O 1
ATOM 3786 N N . ASN A 1 458 ? -32.889 0.134 7.473 1.00 49.59 458 ASN A N 1
ATOM 3787 C CA . ASN A 1 458 ? -33.742 0.168 8.662 1.00 49.59 458 ASN A CA 1
ATOM 3788 C C . ASN A 1 458 ? -33.148 1.006 9.805 1.00 49.59 458 ASN A C 1
ATOM 3790 O O . ASN A 1 458 ? -32.767 0.481 10.853 1.00 49.59 458 ASN A O 1
ATOM 3794 N N . LYS A 1 459 ? -33.125 2.336 9.613 1.00 50.34 459 LYS A N 1
ATOM 3795 C CA . LYS A 1 459 ? -32.726 3.334 10.633 1.00 50.34 459 LYS A CA 1
ATOM 3796 C C . LYS A 1 459 ? -33.419 3.125 11.986 1.00 50.34 459 LYS A C 1
ATOM 3798 O O . LYS A 1 459 ? -32.858 3.415 13.032 1.00 50.34 459 LYS A O 1
ATOM 3803 N N . LYS A 1 460 ? -34.629 2.568 11.963 1.00 51.84 460 LYS A N 1
ATOM 3804 C CA . LYS A 1 460 ? -35.542 2.493 13.107 1.00 51.84 460 LYS A CA 1
ATOM 3805 C C . LYS A 1 460 ? -35.413 1.219 13.946 1.00 51.84 460 LYS A C 1
ATOM 3807 O O . LYS A 1 460 ? -35.974 1.135 15.033 1.00 51.84 460 LYS A O 1
ATOM 3812 N N . ALA A 1 461 ? -34.662 0.224 13.469 1.00 52.88 461 ALA A N 1
ATOM 3813 C CA . ALA A 1 461 ? -34.424 -1.021 14.200 1.00 52.88 461 ALA A CA 1
ATOM 3814 C C . ALA A 1 461 ? -33.247 -0.935 15.196 1.00 52.88 461 ALA A C 1
ATOM 3816 O O . ALA A 1 461 ? -33.023 -1.892 15.934 1.00 52.88 461 ALA A O 1
ATOM 3817 N N . GLY A 1 462 ? -32.496 0.179 15.222 1.00 60.00 462 GLY A N 1
ATOM 3818 C CA . GLY A 1 462 ? -31.267 0.308 16.020 1.00 60.00 462 GLY A CA 1
ATOM 3819 C C . GLY A 1 462 ? -30.159 -0.653 15.572 1.00 60.00 462 GLY A C 1
ATOM 3820 O O . GLY A 1 462 ? -29.453 -1.206 16.417 1.00 60.00 462 GLY A O 1
ATOM 3821 N N . LYS A 1 463 ? -30.080 -0.899 14.254 1.00 65.38 463 LYS A N 1
ATOM 3822 C CA . LYS A 1 463 ? -29.075 -1.749 13.587 1.00 65.38 463 LYS A CA 1
ATOM 3823 C C . LYS A 1 463 ? -28.377 -1.063 12.408 1.00 65.38 463 LYS A C 1
ATOM 3825 O O . LYS A 1 463 ? -27.617 -1.710 11.693 1.00 65.38 463 LYS A O 1
ATOM 3830 N N . TYR A 1 464 ? -28.696 0.200 12.129 1.00 72.50 464 TYR A N 1
ATOM 3831 C CA . TYR A 1 464 ? -28.236 0.876 10.912 1.00 72.50 464 TYR A CA 1
ATOM 3832 C C . TYR A 1 464 ? -26.731 1.111 10.953 1.00 72.50 464 TYR A C 1
ATOM 3834 O O . TYR A 1 464 ? -26.039 0.847 9.972 1.00 72.50 464 TYR A O 1
ATOM 3842 N N . LEU A 1 465 ? -26.222 1.570 12.098 1.00 74.56 465 LEU A N 1
ATOM 3843 C CA . LEU A 1 465 ? -24.807 1.881 12.252 1.00 74.56 465 LEU A CA 1
ATOM 3844 C C . LEU A 1 465 ? -23.963 0.602 12.198 1.00 74.56 465 LEU A C 1
ATOM 3846 O O . LEU A 1 465 ? -22.949 0.565 11.502 1.00 74.56 465 LEU A O 1
ATOM 3850 N N . VAL A 1 466 ? -24.423 -0.464 12.861 1.00 75.44 466 VAL A N 1
ATOM 3851 C CA . VAL A 1 466 ? -23.787 -1.788 12.803 1.00 75.44 466 VAL A CA 1
ATOM 3852 C C . VAL A 1 466 ? -23.823 -2.367 11.385 1.00 75.44 466 VAL A C 1
ATOM 3854 O O . VAL A 1 466 ? -22.808 -2.878 10.913 1.00 75.44 466 VAL A O 1
ATOM 3857 N N . ALA A 1 467 ? -24.952 -2.267 10.676 1.00 74.31 467 ALA A N 1
ATOM 3858 C CA . ALA A 1 467 ? -25.074 -2.752 9.300 1.00 74.31 467 ALA A CA 1
ATOM 3859 C C . ALA A 1 467 ? -24.163 -1.986 8.329 1.00 74.31 467 ALA A C 1
ATOM 3861 O O . ALA A 1 467 ? -23.473 -2.605 7.519 1.00 74.31 467 ALA A O 1
ATOM 3862 N N . LEU A 1 468 ? -24.116 -0.654 8.441 1.00 81.31 468 LEU A N 1
ATOM 3863 C CA . LEU A 1 468 ? -23.225 0.193 7.650 1.00 81.31 468 LEU A CA 1
ATOM 3864 C C . LEU A 1 468 ? -21.754 -0.144 7.920 1.00 81.31 468 LEU A C 1
ATOM 3866 O O . LEU A 1 468 ? -20.973 -0.279 6.980 1.00 81.31 468 LEU A O 1
ATOM 3870 N N . TYR A 1 469 ? -21.385 -0.322 9.190 1.00 82.75 469 TYR A N 1
ATOM 3871 C CA . TYR A 1 469 ? -20.033 -0.717 9.575 1.00 82.75 469 TYR A CA 1
ATOM 3872 C C . TYR A 1 469 ? -19.651 -2.062 8.941 1.00 82.75 469 TYR A C 1
ATOM 3874 O O . TYR A 1 469 ? -18.621 -2.149 8.276 1.00 82.75 469 TYR A O 1
ATOM 3882 N N . LEU A 1 470 ? -20.496 -3.093 9.069 1.00 83.12 470 LEU A N 1
ATOM 3883 C CA . LEU A 1 470 ? -20.244 -4.412 8.473 1.00 83.12 470 LEU A CA 1
ATOM 3884 C C . LEU A 1 470 ? -20.130 -4.352 6.947 1.00 83.12 470 LEU A C 1
ATOM 3886 O O . LEU A 1 470 ? -19.279 -5.019 6.366 1.00 83.12 470 LEU A O 1
ATOM 3890 N N . PHE A 1 471 ? -20.935 -3.527 6.290 1.00 85.31 471 PHE A N 1
ATOM 3891 C CA . PHE A 1 471 ? -20.843 -3.338 4.846 1.00 85.31 471 PHE A CA 1
ATOM 3892 C C . PHE A 1 471 ? -19.563 -2.672 4.398 1.00 85.31 471 PHE A C 1
ATOM 3894 O O . PHE A 1 471 ? -18.957 -3.126 3.436 1.00 85.31 471 PHE A O 1
ATOM 3901 N N . VAL A 1 472 ? -19.103 -1.653 5.118 1.00 88.00 472 VAL A N 1
ATOM 3902 C CA . VAL A 1 472 ? -17.798 -1.053 4.846 1.00 88.00 472 VAL A CA 1
ATOM 3903 C C . VAL A 1 472 ? -16.686 -2.095 5.022 1.00 88.00 472 VAL A C 1
ATOM 3905 O O . VAL A 1 472 ? -15.765 -2.136 4.210 1.00 88.00 472 VAL A O 1
ATOM 3908 N N . LYS A 1 473 ? -16.789 -3.008 6.001 1.00 87.25 473 LYS A N 1
ATOM 3909 C CA . LYS A 1 473 ? -15.847 -4.140 6.126 1.00 87.25 473 LYS A CA 1
ATOM 3910 C C . LYS A 1 473 ? -15.894 -5.078 4.926 1.00 87.25 473 LYS A C 1
ATOM 3912 O O . LYS A 1 473 ? -14.845 -5.456 4.415 1.00 87.25 473 LYS A O 1
ATOM 3917 N N . VAL A 1 474 ? -17.087 -5.414 4.450 1.00 89.25 474 VAL A N 1
ATOM 3918 C CA . VAL A 1 474 ? -17.266 -6.222 3.238 1.00 89.25 474 VAL A CA 1
ATOM 3919 C C . VAL A 1 474 ? -16.685 -5.505 2.011 1.00 89.25 474 VAL A C 1
ATOM 3921 O O . VAL A 1 474 ? -15.980 -6.132 1.225 1.00 89.25 474 VAL A O 1
ATOM 3924 N N . LEU A 1 475 ? -16.875 -4.188 1.885 1.00 91.31 475 LEU A N 1
ATOM 3925 C CA . LEU A 1 475 ? -16.255 -3.376 0.835 1.00 91.31 475 LEU A CA 1
ATOM 3926 C C . LEU A 1 475 ? -14.725 -3.390 0.907 1.00 91.31 475 LEU A C 1
ATOM 3928 O O . LEU A 1 475 ? -14.090 -3.457 -0.139 1.00 91.31 475 LEU A O 1
ATOM 3932 N N . TYR A 1 476 ? -14.115 -3.366 2.097 1.00 92.00 476 TYR A N 1
ATOM 3933 C CA . TYR A 1 476 ? -12.660 -3.516 2.218 1.00 92.00 476 TYR A CA 1
ATOM 3934 C C . TYR A 1 476 ? -12.170 -4.871 1.701 1.00 92.00 476 TYR A C 1
ATOM 3936 O O . TYR A 1 476 ? -11.162 -4.916 0.999 1.00 92.00 476 TYR A O 1
ATOM 3944 N N . VAL A 1 477 ? -12.886 -5.957 2.011 1.00 91.81 477 VAL A N 1
ATOM 3945 C CA . VAL A 1 477 ? -12.547 -7.305 1.528 1.00 91.81 477 VAL A CA 1
ATOM 3946 C C . VAL A 1 477 ? -12.691 -7.389 0.009 1.00 91.81 477 VAL A C 1
ATOM 3948 O O . VAL A 1 477 ? -11.762 -7.825 -0.668 1.00 91.81 477 VAL A O 1
ATOM 3951 N N . PHE A 1 478 ? -13.811 -6.915 -0.543 1.00 93.88 478 PHE A N 1
ATOM 3952 C CA . PHE A 1 478 ? -14.007 -6.878 -1.993 1.00 93.88 478 PHE A CA 1
ATOM 3953 C C . PHE A 1 478 ? -12.989 -5.989 -2.693 1.00 93.88 478 PHE A C 1
ATOM 3955 O O . PHE A 1 478 ? -12.487 -6.376 -3.743 1.00 93.88 478 PHE A O 1
ATOM 3962 N N . ASN A 1 479 ? -12.643 -4.840 -2.111 1.00 94.94 479 ASN A N 1
ATOM 3963 C CA . ASN A 1 479 ? -11.585 -4.000 -2.642 1.00 94.94 479 ASN A CA 1
ATOM 3964 C C . ASN A 1 479 ? -10.261 -4.770 -2.664 1.00 94.94 479 ASN A C 1
ATOM 3966 O O . ASN A 1 479 ? -9.662 -4.861 -3.723 1.00 94.94 479 ASN A O 1
ATOM 3970 N N . ALA A 1 480 ? -9.842 -5.391 -1.556 1.00 91.56 480 ALA A N 1
ATOM 3971 C CA . ALA A 1 480 ? -8.592 -6.155 -1.496 1.00 91.56 480 ALA A CA 1
ATOM 3972 C C . ALA A 1 480 ? -8.521 -7.269 -2.558 1.00 91.56 480 ALA A C 1
ATOM 3974 O O . ALA A 1 480 ? -7.501 -7.412 -3.227 1.00 91.56 480 ALA A O 1
ATOM 3975 N N . ILE A 1 481 ? -9.617 -8.005 -2.765 1.00 91.81 481 ILE A N 1
ATOM 3976 C CA . ILE A 1 481 ? -9.731 -9.007 -3.835 1.00 91.81 481 ILE A CA 1
ATOM 3977 C C . ILE A 1 481 ? -9.658 -8.334 -5.216 1.00 91.81 481 ILE A C 1
ATOM 3979 O O . ILE A 1 481 ? -8.911 -8.773 -6.088 1.00 91.81 481 ILE A O 1
ATOM 3983 N N . GLY A 1 482 ? -10.391 -7.237 -5.408 1.00 92.31 482 GLY A N 1
ATOM 3984 C CA . GLY A 1 482 ? -10.407 -6.456 -6.643 1.00 92.31 482 GLY A CA 1
ATOM 3985 C C . GLY A 1 482 ?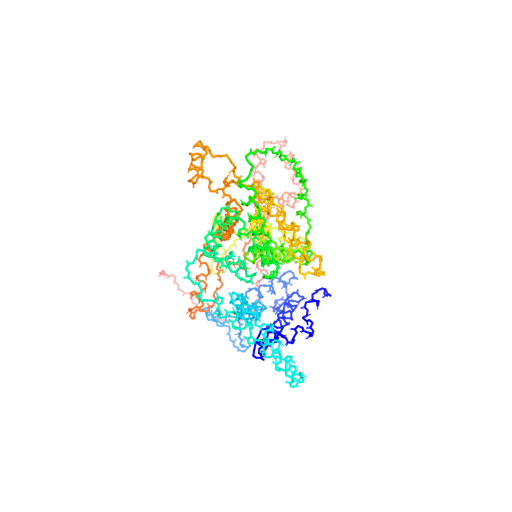 -9.033 -5.918 -7.042 1.00 92.31 482 GLY A C 1
ATOM 3986 O O . GLY A 1 482 ? -8.719 -5.914 -8.225 1.00 92.31 482 GLY A O 1
ATOM 3987 N N . GLN A 1 483 ? -8.178 -5.547 -6.083 1.00 92.56 483 GLN A N 1
ATOM 3988 C CA . GLN A 1 483 ? -6.804 -5.105 -6.358 1.00 92.56 483 GLN A CA 1
ATOM 3989 C C . GLN A 1 483 ? -5.959 -6.196 -7.026 1.00 92.56 483 GLN A C 1
ATOM 3991 O O . GLN A 1 483 ? -5.166 -5.897 -7.916 1.00 92.56 483 GLN A O 1
ATOM 3996 N N . ILE A 1 484 ? -6.146 -7.462 -6.636 1.00 88.06 484 ILE A N 1
ATOM 3997 C CA . ILE A 1 484 ? -5.438 -8.598 -7.244 1.00 88.06 484 ILE A CA 1
ATOM 3998 C C . ILE A 1 484 ? -5.873 -8.761 -8.704 1.00 88.06 484 ILE A C 1
ATOM 4000 O O . ILE A 1 484 ? -5.032 -8.914 -9.589 1.00 88.06 484 ILE A O 1
ATOM 4004 N N . PHE A 1 485 ? -7.180 -8.683 -8.971 1.00 89.44 485 PHE A N 1
ATOM 4005 C CA . PHE A 1 485 ? -7.712 -8.754 -10.334 1.00 89.44 485 PHE A CA 1
ATOM 4006 C C . PHE A 1 485 ? -7.301 -7.553 -11.188 1.00 89.44 485 PHE A C 1
ATOM 4008 O O . PHE A 1 485 ? -6.963 -7.730 -12.355 1.00 89.44 485 PHE A O 1
ATOM 4015 N N . LEU A 1 486 ? -7.279 -6.352 -10.606 1.00 91.12 486 LEU A N 1
ATOM 4016 C CA . LEU A 1 486 ? -6.845 -5.130 -11.275 1.00 91.12 486 LEU A CA 1
ATOM 4017 C C . LEU A 1 486 ? -5.378 -5.229 -11.711 1.00 91.12 486 LEU A C 1
ATOM 4019 O O . LEU A 1 486 ? -5.073 -4.941 -12.864 1.00 91.12 486 LEU A O 1
ATOM 4023 N N . LEU A 1 487 ? -4.486 -5.692 -10.828 1.00 87.69 487 LEU A N 1
ATOM 4024 C CA . LEU A 1 487 ? -3.080 -5.926 -11.174 1.00 87.69 487 LEU A CA 1
ATOM 4025 C C . LEU A 1 487 ? -2.926 -6.995 -12.261 1.00 87.69 487 LEU A C 1
ATOM 4027 O O . LEU A 1 487 ? -2.127 -6.821 -13.175 1.00 87.69 487 LEU A O 1
ATOM 4031 N N . ASN A 1 488 ? -3.707 -8.075 -12.192 1.00 86.12 488 ASN A N 1
ATOM 4032 C CA . ASN A 1 488 ? -3.675 -9.139 -13.194 1.00 86.12 488 ASN A CA 1
ATOM 4033 C C . ASN A 1 488 ? -4.121 -8.647 -14.580 1.00 86.12 488 ASN A C 1
ATOM 4035 O O . ASN A 1 488 ? -3.487 -8.972 -15.579 1.00 86.12 488 ASN A O 1
ATOM 4039 N N . ALA A 1 489 ? -5.184 -7.841 -14.638 1.00 87.31 489 ALA A N 1
ATOM 4040 C CA . ALA A 1 489 ? -5.657 -7.233 -15.879 1.00 87.31 489 ALA A CA 1
ATOM 4041 C C . ALA A 1 489 ? -4.661 -6.200 -16.427 1.00 87.31 489 ALA A C 1
ATOM 4043 O O . ALA A 1 489 ? -4.412 -6.166 -17.626 1.00 87.31 489 ALA A O 1
ATOM 4044 N N . PHE A 1 490 ? -4.062 -5.386 -15.553 1.00 88.19 490 PHE A N 1
ATOM 4045 C CA . PHE A 1 490 ? -3.115 -4.346 -15.950 1.00 88.19 490 PHE A CA 1
ATOM 4046 C C . PHE A 1 490 ? -1.793 -4.906 -16.486 1.00 88.19 490 PHE A C 1
ATOM 4048 O O . PHE A 1 490 ? -1.271 -4.411 -17.479 1.00 88.19 490 PHE A O 1
ATOM 4055 N N . LEU A 1 491 ? -1.254 -5.948 -15.850 1.00 83.75 491 LEU A N 1
ATOM 4056 C CA . LEU A 1 491 ? 0.000 -6.569 -16.274 1.00 83.75 491 LEU A CA 1
ATOM 4057 C C . LEU A 1 491 ? -0.169 -7.507 -17.482 1.00 83.75 491 LEU A C 1
ATOM 4059 O O . LEU A 1 491 ? 0.833 -8.049 -17.931 1.00 83.75 491 LEU A O 1
ATOM 4063 N N . SER A 1 492 ? -1.399 -7.740 -17.973 1.00 72.19 492 SER A N 1
ATOM 4064 C CA . SER A 1 492 ? -1.739 -8.659 -19.081 1.00 72.19 492 SER A CA 1
ATOM 4065 C C . SER A 1 492 ? -1.077 -10.046 -18.982 1.00 72.19 492 SER A C 1
ATOM 4067 O O . SER A 1 492 ? -0.755 -10.705 -19.967 1.00 72.19 492 SER A O 1
ATOM 4069 N N . THR A 1 493 ? -0.830 -10.507 -17.757 1.00 67.31 493 THR A N 1
ATOM 4070 C CA . THR A 1 493 ? -0.111 -11.753 -17.467 1.00 67.31 493 THR A CA 1
ATOM 4071 C C . THR A 1 493 ? -0.905 -12.562 -16.449 1.00 67.31 493 THR A C 1
ATOM 4073 O O . THR A 1 493 ? -1.750 -12.018 -15.743 1.00 67.31 493 THR A O 1
ATOM 4076 N N . LYS A 1 494 ? -0.657 -13.877 -16.342 1.00 67.88 494 LYS A N 1
ATOM 4077 C CA . LYS A 1 494 ? -1.287 -14.757 -15.331 1.00 67.88 494 LYS A CA 1
ATOM 4078 C C . LYS A 1 494 ? -0.724 -14.489 -13.921 1.00 67.88 494 LYS A C 1
ATOM 4080 O O . LYS A 1 494 ? -0.172 -15.374 -13.269 1.00 67.88 494 LYS A O 1
ATOM 4085 N N . PHE A 1 495 ? -0.815 -13.247 -13.455 1.00 68.69 495 PHE A N 1
ATOM 4086 C CA . PHE A 1 495 ? -0.258 -12.758 -12.197 1.00 68.69 495 PHE A CA 1
ATOM 4087 C C . PHE A 1 495 ? -0.941 -13.342 -10.953 1.00 68.69 495 PHE A C 1
ATOM 4089 O O . PHE A 1 495 ? -0.285 -13.483 -9.926 1.00 68.69 495 PHE A O 1
ATOM 4096 N N . SER A 1 496 ? -2.213 -13.751 -11.029 1.00 70.94 496 SER A N 1
ATOM 4097 C CA . SER A 1 496 ? -2.970 -14.256 -9.866 1.00 70.94 496 SER A CA 1
ATOM 4098 C C . SER A 1 496 ? -2.294 -15.409 -9.109 1.00 70.94 496 SER A C 1
ATOM 4100 O O . SER A 1 496 ? -2.430 -15.491 -7.891 1.00 70.94 496 SER A O 1
ATOM 4102 N N . PHE A 1 497 ? -1.545 -16.271 -9.803 1.00 69.31 497 PHE A N 1
ATOM 4103 C CA . PHE A 1 497 ? -0.826 -17.398 -9.196 1.00 69.31 497 PHE A CA 1
ATOM 4104 C C . PHE A 1 497 ? 0.670 -17.142 -9.003 1.00 69.31 497 PHE A C 1
ATOM 4106 O O . PHE A 1 497 ? 1.354 -17.998 -8.456 1.00 69.31 497 PHE A O 1
ATOM 4113 N N . TYR A 1 498 ? 1.174 -15.964 -9.389 1.00 73.75 498 TYR A N 1
ATOM 4114 C CA . TYR A 1 498 ? 2.603 -15.645 -9.332 1.00 73.75 498 TYR A CA 1
ATOM 4115 C C . TYR A 1 498 ? 3.195 -15.853 -7.935 1.00 73.75 498 TYR A C 1
ATOM 4117 O O . TYR A 1 498 ? 4.288 -16.385 -7.801 1.00 73.75 498 TYR A O 1
ATOM 4125 N N . GLY A 1 499 ? 2.460 -15.474 -6.883 1.00 73.88 499 GLY A N 1
ATOM 4126 C CA . GLY A 1 499 ? 2.918 -15.661 -5.505 1.00 73.88 499 GLY A CA 1
ATOM 4127 C C . GLY A 1 499 ? 3.081 -17.133 -5.110 1.00 73.88 499 GLY A C 1
ATOM 4128 O O . GLY A 1 499 ? 4.022 -17.466 -4.399 1.00 73.88 499 GLY A O 1
ATOM 4129 N N . PHE A 1 500 ? 2.202 -18.017 -5.590 1.00 77.31 500 PHE A N 1
ATOM 4130 C CA . PHE A 1 500 ? 2.297 -19.457 -5.330 1.00 77.31 500 PHE A CA 1
ATOM 4131 C C . PHE A 1 500 ? 3.373 -20.117 -6.196 1.00 77.31 500 PHE A C 1
ATOM 4133 O O . PHE A 1 500 ? 4.174 -20.880 -5.670 1.00 77.31 500 PHE A O 1
ATOM 4140 N N . GLU A 1 501 ? 3.451 -19.750 -7.478 1.00 75.81 501 GLU A N 1
ATOM 4141 C CA . GLU A 1 501 ? 4.516 -20.157 -8.407 1.00 75.81 501 GLU A CA 1
ATOM 4142 C C . GLU A 1 501 ? 5.900 -19.769 -7.855 1.00 75.81 501 GLU A C 1
ATOM 4144 O O . GLU A 1 501 ? 6.850 -20.544 -7.899 1.00 75.81 501 GLU A O 1
ATOM 4149 N N . PHE A 1 502 ? 6.008 -18.583 -7.255 1.00 73.62 502 PHE A N 1
ATOM 4150 C CA . PHE A 1 502 ? 7.224 -18.125 -6.591 1.00 73.62 502 PHE A CA 1
ATOM 4151 C C . PHE A 1 502 ? 7.594 -18.982 -5.370 1.00 73.62 502 PHE A C 1
ATOM 4153 O O . PHE A 1 502 ? 8.754 -19.357 -5.224 1.00 73.62 502 PHE A O 1
ATOM 4160 N N . LEU A 1 503 ? 6.628 -19.316 -4.506 1.00 76.81 503 LEU A N 1
ATOM 4161 C CA . LEU A 1 503 ? 6.866 -20.172 -3.335 1.00 76.81 503 LEU A CA 1
ATOM 4162 C C . LEU A 1 503 ? 7.247 -21.607 -3.725 1.00 76.81 503 LEU A C 1
ATOM 4164 O O . LEU A 1 503 ? 8.082 -22.214 -3.061 1.00 76.81 503 LEU A O 1
ATOM 4168 N N . GLU A 1 504 ? 6.663 -22.137 -4.798 1.00 80.88 504 GLU A N 1
ATOM 4169 C CA . GLU A 1 504 ? 7.016 -23.447 -5.349 1.00 80.88 504 GLU A CA 1
ATOM 4170 C C . GLU A 1 504 ? 8.440 -23.450 -5.916 1.00 80.88 504 GLU A C 1
ATOM 4172 O O . GLU A 1 504 ? 9.234 -24.328 -5.580 1.00 80.88 504 GLU A O 1
ATOM 4177 N N . ASN A 1 505 ? 8.800 -22.420 -6.690 1.00 73.88 505 ASN A N 1
ATOM 4178 C CA . ASN A 1 505 ? 10.149 -22.265 -7.231 1.00 73.88 505 ASN A CA 1
ATOM 4179 C C . ASN A 1 505 ? 11.206 -22.105 -6.127 1.00 73.88 505 ASN A C 1
ATOM 4181 O O . ASN A 1 505 ? 12.303 -22.635 -6.273 1.00 73.88 505 ASN A O 1
ATOM 4185 N N . LEU A 1 506 ? 10.878 -21.447 -5.006 1.00 74.31 506 LEU A N 1
ATOM 4186 C CA . LEU A 1 506 ? 11.756 -21.359 -3.829 1.00 74.31 506 LEU A CA 1
ATOM 4187 C C . LEU A 1 506 ? 12.006 -22.712 -3.147 1.00 74.31 506 LEU A C 1
ATOM 4189 O O . LEU A 1 506 ? 13.042 -22.881 -2.513 1.00 74.31 506 LEU A O 1
ATOM 4193 N N . ASN A 1 507 ? 11.061 -23.649 -3.236 1.00 78.69 507 ASN A N 1
ATOM 4194 C CA . ASN A 1 507 ? 11.199 -24.992 -2.668 1.00 78.69 507 ASN A CA 1
ATOM 4195 C C . ASN A 1 507 ? 11.893 -25.973 -3.632 1.00 78.69 507 ASN A C 1
ATOM 4197 O O . ASN A 1 507 ? 12.139 -27.123 -3.275 1.00 78.69 507 ASN A O 1
ATOM 4201 N N . SER A 1 508 ? 12.175 -25.543 -4.863 1.00 76.69 508 SER A N 1
ATOM 4202 C CA . SER A 1 508 ? 12.913 -26.322 -5.853 1.00 76.69 508 SER A CA 1
ATOM 4203 C C . SER A 1 508 ? 14.383 -25.899 -5.874 1.00 76.69 508 SER A C 1
ATOM 4205 O O . SER A 1 508 ? 14.669 -24.706 -5.855 1.00 76.69 508 SER A O 1
ATOM 4207 N N . ASP A 1 509 ? 15.317 -26.846 -6.002 1.00 66.06 509 ASP A N 1
ATOM 4208 C CA . ASP A 1 509 ? 16.769 -26.575 -6.103 1.00 66.06 509 ASP A CA 1
ATOM 4209 C C . ASP A 1 509 ? 17.186 -25.916 -7.439 1.00 66.06 509 ASP A C 1
ATOM 4211 O O . ASP A 1 509 ? 18.331 -26.019 -7.878 1.00 66.06 509 ASP A O 1
ATOM 4215 N N . ARG A 1 510 ? 16.255 -25.271 -8.152 1.00 66.31 510 ARG A N 1
ATOM 4216 C CA . ARG A 1 510 ? 16.532 -24.648 -9.448 1.00 66.31 510 ARG A CA 1
ATOM 4217 C C . ARG A 1 510 ? 17.095 -23.239 -9.242 1.00 66.31 510 ARG A C 1
ATOM 4219 O O . ARG A 1 510 ? 16.514 -22.469 -8.474 1.00 66.31 510 ARG A O 1
ATOM 4226 N N . PRO A 1 511 ? 18.167 -22.855 -9.957 1.00 62.56 511 PRO A N 1
ATOM 4227 C CA . PRO A 1 511 ? 18.675 -21.492 -9.904 1.00 62.56 511 PRO A CA 1
ATOM 4228 C C . PRO A 1 511 ? 17.599 -20.509 -10.377 1.00 62.56 511 PRO A C 1
ATOM 4230 O O . PRO A 1 511 ? 16.812 -20.796 -11.285 1.00 62.56 511 PRO A O 1
ATOM 4233 N N . TRP A 1 512 ? 17.536 -19.348 -9.723 1.00 63.66 512 TRP A N 1
ATOM 4234 C CA . TRP A 1 512 ? 16.509 -18.344 -9.985 1.00 63.66 512 TRP A CA 1
ATOM 4235 C C . TRP A 1 512 ? 16.681 -17.756 -11.389 1.00 63.66 512 TRP A C 1
ATOM 4237 O O . TRP A 1 512 ? 17.589 -16.964 -11.634 1.00 63.66 512 TRP A O 1
ATOM 4247 N N . ARG A 1 513 ? 15.795 -18.130 -12.317 1.00 63.50 513 ARG A N 1
ATOM 4248 C CA . ARG A 1 513 ? 15.801 -17.613 -13.692 1.00 63.50 513 ARG A CA 1
ATOM 4249 C C . ARG A 1 513 ? 14.940 -16.360 -13.803 1.00 63.50 513 ARG A C 1
ATOM 4251 O O . ARG A 1 513 ? 13.857 -16.280 -13.222 1.00 63.50 513 ARG A O 1
ATOM 4258 N N . ALA A 1 514 ? 15.409 -15.386 -14.582 1.00 60.81 514 ALA A N 1
ATOM 4259 C CA . ALA A 1 514 ? 14.641 -14.180 -14.868 1.00 60.81 514 ALA A CA 1
ATOM 4260 C C . ALA A 1 514 ? 13.309 -14.551 -15.543 1.00 60.81 514 ALA A C 1
ATOM 4262 O O . ALA A 1 514 ? 13.289 -15.225 -16.572 1.00 60.81 514 ALA A O 1
ATOM 4263 N N . SER A 1 515 ? 12.190 -14.120 -14.956 1.00 68.44 515 SER A N 1
ATOM 4264 C CA . SER A 1 515 ? 10.871 -14.392 -15.526 1.00 68.44 515 SER A CA 1
ATOM 4265 C C . SER A 1 515 ? 10.672 -13.576 -16.810 1.00 68.44 515 SER A C 1
ATOM 4267 O O . SER A 1 515 ? 10.863 -12.356 -16.771 1.00 68.44 515 SER A O 1
ATOM 4269 N N . PRO A 1 516 ? 10.185 -14.185 -17.910 1.00 70.44 516 PRO A N 1
ATOM 4270 C CA . PRO A 1 516 ? 9.817 -13.444 -19.120 1.00 70.44 516 PRO A CA 1
ATOM 4271 C C . PRO A 1 516 ? 8.645 -12.476 -18.879 1.00 70.44 516 PRO A C 1
ATOM 4273 O O . PRO A 1 516 ? 8.354 -11.634 -19.718 1.00 70.44 516 PRO A O 1
ATOM 4276 N N . ARG A 1 517 ? 7.974 -12.573 -17.721 1.00 75.19 517 ARG A N 1
ATOM 4277 C CA . ARG A 1 517 ? 6.842 -11.728 -17.322 1.00 75.19 517 ARG A CA 1
ATOM 4278 C C . ARG A 1 517 ? 7.237 -10.283 -17.001 1.00 75.19 517 ARG A C 1
ATOM 4280 O O . ARG A 1 517 ? 6.408 -9.394 -17.138 1.00 75.19 517 ARG A O 1
ATOM 4287 N N . PHE A 1 518 ? 8.475 -10.066 -16.552 1.00 81.06 518 PHE A N 1
ATOM 4288 C CA . PHE A 1 518 ? 9.004 -8.744 -16.197 1.00 81.06 518 PHE A CA 1
ATOM 4289 C C . PHE A 1 518 ? 10.388 -8.549 -16.825 1.00 81.06 518 PHE A C 1
ATOM 4291 O O . PHE A 1 518 ? 11.405 -8.548 -16.121 1.00 81.06 518 PHE A O 1
ATOM 4298 N N . PRO A 1 519 ? 10.455 -8.443 -18.159 1.00 84.75 519 PRO A N 1
ATOM 4299 C CA . PRO A 1 519 ? 11.721 -8.365 -18.857 1.00 84.75 519 PRO A CA 1
ATOM 4300 C C . PRO A 1 519 ? 12.395 -7.029 -18.569 1.00 84.75 519 PRO A C 1
ATOM 4302 O O . PRO A 1 519 ? 11.801 -5.957 -18.654 1.00 84.75 519 PRO A O 1
ATOM 4305 N N . ARG A 1 520 ? 13.675 -7.106 -18.210 1.00 82.12 520 ARG A N 1
ATOM 4306 C CA . ARG A 1 520 ? 14.477 -5.933 -17.852 1.00 82.12 520 ARG A CA 1
ATOM 4307 C C . ARG A 1 520 ? 15.140 -5.267 -19.067 1.00 82.12 520 ARG A C 1
ATOM 4309 O O . ARG A 1 520 ? 15.608 -4.141 -18.974 1.00 82.12 520 ARG A O 1
ATOM 4316 N N . VAL A 1 521 ? 15.183 -5.977 -20.195 1.00 86.38 521 VAL A N 1
ATOM 4317 C CA . VAL A 1 521 ? 15.701 -5.513 -21.488 1.00 86.38 521 VAL A CA 1
ATOM 4318 C C . VAL A 1 521 ? 14.641 -5.829 -22.534 1.00 86.38 521 VAL A C 1
ATOM 4320 O O . VAL A 1 521 ? 14.116 -6.940 -22.549 1.00 86.38 521 VAL A O 1
ATOM 4323 N N . THR A 1 522 ? 14.313 -4.849 -23.369 1.00 90.19 522 THR A N 1
ATOM 4324 C CA . THR A 1 522 ? 13.258 -4.937 -24.386 1.00 90.19 522 THR A CA 1
ATOM 4325 C C . THR A 1 522 ? 13.751 -4.330 -25.696 1.00 90.19 522 THR A C 1
ATOM 4327 O O . THR A 1 522 ? 14.733 -3.586 -25.707 1.00 90.19 522 THR A O 1
ATOM 4330 N N . LEU A 1 523 ? 13.088 -4.674 -26.795 1.00 91.06 523 LEU A N 1
ATOM 4331 C CA . LEU A 1 523 ? 13.378 -4.187 -28.136 1.00 91.06 523 LEU A CA 1
ATOM 4332 C C . LEU A 1 523 ? 12.381 -3.092 -28.524 1.00 91.06 523 LEU A C 1
ATOM 4334 O O . LEU A 1 523 ? 11.211 -3.116 -28.140 1.00 91.06 523 LEU A O 1
ATOM 4338 N N . CYS A 1 524 ? 12.862 -2.117 -29.288 1.00 90.94 524 CYS A N 1
ATOM 4339 C CA . CYS A 1 524 ? 12.089 -0.974 -29.754 1.00 90.94 524 CYS A CA 1
ATOM 4340 C C . CYS A 1 524 ? 12.290 -0.814 -31.260 1.00 90.94 524 CYS A C 1
ATOM 4342 O O . CYS A 1 524 ? 13.406 -0.576 -31.722 1.00 90.94 524 CYS A O 1
ATOM 4344 N N . ASP A 1 525 ? 11.204 -0.891 -32.025 1.00 88.12 525 ASP A N 1
ATOM 4345 C CA . ASP A 1 525 ? 11.265 -0.664 -33.466 1.00 88.12 525 ASP A CA 1
ATOM 4346 C C . ASP A 1 525 ? 11.343 0.841 -33.758 1.00 88.12 525 ASP A C 1
ATOM 4348 O O . ASP A 1 525 ? 10.367 1.583 -33.576 1.00 88.12 525 ASP A O 1
ATOM 4352 N N . PHE A 1 526 ? 12.499 1.289 -34.248 1.00 83.75 526 PHE A N 1
ATOM 4353 C CA . PHE A 1 526 ? 12.763 2.674 -34.629 1.00 83.75 526 PHE A CA 1
ATOM 4354 C C . PHE A 1 526 ? 12.742 2.828 -36.155 1.00 83.75 526 PHE A C 1
ATOM 4356 O O . PHE A 1 526 ? 13.629 2.348 -36.860 1.00 83.75 526 PHE A O 1
ATOM 4363 N N . GLN A 1 527 ? 11.714 3.495 -36.686 1.00 75.19 527 GLN A N 1
ATOM 4364 C CA . GLN A 1 527 ? 11.574 3.718 -38.126 1.00 75.19 527 GLN A CA 1
ATOM 4365 C C . GLN A 1 527 ? 12.084 5.105 -38.513 1.00 75.19 527 GLN A C 1
ATOM 4367 O O . GLN A 1 527 ? 11.533 6.126 -38.105 1.00 75.19 527 GLN A O 1
ATOM 4372 N N . ILE A 1 528 ? 13.099 5.143 -39.373 1.00 69.69 528 ILE A N 1
ATOM 4373 C CA . ILE A 1 528 ? 13.599 6.384 -39.966 1.00 69.69 528 ILE A CA 1
ATOM 4374 C C . ILE A 1 528 ? 12.804 6.650 -41.247 1.00 69.69 528 ILE A C 1
ATOM 4376 O O . ILE A 1 528 ? 12.828 5.845 -42.181 1.00 69.69 528 ILE A O 1
ATOM 4380 N N . ARG A 1 529 ? 12.099 7.786 -41.323 1.00 63.38 529 ARG A N 1
ATOM 4381 C CA . ARG A 1 529 ? 11.353 8.184 -42.530 1.00 63.38 529 ARG A CA 1
ATOM 4382 C C . ARG A 1 529 ? 12.320 8.559 -43.656 1.00 63.38 529 ARG A C 1
ATOM 4384 O O . ARG A 1 529 ? 12.709 9.713 -43.802 1.00 63.38 529 ARG A O 1
ATOM 4391 N N . GLN A 1 530 ? 12.675 7.588 -44.495 1.00 64.06 530 GLN A N 1
ATOM 4392 C CA . GLN A 1 530 ? 13.579 7.812 -45.629 1.00 64.06 530 GLN A CA 1
ATOM 4393 C C . GLN A 1 530 ? 13.011 8.749 -46.702 1.00 64.06 530 GLN A C 1
ATOM 4395 O O . GLN A 1 530 ? 13.785 9.341 -47.443 1.00 64.06 530 GLN A O 1
ATOM 4400 N N . LEU A 1 531 ? 11.686 8.931 -46.778 1.00 60.38 531 LEU A N 1
ATOM 4401 C CA . LEU A 1 531 ? 11.061 9.838 -47.747 1.00 60.38 531 LEU A CA 1
ATOM 4402 C C . LEU A 1 531 ? 11.488 11.297 -47.534 1.00 60.38 531 LEU A C 1
ATOM 4404 O O . LEU A 1 531 ? 11.685 12.018 -48.506 1.00 60.38 531 LEU A O 1
ATOM 4408 N N . GLN A 1 532 ? 11.687 11.718 -46.281 1.00 64.88 532 GLN A N 1
ATOM 4409 C CA . GLN A 1 532 ? 12.171 13.065 -45.983 1.00 64.88 532 GLN A CA 1
ATOM 4410 C C . GLN A 1 532 ? 13.644 13.216 -46.370 1.00 64.88 532 GLN A C 1
ATOM 4412 O O . GLN A 1 532 ? 14.009 14.198 -46.998 1.00 64.88 532 GLN A O 1
ATOM 4417 N N . ASN A 1 533 ? 14.471 12.192 -46.141 1.00 71.00 533 ASN A N 1
ATOM 4418 C CA . ASN A 1 533 ? 15.847 12.183 -46.647 1.00 71.00 533 ASN A CA 1
ATOM 4419 C C . ASN A 1 533 ? 15.904 12.162 -48.183 1.00 71.00 533 ASN A C 1
ATOM 4421 O O . ASN A 1 533 ? 16.768 12.803 -48.777 1.00 71.00 533 ASN A O 1
ATOM 4425 N N . PHE A 1 534 ? 14.988 11.455 -48.841 1.00 79.56 534 PHE A N 1
ATOM 4426 C CA . PHE A 1 534 ? 14.882 11.472 -50.293 1.00 79.56 534 PHE A CA 1
ATOM 4427 C C . PHE A 1 534 ? 14.467 12.858 -50.805 1.00 79.56 534 PHE A C 1
ATOM 4429 O O . PHE A 1 534 ? 15.124 13.391 -51.691 1.00 79.56 534 PHE A O 1
ATOM 4436 N N . ALA A 1 535 ? 13.435 13.472 -50.225 1.00 73.31 535 ALA A N 1
ATOM 4437 C CA . ALA A 1 535 ? 12.931 14.775 -50.653 1.00 73.31 535 ALA A CA 1
ATOM 4438 C C . ALA A 1 535 ? 13.883 15.938 -50.305 1.00 73.31 535 ALA A C 1
ATOM 4440 O O . ALA A 1 535 ? 14.166 16.772 -51.158 1.00 73.31 535 ALA A O 1
ATOM 4441 N N . GLU A 1 536 ? 14.417 15.987 -49.085 1.00 75.50 536 GLU A N 1
ATOM 4442 C CA . GLU A 1 536 ? 15.220 17.115 -48.592 1.00 75.50 536 GLU A CA 1
ATOM 4443 C C . GLU A 1 536 ? 16.719 16.946 -48.867 1.00 75.50 536 GLU A C 1
ATOM 4445 O O . GLU A 1 536 ? 17.374 17.909 -49.253 1.00 75.50 536 GLU A O 1
ATOM 4450 N N . ASN A 1 537 ? 17.283 15.738 -48.720 1.00 75.44 537 ASN A N 1
ATOM 4451 C CA . ASN A 1 537 ? 18.737 15.537 -48.831 1.00 75.44 537 ASN A CA 1
ATOM 4452 C C . ASN A 1 537 ? 19.187 15.079 -50.226 1.00 75.44 537 ASN A C 1
ATOM 4454 O O . ASN A 1 537 ? 20.242 15.520 -50.697 1.00 75.44 537 ASN A O 1
ATOM 4458 N N . TYR A 1 538 ? 18.420 14.192 -50.874 1.00 84.06 538 TYR A N 1
ATOM 4459 C CA . TYR A 1 538 ? 18.747 13.666 -52.206 1.00 84.06 538 TYR A CA 1
ATOM 4460 C C . TYR A 1 538 ? 18.207 14.551 -53.331 1.00 84.06 538 TYR A C 1
ATOM 4462 O O . TYR A 1 538 ? 18.971 14.972 -54.194 1.00 84.06 538 TYR A O 1
ATOM 4470 N N . MET A 1 539 ? 16.910 14.853 -53.299 1.00 86.88 539 MET A N 1
ATOM 4471 C CA . MET A 1 539 ? 16.245 15.712 -54.275 1.00 86.88 539 MET A CA 1
ATOM 4472 C C . MET A 1 539 ? 16.561 17.190 -54.042 1.00 86.88 539 MET A C 1
ATOM 4474 O O . MET A 1 539 ? 16.850 17.899 -55.005 1.00 86.88 539 MET A O 1
ATOM 4478 N N . ARG A 1 540 ? 16.554 17.631 -52.773 1.00 87.50 540 ARG A N 1
ATOM 4479 C CA . ARG A 1 540 ? 16.706 19.040 -52.366 1.00 87.50 540 ARG A CA 1
ATOM 4480 C C . ARG A 1 540 ? 15.646 19.939 -53.023 1.00 87.50 540 ARG A C 1
ATOM 4482 O O . ARG A 1 540 ? 14.810 19.482 -53.806 1.00 87.50 540 ARG A O 1
ATOM 4489 N N . ASP A 1 541 ? 15.675 21.232 -52.717 1.00 87.06 541 ASP A N 1
ATOM 4490 C CA . ASP A 1 541 ? 14.703 22.189 -53.267 1.00 87.06 541 ASP A CA 1
ATOM 4491 C C . ASP A 1 541 ? 14.734 22.233 -54.806 1.00 87.06 541 ASP A C 1
ATOM 4493 O O . ASP A 1 541 ? 13.683 22.277 -55.451 1.00 87.06 541 ASP A O 1
ATOM 4497 N N . ASP A 1 542 ? 15.926 22.118 -55.399 1.00 89.94 542 ASP A N 1
ATOM 4498 C CA . ASP A 1 542 ? 16.122 22.161 -56.851 1.00 89.94 542 ASP A CA 1
ATOM 4499 C C . ASP A 1 542 ? 15.523 20.941 -57.564 1.00 89.94 542 ASP A C 1
ATOM 4501 O O . ASP A 1 542 ? 14.821 21.090 -58.566 1.00 89.94 542 ASP A O 1
ATOM 4505 N N . GLY A 1 543 ? 15.734 19.724 -57.049 1.00 89.00 543 GLY A N 1
ATOM 4506 C CA . GLY A 1 543 ? 15.166 18.512 -57.645 1.00 89.00 543 GLY A CA 1
ATOM 4507 C C . GLY A 1 543 ? 13.641 18.495 -57.556 1.00 89.00 543 GLY A C 1
ATOM 4508 O O . GLY A 1 543 ? 12.961 18.129 -58.518 1.00 89.00 543 GLY A O 1
ATOM 4509 N N . VAL A 1 544 ? 13.080 18.968 -56.436 1.00 87.69 544 VAL A N 1
ATOM 4510 C CA . VAL A 1 544 ? 11.625 19.123 -56.274 1.00 87.69 544 VAL A CA 1
ATOM 4511 C C . VAL A 1 544 ? 11.076 20.178 -57.238 1.00 87.69 544 VAL A C 1
ATOM 4513 O O . VAL A 1 544 ? 10.011 19.978 -57.831 1.00 87.69 544 VAL A O 1
ATOM 4516 N N . PHE A 1 545 ? 11.794 21.284 -57.440 1.00 90.94 545 PHE A N 1
ATOM 4517 C CA . PHE A 1 545 ? 11.418 22.306 -58.413 1.00 90.94 545 PHE A CA 1
ATOM 4518 C C . PHE A 1 545 ? 11.407 21.757 -59.844 1.00 90.94 545 PHE A C 1
ATOM 4520 O O . PHE A 1 545 ? 10.422 21.950 -60.560 1.00 90.94 545 PHE A O 1
ATOM 4527 N N . VAL A 1 546 ? 12.441 21.011 -60.242 1.00 91.88 546 VAL A N 1
ATOM 4528 C CA . VAL A 1 546 ? 12.521 20.382 -61.569 1.00 91.88 546 VAL A CA 1
ATOM 4529 C C . VAL A 1 546 ? 11.344 19.436 -61.802 1.00 91.88 546 VAL A C 1
ATOM 4531 O O . VAL A 1 546 ? 10.696 19.528 -62.844 1.00 91.88 546 VAL A O 1
ATOM 4534 N N . LEU A 1 547 ? 10.980 18.599 -60.827 1.00 90.25 547 LEU A N 1
ATOM 4535 C CA . LEU A 1 547 ? 9.798 17.743 -60.962 1.00 90.25 547 LEU A CA 1
ATOM 4536 C C . LEU A 1 547 ? 8.499 18.536 -61.112 1.00 90.25 547 LEU A C 1
ATOM 4538 O O . LEU A 1 547 ? 7.642 18.140 -61.895 1.00 90.25 547 LEU A O 1
ATOM 4542 N N . ARG A 1 548 ? 8.346 19.670 -60.416 1.00 88.81 548 ARG A N 1
ATOM 4543 C CA . ARG A 1 548 ? 7.173 20.547 -60.588 1.00 88.81 548 ARG A CA 1
ATOM 4544 C C . ARG A 1 548 ? 7.130 21.186 -61.973 1.00 88.81 548 ARG A C 1
ATOM 4546 O O . ARG A 1 548 ? 6.045 21.371 -62.520 1.00 88.81 548 ARG A O 1
ATOM 4553 N N . VAL A 1 549 ? 8.283 21.528 -62.547 1.00 93.00 549 VAL A N 1
ATOM 4554 C CA . VAL A 1 549 ? 8.367 22.020 -63.928 1.00 93.00 549 VAL A CA 1
ATOM 4555 C C . VAL A 1 549 ? 7.989 20.911 -64.910 1.00 93.00 549 VAL A C 1
ATOM 4557 O O . VAL A 1 549 ? 7.197 21.158 -65.816 1.00 93.00 549 VAL A O 1
ATOM 4560 N N . ILE A 1 550 ? 8.477 19.685 -64.707 1.00 90.75 550 ILE A N 1
ATOM 4561 C CA . ILE A 1 550 ? 8.125 18.526 -65.542 1.00 90.75 550 ILE A CA 1
ATOM 4562 C C . ILE A 1 550 ? 6.628 18.212 -65.424 1.00 90.75 550 ILE A C 1
ATOM 4564 O O . ILE A 1 550 ? 5.974 18.029 -66.447 1.00 90.75 550 ILE A O 1
ATOM 4568 N N . ALA A 1 551 ? 6.053 18.251 -64.220 1.00 88.69 551 ALA A N 1
ATOM 4569 C CA . ALA A 1 551 ? 4.621 18.044 -63.984 1.00 88.69 551 ALA A CA 1
ATOM 4570 C C . ALA A 1 551 ? 3.733 19.070 -64.695 1.00 88.69 551 ALA A C 1
ATOM 4572 O O . ALA A 1 551 ? 2.646 18.745 -65.148 1.00 88.69 551 ALA A O 1
ATOM 4573 N N . LYS A 1 552 ? 4.203 20.312 -64.855 1.00 90.94 552 LYS A N 1
ATOM 4574 C CA . LYS A 1 552 ? 3.467 21.335 -65.615 1.00 90.94 552 LYS A CA 1
ATOM 4575 C C . LYS A 1 552 ? 3.510 21.134 -67.130 1.00 90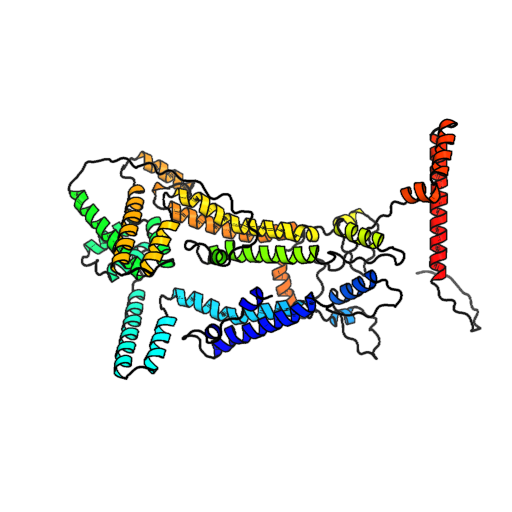.94 552 LYS A C 1
ATOM 4577 O O . LYS A 1 552 ? 2.667 21.691 -67.823 1.00 90.94 552 LYS A O 1
ATOM 4582 N N . ASN A 1 553 ? 4.495 20.396 -67.638 1.00 92.00 553 ASN A N 1
ATOM 4583 C CA . ASN A 1 553 ? 4.717 20.196 -69.074 1.00 92.00 553 ASN A CA 1
ATOM 4584 C C . ASN A 1 553 ? 4.423 18.758 -69.538 1.00 92.00 553 ASN A C 1
ATOM 4586 O O . ASN A 1 553 ? 4.524 18.466 -70.726 1.00 92.00 553 ASN A O 1
ATOM 4590 N N . SER A 1 554 ? 4.071 17.855 -68.621 1.00 92.25 554 SER A N 1
ATOM 4591 C CA . SER A 1 554 ? 3.778 16.444 -68.885 1.00 92.25 554 SER A CA 1
ATOM 4592 C C . SER A 1 554 ? 2.603 15.972 -68.025 1.00 92.25 554 SER A C 1
ATOM 4594 O O . SER A 1 554 ? 2.036 16.744 -67.260 1.00 92.25 554 SER A O 1
ATOM 4596 N N . THR A 1 555 ? 2.194 14.712 -68.165 1.00 87.94 555 THR A N 1
ATOM 4597 C CA . THR A 1 555 ? 1.139 14.133 -67.322 1.00 87.94 555 THR A CA 1
ATOM 4598 C C . THR A 1 555 ? 1.689 13.697 -65.966 1.00 87.94 555 THR A C 1
ATOM 4600 O O . THR A 1 555 ? 2.782 13.131 -65.908 1.00 87.94 555 THR A O 1
ATOM 4603 N N . ASP A 1 556 ? 0.885 13.811 -64.908 1.00 74.62 556 ASP A N 1
ATOM 4604 C CA . ASP A 1 556 ? 1.247 13.367 -63.551 1.00 74.62 556 ASP A CA 1
ATOM 4605 C C . ASP A 1 556 ? 1.681 11.890 -63.473 1.00 74.62 556 ASP A C 1
ATOM 4607 O O . ASP A 1 556 ? 2.488 11.523 -62.617 1.00 74.62 556 ASP A O 1
ATOM 4611 N N . LEU A 1 557 ? 1.213 11.042 -64.398 1.00 75.56 557 LEU A N 1
ATOM 4612 C CA . LEU A 1 557 ? 1.633 9.641 -64.503 1.00 75.56 557 LEU A CA 1
ATOM 4613 C C . LEU A 1 557 ? 3.142 9.507 -64.792 1.00 75.56 557 LEU A C 1
ATOM 4615 O O . LEU A 1 557 ? 3.832 8.740 -64.132 1.00 75.56 557 LEU A O 1
ATOM 4619 N N . VAL A 1 558 ? 3.671 10.328 -65.705 1.00 86.44 558 VAL A N 1
ATOM 4620 C CA . VAL A 1 558 ? 5.096 10.335 -66.087 1.00 86.44 558 VAL A CA 1
ATOM 4621 C C . VAL A 1 558 ? 5.968 10.820 -64.931 1.00 86.44 558 VAL A C 1
ATOM 4623 O O . VAL A 1 558 ? 7.037 10.273 -64.678 1.00 86.44 558 VAL A O 1
ATOM 4626 N N . VAL A 1 559 ? 5.502 11.829 -64.192 1.00 85.94 559 VAL A N 1
ATOM 4627 C CA . VAL A 1 559 ? 6.196 12.326 -62.996 1.00 85.94 559 VAL A CA 1
ATOM 4628 C C . VAL A 1 559 ? 6.218 11.261 -61.906 1.00 85.94 559 VAL A C 1
ATOM 4630 O O . VAL A 1 559 ? 7.231 11.097 -61.233 1.00 85.94 559 VAL A O 1
ATOM 4633 N N . THR A 1 560 ? 5.123 10.517 -61.749 1.00 78.62 560 THR A N 1
ATOM 4634 C CA . THR A 1 560 ? 5.018 9.433 -60.766 1.00 78.62 560 THR A CA 1
ATOM 4635 C C . THR A 1 560 ? 6.008 8.309 -61.073 1.00 78.62 560 THR A C 1
ATOM 4637 O O . THR A 1 560 ? 6.742 7.887 -60.178 1.00 78.62 560 THR A O 1
ATOM 4640 N N . ASP A 1 561 ? 6.097 7.880 -62.334 1.00 88.81 561 ASP A N 1
ATOM 4641 C CA . ASP A 1 561 ? 7.063 6.864 -62.769 1.00 88.81 561 ASP A CA 1
ATOM 4642 C C . ASP A 1 561 ? 8.511 7.349 -62.602 1.00 88.81 561 ASP A C 1
ATOM 4644 O O . ASP A 1 561 ? 9.366 6.617 -62.103 1.00 88.81 561 ASP A O 1
ATOM 4648 N N . LEU A 1 562 ? 8.780 8.618 -62.923 1.00 89.62 562 LEU A N 1
ATOM 4649 C CA . LEU A 1 562 ? 10.099 9.225 -62.747 1.00 89.62 562 LEU A CA 1
ATOM 4650 C C . LEU A 1 562 ? 10.511 9.305 -61.269 1.00 89.62 562 LEU A C 1
ATOM 4652 O O . LEU A 1 562 ? 11.649 8.992 -60.926 1.00 89.62 562 LEU A O 1
ATOM 4656 N N . VAL A 1 563 ? 9.597 9.707 -60.380 1.00 88.31 563 VAL A N 1
ATOM 4657 C CA . VAL A 1 563 ? 9.844 9.745 -58.929 1.00 88.31 563 VAL A CA 1
ATOM 4658 C C . VAL A 1 563 ? 10.135 8.349 -58.395 1.00 88.31 563 VAL A C 1
ATOM 4660 O O . VAL A 1 563 ? 11.043 8.193 -57.579 1.00 88.31 563 VAL A O 1
ATOM 4663 N N . LYS A 1 564 ? 9.393 7.341 -58.862 1.00 85.38 564 LYS A N 1
ATOM 4664 C CA . LYS A 1 564 ? 9.601 5.945 -58.478 1.00 85.38 564 LYS A CA 1
ATOM 4665 C C . LYS A 1 564 ? 11.000 5.468 -58.869 1.00 85.38 564 LYS A C 1
ATOM 4667 O O . LYS A 1 564 ? 11.706 4.924 -58.024 1.00 85.38 564 LYS A O 1
ATOM 4672 N N . GLU A 1 565 ? 11.434 5.749 -60.095 1.00 92.75 565 GLU A N 1
ATOM 4673 C CA . GLU A 1 565 ? 12.768 5.367 -60.568 1.00 92.75 565 GLU A CA 1
ATOM 4674 C C . GLU A 1 565 ? 13.883 6.118 -59.819 1.00 92.75 565 GLU A C 1
ATOM 4676 O O . GLU A 1 565 ? 14.873 5.528 -59.384 1.00 92.75 565 GLU A O 1
ATOM 4681 N N . LEU A 1 566 ? 13.702 7.422 -59.576 1.00 89.81 566 LEU A N 1
ATOM 4682 C CA . LEU A 1 566 ? 14.634 8.225 -58.777 1.00 89.81 566 LEU A CA 1
ATOM 4683 C C . LEU A 1 566 ? 14.753 7.711 -57.337 1.00 89.81 566 LEU A C 1
ATOM 4685 O O . LEU A 1 566 ? 15.844 7.758 -56.759 1.00 89.81 566 LEU A O 1
ATOM 4689 N N . TYR A 1 567 ? 13.655 7.222 -56.763 1.00 86.25 567 TYR A N 1
ATOM 4690 C CA . TYR A 1 567 ? 13.640 6.634 -55.430 1.00 86.25 567 TYR A CA 1
ATOM 4691 C C . TYR A 1 567 ? 14.370 5.284 -55.385 1.00 86.25 567 TYR A C 1
ATOM 4693 O O . TYR A 1 567 ? 15.153 5.056 -54.462 1.00 86.25 567 TYR A O 1
ATOM 4701 N N . GLU A 1 568 ? 14.208 4.426 -56.397 1.00 87.00 568 GLU A N 1
ATOM 4702 C CA . GLU A 1 568 ? 14.977 3.175 -56.505 1.00 87.00 568 GLU A CA 1
ATOM 4703 C C . GLU A 1 568 ? 16.479 3.442 -56.691 1.00 87.00 568 GLU A C 1
ATOM 4705 O O . GLU A 1 568 ? 17.315 2.814 -56.037 1.00 87.00 568 GLU A O 1
ATOM 4710 N N . LEU A 1 569 ? 16.854 4.455 -57.480 1.00 89.06 569 LEU A N 1
ATOM 4711 C CA . LEU A 1 569 ? 18.251 4.891 -57.596 1.00 89.06 569 LEU A CA 1
ATOM 4712 C C . LEU A 1 569 ? 18.816 5.405 -56.266 1.00 89.06 569 LEU A C 1
ATOM 4714 O O . LEU A 1 569 ? 19.966 5.114 -55.923 1.00 89.06 569 LEU A O 1
ATOM 4718 N N . TYR A 1 570 ? 18.022 6.160 -55.505 1.00 86.38 570 TYR A N 1
ATOM 4719 C CA . TYR A 1 570 ? 18.400 6.599 -54.164 1.00 86.38 570 TYR A CA 1
ATOM 4720 C C . TYR A 1 570 ? 18.608 5.405 -53.223 1.00 86.38 570 TYR A C 1
ATOM 4722 O O . TYR A 1 570 ? 19.631 5.333 -52.538 1.00 86.38 570 TYR A O 1
ATOM 4730 N N . LYS A 1 571 ? 17.681 4.444 -53.229 1.00 81.75 571 LYS A N 1
ATOM 4731 C CA . LYS A 1 571 ? 17.740 3.228 -52.411 1.00 81.75 571 LYS A CA 1
ATOM 4732 C C . LYS A 1 571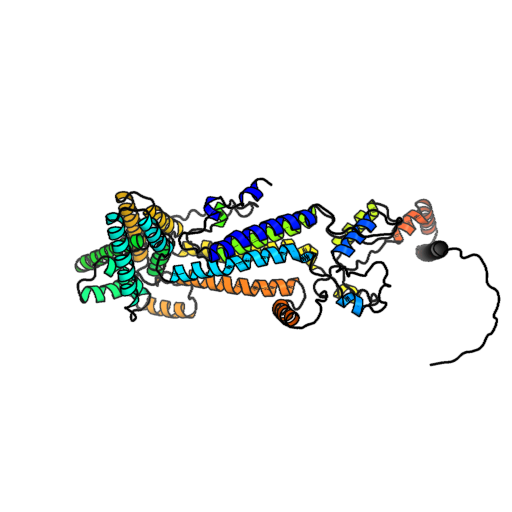 ? 18.965 2.374 -52.746 1.00 81.75 571 LYS A C 1
ATOM 4734 O O . LYS A 1 571 ? 19.679 1.958 -51.835 1.00 81.75 571 LYS A O 1
ATOM 4739 N N . ASN A 1 572 ? 19.275 2.198 -54.030 1.00 85.19 572 ASN A N 1
ATOM 4740 C CA . ASN A 1 572 ? 20.465 1.474 -54.478 1.00 85.19 572 ASN A CA 1
ATOM 4741 C C . ASN A 1 572 ? 21.759 2.171 -54.038 1.00 85.19 572 ASN A C 1
ATOM 4743 O O . ASN A 1 572 ? 22.657 1.519 -53.506 1.00 85.19 572 ASN A O 1
ATOM 4747 N N . LYS A 1 573 ? 21.844 3.503 -54.151 1.00 82.56 573 LYS A N 1
ATOM 4748 C CA . LYS A 1 573 ? 23.000 4.267 -53.643 1.00 82.56 573 LYS A CA 1
ATOM 4749 C C . LYS A 1 573 ? 23.181 4.121 -52.131 1.00 82.56 573 LYS A C 1
ATOM 4751 O O . LYS A 1 573 ? 24.311 3.992 -51.672 1.00 82.56 573 LYS A O 1
ATOM 4756 N N . GLN A 1 574 ? 22.091 4.108 -51.364 1.00 76.69 574 GLN A N 1
ATOM 4757 C CA . GLN A 1 574 ? 22.142 3.872 -49.916 1.00 76.69 574 GLN A CA 1
ATOM 4758 C C . GLN A 1 574 ? 22.598 2.446 -49.581 1.00 76.69 574 GLN A C 1
ATOM 4760 O O . GLN A 1 574 ? 23.405 2.257 -48.676 1.00 76.69 574 GLN A O 1
ATOM 4765 N N . SER A 1 575 ? 22.128 1.445 -50.332 1.00 67.25 575 SER A N 1
ATOM 4766 C CA . SER A 1 575 ? 22.567 0.054 -50.167 1.00 67.25 575 SER A CA 1
ATOM 4767 C C . SER A 1 575 ? 24.046 -0.138 -50.503 1.00 67.25 575 SER A C 1
ATOM 4769 O O . SER A 1 575 ? 24.711 -0.948 -49.868 1.00 67.25 575 SER A O 1
ATOM 4771 N N . THR A 1 576 ? 24.563 0.602 -51.487 1.00 72.81 576 THR A N 1
ATOM 4772 C CA . THR A 1 576 ? 25.972 0.510 -51.898 1.00 72.81 576 THR A CA 1
ATOM 4773 C C . THR A 1 576 ? 26.890 1.130 -50.842 1.00 72.81 576 THR A C 1
ATOM 4775 O O . THR A 1 576 ? 27.873 0.503 -50.472 1.00 72.81 576 THR A O 1
ATOM 4778 N N . ARG A 1 577 ? 26.509 2.287 -50.272 1.00 64.50 577 ARG A N 1
ATOM 4779 C CA . ARG A 1 577 ? 27.239 2.919 -49.154 1.00 64.50 577 ARG A CA 1
ATOM 4780 C C . ARG A 1 577 ? 27.319 2.019 -47.925 1.00 64.50 577 ARG A C 1
ATOM 4782 O O . ARG A 1 577 ? 28.402 1.792 -47.414 1.00 64.50 577 ARG A O 1
ATOM 4789 N N . LYS A 1 578 ? 26.202 1.392 -47.538 1.00 56.09 578 LYS A N 1
ATOM 4790 C CA . LYS A 1 578 ? 26.192 0.425 -46.428 1.00 56.09 578 LYS A CA 1
ATOM 4791 C C . LYS A 1 578 ? 27.144 -0.757 -46.638 1.00 56.09 578 LYS A C 1
ATOM 4793 O O . LYS A 1 578 ? 27.690 -1.261 -45.668 1.00 56.09 578 LYS A O 1
ATOM 4798 N N . ASN A 1 579 ? 27.338 -1.211 -47.877 1.00 51.94 579 ASN A N 1
ATOM 4799 C CA . ASN A 1 579 ? 28.268 -2.303 -48.184 1.00 51.94 579 ASN A CA 1
ATOM 4800 C C . ASN A 1 579 ? 29.739 -1.852 -48.199 1.00 51.94 579 ASN A C 1
ATOM 4802 O O . ASN A 1 579 ? 30.623 -2.690 -48.035 1.00 51.94 579 ASN A O 1
ATOM 4806 N N . GLU A 1 580 ? 30.008 -0.563 -48.412 1.00 54.03 580 GLU A N 1
ATOM 4807 C CA . GLU A 1 580 ? 31.346 0.029 -48.287 1.00 54.03 580 GLU A CA 1
ATOM 4808 C C . GLU A 1 580 ? 31.709 0.235 -46.809 1.00 54.03 580 GLU A C 1
ATOM 4810 O O . GLU A 1 580 ? 32.785 -0.192 -46.399 1.00 54.03 580 GLU A O 1
ATOM 4815 N N . ASP A 1 581 ? 30.771 0.726 -45.990 1.00 49.38 581 ASP A N 1
ATOM 4816 C CA . ASP A 1 581 ? 30.957 0.895 -44.539 1.00 49.38 581 ASP A CA 1
ATOM 4817 C C . ASP A 1 581 ? 31.189 -0.456 -43.818 1.00 49.38 581 ASP A C 1
ATOM 4819 O O . ASP A 1 581 ? 31.938 -0.540 -42.848 1.00 49.38 581 ASP A O 1
ATOM 4823 N N . VAL A 1 582 ? 30.592 -1.550 -44.317 1.00 46.16 582 VAL A N 1
ATOM 4824 C CA . VAL A 1 582 ? 30.820 -2.920 -43.806 1.00 46.16 582 VAL A CA 1
ATOM 4825 C C . VAL A 1 582 ? 32.187 -3.480 -44.225 1.00 46.16 582 VAL A C 1
ATOM 4827 O O . VAL A 1 582 ? 32.764 -4.275 -43.488 1.00 46.16 582 VAL A O 1
ATOM 4830 N N . LYS A 1 583 ? 32.740 -3.059 -45.370 1.00 46.44 583 LYS A N 1
ATOM 4831 C CA . LYS A 1 583 ? 34.071 -3.494 -45.833 1.00 46.44 583 LYS A CA 1
ATOM 4832 C C . LYS A 1 583 ? 35.224 -2.758 -45.150 1.00 46.44 583 LYS A C 1
ATOM 4834 O O . LYS A 1 583 ? 36.314 -3.311 -45.081 1.00 46.44 583 LYS A O 1
ATOM 4839 N N . GLU A 1 584 ? 35.000 -1.554 -44.627 1.00 44.47 584 GLU A N 1
ATOM 4840 C CA . GLU A 1 584 ? 35.999 -0.829 -43.822 1.00 44.47 584 GLU A CA 1
ATOM 4841 C C . GLU A 1 584 ? 36.139 -1.363 -42.382 1.00 44.47 584 GLU A C 1
ATOM 4843 O O . GLU A 1 584 ? 37.105 -1.025 -41.700 1.00 44.47 584 GLU A O 1
ATOM 4848 N N . LEU A 1 585 ? 35.225 -2.229 -41.924 1.00 40.19 585 LEU A N 1
ATOM 4849 C CA . LEU A 1 585 ? 35.252 -2.857 -40.593 1.00 40.19 585 LEU A CA 1
ATOM 4850 C C . LEU A 1 585 ? 35.936 -4.238 -40.557 1.00 40.19 585 LEU A C 1
ATOM 4852 O O . LEU A 1 585 ? 36.094 -4.802 -39.473 1.00 40.19 585 LEU A O 1
ATOM 4856 N N . GLU A 1 586 ? 36.373 -4.789 -41.695 1.00 33.62 586 GLU A N 1
ATOM 4857 C CA . GLU A 1 586 ? 37.230 -5.982 -41.703 1.00 33.62 586 GLU A CA 1
ATOM 4858 C C . GLU A 1 586 ? 38.708 -5.568 -41.572 1.00 33.62 586 GLU A C 1
ATOM 4860 O O . GLU A 1 586 ? 39.207 -4.793 -42.393 1.00 33.62 586 GLU A O 1
ATOM 4865 N N . PRO A 1 587 ? 39.452 -6.053 -40.558 1.00 36.81 587 PRO A N 1
ATOM 4866 C CA . PRO A 1 587 ? 40.856 -5.708 -40.421 1.00 36.81 587 PRO A CA 1
ATOM 4867 C C . PRO A 1 587 ? 41.662 -6.333 -41.563 1.00 36.81 587 PRO A C 1
ATOM 4869 O O . PRO A 1 587 ? 41.583 -7.531 -41.832 1.00 36.81 587 PRO A O 1
ATOM 4872 N N . VAL A 1 588 ? 42.487 -5.502 -42.200 1.00 37.34 588 VAL A N 1
ATOM 4873 C CA . VAL A 1 588 ? 43.517 -5.902 -43.163 1.00 37.34 588 VAL A CA 1
ATOM 4874 C C . VAL A 1 588 ? 44.486 -6.876 -42.485 1.00 37.34 588 VAL A C 1
ATOM 4876 O O . VAL A 1 588 ? 45.396 -6.461 -41.768 1.00 37.34 588 VAL A O 1
ATOM 4879 N N . ALA A 1 589 ? 44.308 -8.174 -42.720 1.00 31.59 589 ALA A N 1
ATOM 4880 C CA . ALA A 1 589 ? 45.335 -9.180 -42.481 1.00 31.59 589 ALA A CA 1
ATOM 4881 C C . ALA A 1 589 ? 46.177 -9.324 -43.760 1.00 31.59 589 ALA A C 1
ATOM 4883 O O . ALA A 1 589 ? 45.739 -9.916 -44.744 1.00 31.59 589 ALA A O 1
ATOM 4884 N N . ASN A 1 590 ? 47.375 -8.736 -43.752 1.00 31.36 590 ASN A N 1
ATOM 4885 C CA . ASN A 1 590 ? 48.412 -8.978 -44.754 1.00 31.36 590 ASN A CA 1
ATOM 4886 C C . ASN A 1 590 ? 49.357 -10.086 -44.270 1.00 31.36 590 ASN A C 1
ATOM 4888 O O . ASN A 1 590 ? 49.940 -9.916 -43.201 1.00 31.36 590 ASN A O 1
ATOM 4892 N N . GLY A 1 591 ? 49.548 -11.099 -45.128 1.00 29.16 591 GLY A N 1
ATOM 4893 C CA . GLY A 1 591 ? 50.700 -12.018 -45.226 1.00 29.16 591 GLY A CA 1
ATOM 4894 C C . GLY A 1 591 ? 50.886 -12.994 -44.060 1.00 29.16 591 GLY A C 1
ATOM 4895 O O . GLY A 1 591 ? 50.680 -12.647 -42.908 1.00 29.16 591 GLY A O 1
ATOM 4896 N N . ASP A 1 592 ? 51.285 -14.245 -44.224 1.00 29.88 592 ASP A N 1
ATOM 4897 C CA . ASP A 1 592 ? 51.667 -15.086 -45.353 1.00 29.88 592 ASP A CA 1
ATOM 4898 C C . ASP A 1 592 ? 51.448 -16.519 -44.831 1.00 29.88 592 ASP A C 1
ATOM 4900 O O . ASP A 1 592 ? 51.733 -16.769 -43.663 1.00 29.88 592 ASP A O 1
ATOM 4904 N N . ASP A 1 593 ? 50.941 -17.440 -45.647 1.00 30.66 593 ASP A N 1
ATOM 4905 C CA . ASP A 1 593 ? 51.381 -18.840 -45.605 1.00 30.66 593 ASP A CA 1
ATOM 4906 C C . ASP A 1 593 ? 50.849 -19.580 -46.838 1.00 30.66 593 ASP A C 1
ATOM 4908 O O . ASP A 1 593 ? 49.646 -19.658 -47.108 1.00 30.66 593 ASP A O 1
ATOM 4912 N N . ASP A 1 594 ? 51.813 -20.064 -47.614 1.00 31.12 594 ASP A N 1
ATOM 4913 C CA . ASP A 1 594 ? 51.659 -20.902 -48.789 1.00 31.12 594 ASP A CA 1
ATOM 4914 C C . ASP A 1 594 ? 51.134 -22.308 -48.435 1.00 31.12 594 ASP A C 1
ATOM 4916 O O . ASP A 1 594 ? 51.298 -22.821 -47.331 1.00 31.12 594 ASP A O 1
ATOM 4920 N N . ASP A 1 595 ? 50.593 -22.954 -49.471 1.00 30.03 595 ASP A N 1
ATOM 4921 C CA . ASP A 1 595 ? 50.345 -24.392 -49.611 1.00 30.03 595 ASP A CA 1
ATOM 4922 C C . ASP A 1 595 ? 49.163 -25.025 -48.843 1.00 30.03 595 ASP A C 1
ATOM 4924 O O . ASP A 1 595 ? 49.249 -25.464 -47.703 1.00 30.03 595 ASP A O 1
ATOM 4928 N N . ILE A 1 596 ? 48.061 -25.261 -49.571 1.00 30.81 596 ILE A N 1
ATOM 4929 C CA . ILE A 1 596 ? 47.713 -26.591 -50.123 1.00 30.81 596 ILE A CA 1
ATOM 4930 C C . ILE A 1 596 ? 46.444 -26.454 -50.986 1.00 30.81 596 ILE A C 1
ATOM 4932 O O . ILE A 1 596 ? 45.336 -26.206 -50.512 1.00 30.81 596 ILE A O 1
ATOM 4936 N N . LYS A 1 597 ? 46.592 -26.693 -52.293 1.00 30.56 597 LYS A N 1
ATOM 4937 C CA . LYS A 1 597 ? 45.476 -26.998 -53.200 1.00 30.56 597 LYS A CA 1
ATOM 4938 C C . LYS A 1 597 ? 44.987 -28.426 -52.960 1.00 30.56 597 LYS A C 1
ATOM 4940 O O . LYS A 1 597 ? 45.780 -29.354 -53.091 1.00 30.56 597 LYS A O 1
ATOM 4945 N N . LYS A 1 598 ? 43.672 -28.610 -52.805 1.00 28.73 598 LYS A N 1
ATOM 4946 C CA . LYS A 1 598 ? 42.915 -29.760 -53.343 1.00 28.73 598 LYS A CA 1
ATOM 4947 C C . LYS A 1 598 ? 41.421 -29.407 -53.448 1.00 28.73 598 LYS A C 1
ATOM 4949 O O . LYS A 1 598 ? 40.846 -28.997 -52.446 1.00 28.73 598 LYS A O 1
ATOM 4954 N N . PRO A 1 599 ? 40.777 -29.569 -54.618 1.00 32.31 599 PRO A N 1
ATOM 4955 C CA . PRO A 1 599 ? 39.321 -29.551 -54.729 1.00 32.31 599 PRO A CA 1
ATOM 4956 C C . PRO A 1 599 ? 38.766 -30.969 -54.522 1.00 32.31 599 PRO A C 1
ATOM 4958 O O . PRO A 1 599 ? 39.494 -31.924 -54.787 1.00 32.31 599 PRO A O 1
ATOM 4961 N N . LEU A 1 600 ? 37.501 -31.102 -54.095 1.00 28.50 600 LEU A N 1
ATOM 4962 C CA . LEU A 1 600 ? 36.515 -32.086 -54.594 1.00 28.50 600 LEU A CA 1
ATOM 4963 C C . LEU A 1 600 ? 35.193 -32.048 -53.786 1.00 28.50 600 LEU A C 1
ATOM 4965 O O . LEU A 1 600 ? 35.182 -32.310 -52.591 1.00 28.50 600 LEU A O 1
ATOM 4969 N N . ASN A 1 601 ? 34.111 -31.808 -54.539 1.00 27.16 601 ASN A N 1
ATOM 4970 C CA . ASN A 1 601 ? 32.771 -32.423 -54.506 1.00 27.16 601 ASN A CA 1
ATOM 4971 C C . ASN A 1 601 ? 31.768 -32.198 -53.352 1.00 27.16 601 ASN A C 1
ATOM 4973 O O . ASN A 1 601 ? 31.928 -32.695 -52.246 1.00 27.16 601 ASN A O 1
ATOM 4977 N N . ASN A 1 602 ? 30.644 -31.560 -53.719 1.00 28.09 602 ASN A N 1
ATOM 4978 C CA . ASN A 1 602 ? 29.301 -32.164 -53.853 1.00 28.09 602 ASN A CA 1
ATOM 4979 C C . ASN A 1 602 ? 28.991 -33.429 -53.019 1.00 28.09 602 ASN A C 1
ATOM 4981 O O . ASN A 1 602 ? 29.515 -34.489 -53.339 1.00 28.09 602 ASN A O 1
ATOM 4985 N N . GLU A 1 603 ? 28.037 -33.341 -52.083 1.00 28.09 603 GLU A N 1
ATOM 4986 C CA . GLU A 1 603 ? 26.691 -33.970 -52.116 1.00 28.09 603 GLU A CA 1
ATOM 4987 C C . GLU A 1 603 ? 26.042 -34.029 -50.714 1.00 28.09 603 GLU A C 1
ATOM 4989 O O . GLU A 1 603 ? 26.699 -34.315 -49.721 1.00 28.09 603 GLU A O 1
ATOM 4994 N N . TYR A 1 604 ? 24.735 -33.728 -50.694 1.00 33.47 604 TYR A N 1
ATOM 4995 C CA . TYR A 1 604 ? 23.656 -34.121 -49.769 1.00 33.47 604 TYR A CA 1
ATOM 4996 C C . TYR A 1 604 ? 23.993 -34.853 -48.451 1.00 33.47 604 TYR A C 1
ATOM 4998 O O . TYR A 1 604 ? 24.486 -35.978 -48.472 1.00 33.47 604 TYR A O 1
ATOM 5006 N N . SER A 1 605 ? 23.477 -34.346 -47.323 1.00 33.53 605 SER A N 1
ATOM 5007 C CA . SER A 1 605 ? 22.187 -34.782 -46.747 1.00 33.53 605 SER A CA 1
ATOM 5008 C C . SER A 1 605 ? 21.778 -33.945 -45.538 1.00 33.53 605 SER A C 1
ATOM 5010 O O . SER A 1 605 ? 22.675 -33.381 -44.877 1.00 33.53 605 SER A O 1
#

Radius of gyration: 38.17 Å; chains: 1; bounding box: 102×57×122 Å

pLDDT: mean 72.39, std 17.42, range [23.61, 94.94]

Foldseek 3Di:
DVVVVVPPDDPVVLVPFLPQDPVLSVQQPVLLVVLLVVLVVLVVCVPPHLVDQDDDDPLDDPLRNVVVSVCPVLFFAFDDPPPDDDPPDVVVRQLRTDDCSVCSSVVSNVSSVVSNVVVVVCVVVVVVLVDPPSVLSVLQVVLVVDDPVSVVVSVVVSVVSVVVSVVLPPDPDDPPQLNQLVVLCVVVVVQDDPVSNVVSVCCSPAQCNPLNSVLLVLLVLLAPPVLSSLLSVLLVVVVVVVVVCVVPDDDDDDDDDDDDDDPDDPPDPPDLDDDPVVLVPASSADPVLSVQQRVLLVVLSVVLCVLVCCVPVDQLDRDDDDSPDDPVRNVVVSVQPVVDWFFDDPPPDDDDPDVVVRVVRTFDQSVCSSVVSNVLSVLSNVLVVLCVVCVVVLVDDSSVLSVLSNVLRVDDPVVNSVSSNVSSVRSSVSSVVLEDPDDDPVVVVVVVVCVPPPLQPCSNNSCNNVSSVVVSVVSSVVSVVVSLVSVCVSLVHPSNCVVVVVVVVVVDPDPDDDDPSDDPDTHDDDDDPCVCCCVPVVCNPPNVVVLVVVVVVDPPVVSVVVSVVSVVVVVVVVVVVVVVVVVVPDDDDDDDDDDDDDDDDDDDD

Secondary structure (DSSP, 8-state):
-HHHHTTSPPTTGGG--TT--HHHHIIIIIIHHHHHHHHHHHHHHHHHS-S------TT--HHHHHHHHHHHHHSPEE---TTSPPPS-HHHHHHTEE-GGGTHHHHHHHHHHHHHHHHHHHHHHHHHTT--HHHHHHHHHHHHHS-HHHHHHHHHHHHHHHHHHHHHTS---S-HHHHHHHHHHHHTT---SHHHHHHHHHIIIIIIHHHHHHHHHHHHHHS-HHHHHHHHHHHHHHHHHHHHHTTT------PPP-----------S--SS--GGGGG--TTS-HHHHIIIIIHHHHHHHHHHHHHHHHHHS-S------TT--HHHHHHHHHHHHHS-EE---TTSPPPS-HHHHHHTEE-HHHHHHHHHHHHHHHHHHHHHHHHHHHGGGT--HHHHHHHHHHHHHS-HHHHHHHHHHHHHHHHHHHHHTS-----HHHHHHHHHHHHH-TT--GGGT-HHHHHHHHHHHHHHHHHHHHHHHHHHHTTS-GGGHHHHHHHHHTS----PPPTTS-SS-B------HHHIIIIIIIHHHHHHHHHHHHHHS-HHHHHHHHHHHHHHHHHHHHHHHHHHHHTTS-------------------